Protein AF-0000000078282923 (afdb_homodimer)

Organism: NCBI:txid1796616

pLDDT: mean 88.54, std 12.8, range [37.06, 98.31]

Secondary structure (DSSP, 8-state):
---HHHHHHHHHHHHHHHHHHHHHHHHHHHHHH---HHHHHHHHHHHHHHHHS-HHHHHHHHHHHHSTTSHHHHHHHHHH----TTSHHHHHHHHHHHHHHHHHHHHHHHHHTS-HHHHHHHHHTT--HHHHIIIIIHHHHHHHHHHHHHHHHHHHHT--HHHHHHT---TTTT--HHHHHHHHHHTT-HHHHHHHHHHHHHHHHHHHHHHHHHHHHHHHHHHHTT--/---HHHHHHHHHHHHHHHHHHHHHHHHHHHHHH---HHHHHHHHHHHHHHHHS-HHHHHHHHHHHHSTTSHHHHHHHHHH----TTSHHHHHHHHHHHHHHHHHHHHHHHHHTS-HHHHHHHHHTT--HHHHIIIIIHHHHHHHHHHHHHHHHHHHHT--HHHHHHT---TTTT--HHHHHHHHHHTT-HHHHHHHHHHHHHHHHHHHHHHHHHHHHHHHHHHHTT--

Solvent-accessible surface area (backbone atoms only — not comparable to full-atom values): 21758 Å² total; per-residue (Å²): 132,82,61,48,21,54,54,46,30,52,53,34,28,54,53,23,39,56,50,26,48,52,53,13,41,51,50,18,52,53,47,71,67,51,82,55,61,67,61,38,50,51,51,49,50,61,56,38,40,51,70,57,40,26,41,41,53,51,10,44,52,49,30,56,42,28,19,67,89,19,74,56,11,32,49,36,32,71,75,67,67,41,64,39,46,59,22,51,63,21,40,28,51,33,22,29,56,56,15,25,30,45,19,20,52,30,24,31,52,22,51,69,65,46,60,61,66,61,55,50,50,39,47,74,72,65,49,49,72,69,50,42,40,65,69,47,43,42,64,71,15,38,44,38,33,44,52,10,42,42,53,19,32,36,43,25,52,27,47,41,43,19,24,48,56,23,9,30,75,38,84,81,58,34,22,25,43,41,47,46,28,52,51,23,49,74,70,64,37,53,68,62,21,50,52,46,46,52,48,50,51,50,53,49,49,51,51,44,50,52,46,44,56,67,27,50,61,48,44,57,52,57,60,54,58,70,77,103,133,81,62,48,20,56,55,46,30,51,54,34,27,55,53,23,39,57,50,25,47,53,54,15,43,51,51,18,54,53,48,70,67,52,83,54,64,67,60,38,51,52,50,50,50,62,56,38,39,50,70,56,41,26,40,40,54,52,10,45,51,48,29,56,42,29,20,68,90,19,76,56,11,32,49,35,33,72,75,68,66,40,64,41,46,58,20,52,63,21,39,27,50,34,21,29,55,57,17,25,29,45,18,20,52,29,24,31,53,24,52,68,64,46,59,61,65,60,54,52,51,41,47,72,72,66,50,49,72,70,50,40,40,65,69,46,43,44,64,70,14,37,46,36,35,45,51,10,42,42,52,18,32,37,42,26,52,28,46,40,42,20,24,48,57,22,9,31,75,37,84,82,58,33,22,25,43,41,49,46,29,49,51,24,50,75,69,65,36,52,68,60,20,50,52,46,45,51,48,51,50,49,52,50,50,51,51,44,50,52,48,45,56,67,28,49,63,48,43,58,51,57,59,55,58,70,76,104

Structure (mmCIF, N/CA/C/O backbone):
data_AF-0000000078282923-model_v1
#
loop_
_entity.id
_entity.type
_entity.pdbx_description
1 polymer 'Molybdenum transport system permease'
#
loop_
_atom_site.group_PDB
_atom_site.id
_atom_site.type_symbol
_atom_site.label_atom_id
_atom_site.label_alt_id
_atom_site.label_comp_id
_atom_site.label_asym_id
_atom_site.label_entity_id
_atom_site.label_seq_id
_atom_site.pdbx_PDB_ins_code
_atom_site.Cartn_x
_atom_site.Cartn_y
_atom_site.Cartn_z
_atom_site.occupancy
_atom_site.B_iso_or_equiv
_atom_site.auth_seq_id
_atom_site.auth_comp_id
_atom_site.auth_asym_id
_atom_site.auth_atom_id
_atom_site.pdbx_PDB_model_num
ATOM 1 N N . MET A 1 1 ? 14.648 -26.984 4.672 1 85.88 1 MET A N 1
ATOM 2 C CA . MET A 1 1 ? 14.125 -25.719 4.168 1 85.88 1 MET A CA 1
ATOM 3 C C . MET A 1 1 ? 15.117 -25.062 3.223 1 85.88 1 MET A C 1
ATOM 5 O O . MET A 1 1 ? 16.328 -25.125 3.447 1 85.88 1 MET A O 1
ATOM 9 N N . ASP A 1 2 ? 14.703 -24.703 2.143 1 92.94 2 ASP A N 1
ATOM 10 C CA . ASP A 1 2 ? 15.5 -23.984 1.159 1 92.94 2 ASP A CA 1
ATOM 11 C C . ASP A 1 2 ? 15.812 -22.562 1.634 1 92.94 2 ASP A C 1
ATOM 13 O O . ASP A 1 2 ? 14.898 -21.797 1.932 1 92.94 2 ASP A O 1
ATOM 17 N N . TYR A 1 3 ? 17.047 -22.203 1.746 1 95.38 3 TYR A N 1
ATOM 18 C CA . TYR A 1 3 ? 17.453 -20.906 2.287 1 95.38 3 TYR A CA 1
ATOM 19 C C . TYR A 1 3 ? 17.578 -19.875 1.178 1 95.38 3 TYR A C 1
ATOM 21 O O . TYR A 1 3 ? 17.766 -18.672 1.449 1 95.38 3 TYR A O 1
ATOM 29 N N . SER A 1 4 ? 17.484 -20.234 -0.031 1 96.81 4 SER A N 1
ATOM 30 C CA . SER A 1 4 ? 17.672 -19.344 -1.168 1 96.81 4 SER A CA 1
ATOM 31 C C . SER A 1 4 ? 16.688 -18.172 -1.116 1 96.81 4 SER A C 1
ATOM 33 O O . SER A 1 4 ? 17.047 -17.031 -1.42 1 96.81 4 SER A O 1
ATOM 35 N N . PRO A 1 5 ? 15.414 -18.391 -0.704 1 97.06 5 PRO A N 1
ATOM 36 C CA . PRO A 1 5 ? 14.469 -17.266 -0.646 1 97.06 5 PRO A CA 1
ATOM 37 C C . PRO A 1 5 ? 14.922 -16.172 0.315 1 97.06 5 PRO A C 1
ATOM 39 O O . PRO A 1 5 ? 14.641 -14.984 0.083 1 97.06 5 PRO A O 1
ATOM 42 N N . ILE A 1 6 ? 15.586 -16.594 1.353 1 95.31 6 ILE A N 1
ATOM 43 C CA . ILE A 1 6 ? 16.078 -15.625 2.324 1 95.31 6 ILE A CA 1
ATOM 44 C C . ILE A 1 6 ? 17.109 -14.711 1.667 1 95.31 6 ILE A C 1
ATOM 46 O O . ILE A 1 6 ? 17 -13.484 1.729 1 95.31 6 ILE A O 1
ATOM 50 N N . TRP A 1 7 ? 18 -15.32 1.012 1 95.94 7 TRP A N 1
ATOM 51 C CA . TRP A 1 7 ? 19.078 -14.578 0.358 1 95.94 7 TRP A CA 1
ATOM 52 C C . TRP A 1 7 ? 18.531 -13.695 -0.757 1 95.94 7 TRP A C 1
ATOM 54 O O . TRP A 1 7 ? 18.922 -12.531 -0.887 1 95.94 7 TRP A O 1
ATOM 64 N N . ILE A 1 8 ? 17.656 -14.203 -1.531 1 97 8 ILE A N 1
ATOM 65 C CA . ILE A 1 8 ? 17.062 -13.469 -2.643 1 97 8 ILE A CA 1
ATOM 66 C C . ILE A 1 8 ? 16.281 -12.266 -2.107 1 97 8 ILE A C 1
ATOM 68 O O . ILE A 1 8 ? 16.391 -11.164 -2.646 1 97 8 ILE A O 1
ATOM 72 N N . SER A 1 9 ? 15.539 -12.43 -1.054 1 96.12 9 SER A N 1
ATOM 73 C CA . SER A 1 9 ? 14.758 -11.344 -0.47 1 96.12 9 SER A CA 1
ATOM 74 C C . SER A 1 9 ? 15.664 -10.266 0.116 1 96.12 9 SER A C 1
ATOM 76 O O . SER A 1 9 ? 15.438 -9.07 -0.088 1 96.12 9 SER A O 1
ATOM 78 N N . VAL A 1 10 ? 16.703 -10.672 0.824 1 92.94 10 VAL A N 1
ATOM 79 C CA . VAL A 1 10 ? 17.578 -9.719 1.487 1 92.94 10 VAL A CA 1
ATOM 80 C C . VAL A 1 10 ? 18.344 -8.906 0.442 1 92.94 10 VAL A C 1
ATOM 82 O O . VAL A 1 10 ? 18.422 -7.68 0.537 1 92.94 10 VAL A O 1
ATOM 85 N N . LYS A 1 11 ? 18.875 -9.531 -0.534 1 95.94 11 LYS A N 1
ATOM 86 C CA . LYS A 1 11 ? 19.609 -8.805 -1.557 1 95.94 11 LYS A CA 1
ATOM 87 C C . LYS A 1 11 ? 18.688 -7.91 -2.379 1 95.94 11 LYS A C 1
ATOM 89 O O . LYS A 1 11 ? 19.062 -6.805 -2.766 1 95.94 11 LYS A O 1
ATOM 94 N N . THR A 1 12 ? 17.531 -8.43 -2.699 1 96.81 12 THR A N 1
ATOM 95 C CA . THR A 1 12 ? 16.562 -7.629 -3.426 1 96.81 12 THR A CA 1
ATOM 96 C C . THR A 1 12 ? 16.172 -6.383 -2.631 1 96.81 12 THR A C 1
ATOM 98 O O . THR A 1 12 ? 16.188 -5.273 -3.164 1 96.81 12 THR A O 1
ATOM 101 N N . ALA A 1 13 ? 15.836 -6.609 -1.392 1 93.94 13 ALA A N 1
ATOM 102 C CA . ALA A 1 13 ? 15.43 -5.496 -0.541 1 93.94 13 ALA A CA 1
ATOM 103 C C . ALA A 1 13 ? 16.562 -4.484 -0.389 1 93.94 13 ALA A C 1
ATOM 105 O O . ALA A 1 13 ? 16.328 -3.273 -0.403 1 93.94 13 ALA A O 1
ATOM 106 N N . ALA A 1 14 ? 17.797 -4.949 -0.235 1 93.06 14 ALA A N 1
ATOM 107 C CA . ALA A 1 14 ? 18.969 -4.086 -0.064 1 93.06 14 ALA A CA 1
ATOM 108 C C . ALA A 1 14 ? 19.188 -3.215 -1.296 1 93.06 14 ALA A C 1
ATOM 110 O O . ALA A 1 14 ? 19.359 -2 -1.181 1 93.06 14 ALA A O 1
ATOM 111 N N . LEU A 1 15 ? 19.156 -3.811 -2.426 1 97.5 15 LEU A N 1
ATOM 112 C CA . LEU A 1 15 ? 19.359 -3.035 -3.645 1 97.5 15 LEU A CA 1
ATOM 113 C C . LEU A 1 15 ? 18.172 -2.107 -3.898 1 97.5 15 LEU A C 1
ATOM 115 O O . LEU A 1 15 ? 18.359 -0.968 -4.332 1 97.5 15 LEU A O 1
ATOM 119 N N . THR A 1 16 ? 16.984 -2.604 -3.676 1 97.5 16 THR A N 1
ATOM 120 C CA . THR A 1 16 ? 15.773 -1.823 -3.881 1 97.5 16 THR A CA 1
ATOM 121 C C . THR A 1 16 ? 15.805 -0.545 -3.049 1 97.5 16 THR A C 1
ATOM 123 O O . THR A 1 16 ? 15.531 0.542 -3.561 1 97.5 16 THR A O 1
ATOM 126 N N . ILE A 1 17 ? 16.156 -0.691 -1.793 1 94.75 17 ILE A N 1
ATOM 127 C CA . ILE A 1 17 ? 16.094 0.474 -0.917 1 94.75 17 ILE A CA 1
ATOM 128 C C . ILE A 1 17 ? 17.141 1.501 -1.348 1 94.75 17 ILE A C 1
ATOM 130 O O . ILE A 1 17 ? 16.906 2.709 -1.253 1 94.75 17 ILE A O 1
ATOM 134 N N . VAL A 1 18 ? 18.312 1.113 -1.794 1 96.94 18 VAL A N 1
ATOM 135 C CA . VAL A 1 18 ? 19.328 2.029 -2.297 1 96.94 18 VAL A CA 1
ATOM 136 C C . VAL A 1 18 ? 18.781 2.797 -3.5 1 96.94 18 VAL A C 1
ATOM 138 O O . VAL A 1 18 ? 18.875 4.027 -3.553 1 96.94 18 VAL A O 1
ATOM 141 N N . ILE A 1 19 ? 18.188 2.123 -4.398 1 98.31 19 ILE A N 1
ATOM 142 C CA . ILE A 1 19 ? 17.656 2.734 -5.617 1 98.31 19 ILE A CA 1
ATOM 143 C C . ILE A 1 19 ? 16.5 3.67 -5.266 1 98.31 19 ILE A C 1
ATOM 145 O O . ILE A 1 19 ? 16.484 4.836 -5.668 1 98.31 19 ILE A O 1
ATOM 149 N N . VAL A 1 20 ? 15.555 3.176 -4.473 1 98 20 VAL A N 1
ATOM 150 C CA . VAL A 1 20 ? 14.328 3.908 -4.16 1 98 20 VAL A CA 1
ATOM 151 C C . VAL A 1 20 ? 14.664 5.137 -3.316 1 98 20 VAL A C 1
ATOM 153 O O . VAL A 1 20 ? 14.039 6.188 -3.461 1 98 20 VAL A O 1
ATOM 156 N N . PHE A 1 21 ? 15.648 4.988 -2.443 1 96.62 21 PHE A N 1
ATOM 157 C CA . PHE A 1 21 ? 16.047 6.121 -1.614 1 96.62 21 PHE A CA 1
ATOM 158 C C . PHE A 1 21 ? 16.516 7.285 -2.477 1 96.62 21 PHE A C 1
ATOM 160 O O . PHE A 1 21 ? 16.031 8.406 -2.338 1 96.62 21 PHE A O 1
ATOM 167 N N . PHE A 1 22 ? 17.344 7.035 -3.389 1 97.44 22 PHE A N 1
ATOM 168 C CA . PHE A 1 22 ? 17.953 8.102 -4.18 1 97.44 22 PHE A CA 1
ATOM 169 C C . PHE A 1 22 ? 16.984 8.609 -5.234 1 97.44 22 PHE A C 1
ATOM 171 O O . PHE A 1 22 ? 16.812 9.82 -5.406 1 97.44 22 PHE A O 1
ATOM 178 N N . ILE A 1 23 ? 16.281 7.727 -5.93 1 98.06 23 ILE A N 1
ATOM 179 C CA . ILE A 1 23 ? 15.383 8.18 -6.98 1 98.06 23 ILE A CA 1
ATOM 180 C C . ILE A 1 23 ? 14.164 8.852 -6.355 1 98.06 23 ILE A C 1
ATOM 182 O O . ILE A 1 23 ? 13.625 9.82 -6.91 1 98.06 23 ILE A O 1
ATOM 186 N N . GLY A 1 24 ? 13.695 8.281 -5.223 1 97.88 24 GLY A N 1
ATOM 187 C CA . GLY A 1 24 ? 12.586 8.914 -4.52 1 97.88 24 GLY A CA 1
ATOM 188 C C . GLY A 1 24 ? 12.922 10.297 -4.004 1 97.88 24 GLY A C 1
ATOM 189 O O . GLY A 1 24 ? 12.125 11.227 -4.137 1 97.88 24 GLY A O 1
ATOM 190 N N . LEU A 1 25 ? 14.086 10.406 -3.412 1 97.25 25 LEU A N 1
ATOM 191 C CA . LEU A 1 25 ? 14.539 11.695 -2.914 1 97.25 25 LEU A CA 1
ATOM 192 C C . LEU A 1 25 ? 14.727 12.688 -4.059 1 97.25 25 LEU A C 1
ATOM 194 O O . LEU A 1 25 ? 14.328 13.852 -3.951 1 97.25 25 LEU A O 1
ATOM 198 N N . ALA A 1 26 ? 15.336 12.258 -5.129 1 97.56 26 ALA A N 1
ATOM 199 C CA . ALA A 1 26 ? 15.547 13.117 -6.289 1 97.56 26 ALA A CA 1
ATOM 200 C C . ALA A 1 26 ? 14.219 13.602 -6.863 1 97.56 26 ALA A C 1
ATOM 202 O O . ALA A 1 26 ? 14.078 14.781 -7.191 1 97.56 26 ALA A O 1
ATOM 203 N N . ALA A 1 27 ? 13.297 12.719 -6.992 1 98.12 27 ALA A N 1
ATOM 204 C CA . ALA A 1 27 ? 11.977 13.078 -7.504 1 98.12 27 ALA A CA 1
ATOM 205 C C . ALA A 1 27 ? 11.281 14.07 -6.574 1 98.12 27 ALA A C 1
ATOM 207 O O . ALA A 1 27 ? 10.664 15.031 -7.031 1 98.12 27 ALA A O 1
ATOM 208 N N . ALA A 1 28 ? 11.375 13.773 -5.305 1 97.31 28 ALA A N 1
ATOM 209 C CA . ALA A 1 28 ? 10.766 14.664 -4.316 1 97.31 28 ALA A CA 1
ATOM 210 C C . ALA A 1 28 ? 11.359 16.062 -4.41 1 97.31 28 ALA A C 1
ATOM 212 O O . ALA A 1 28 ? 10.625 17.062 -4.387 1 97.31 28 ALA A O 1
ATOM 213 N N . LYS A 1 29 ? 12.688 16.141 -4.453 1 96.31 29 LYS A N 1
ATOM 214 C CA . LYS A 1 29 ? 13.367 17.422 -4.582 1 96.31 29 LYS A CA 1
ATOM 215 C C . LYS A 1 29 ? 12.93 18.156 -5.844 1 96.31 29 LYS A C 1
ATOM 217 O O . LYS A 1 29 ? 12.664 19.359 -5.809 1 96.31 29 LYS A O 1
ATOM 222 N N . LEU A 1 30 ? 12.852 17.438 -6.941 1 96.06 30 LEU A N 1
ATOM 223 C CA . LEU A 1 30 ? 12.461 18.016 -8.227 1 96.06 30 LEU A CA 1
ATOM 224 C C . LEU A 1 30 ? 11.062 18.609 -8.148 1 96.06 30 LEU A C 1
ATOM 226 O O . LEU A 1 30 ? 10.852 19.766 -8.508 1 96.06 30 LEU A O 1
ATOM 230 N N . VAL A 1 31 ? 10.164 17.906 -7.652 1 95.62 31 VAL A N 1
ATOM 231 C CA . VAL A 1 31 ? 8.766 18.344 -7.633 1 95.62 31 VAL A CA 1
ATOM 232 C C . VAL A 1 31 ? 8.586 19.453 -6.613 1 95.62 31 VAL A C 1
ATOM 234 O O . VAL A 1 31 ? 7.848 20.406 -6.855 1 95.62 31 VAL A O 1
ATOM 237 N N . ALA A 1 32 ? 9.234 19.312 -5.449 1 91.25 32 ALA A N 1
ATOM 238 C CA . ALA A 1 32 ? 9.148 20.344 -4.418 1 91.25 32 ALA A CA 1
ATOM 239 C C . ALA A 1 32 ? 9.656 21.688 -4.945 1 91.25 32 ALA A C 1
ATOM 241 O O . ALA A 1 32 ? 9.195 22.75 -4.512 1 91.25 32 ALA A O 1
ATOM 242 N N . GLY A 1 33 ? 10.547 21.688 -5.855 1 89.88 33 GLY A N 1
ATOM 243 C CA . GLY A 1 33 ? 11.18 22.891 -6.352 1 89.88 33 GLY A CA 1
ATOM 244 C C . GLY A 1 33 ? 10.469 23.484 -7.555 1 89.88 33 GLY A C 1
ATOM 245 O O . GLY A 1 33 ? 10.789 24.594 -7.992 1 89.88 33 GLY A O 1
ATOM 246 N N . LEU A 1 34 ? 9.5 22.797 -8.039 1 92.62 34 LEU A N 1
ATOM 247 C CA . LEU A 1 34 ? 8.797 23.281 -9.219 1 92.62 34 LEU A CA 1
ATOM 248 C C . LEU A 1 34 ? 7.891 24.469 -8.859 1 92.62 34 LEU A C 1
ATOM 250 O O . LEU A 1 34 ? 7.262 24.469 -7.797 1 92.62 34 LEU A O 1
ATOM 254 N N . LYS A 1 35 ? 7.77 25.422 -9.695 1 90.88 35 LYS A N 1
ATOM 255 C CA . LYS A 1 35 ? 6.922 26.594 -9.5 1 90.88 35 LYS A CA 1
ATOM 256 C C . LYS A 1 35 ? 5.531 26.359 -10.078 1 90.88 35 LYS A C 1
ATOM 258 O O . LYS A 1 35 ? 4.535 26.812 -9.508 1 90.88 35 LYS A O 1
ATOM 263 N N . ASN A 1 36 ? 5.484 25.625 -11.133 1 94.38 36 ASN A N 1
ATOM 264 C CA . ASN A 1 36 ? 4.219 25.359 -11.812 1 94.38 36 ASN A CA 1
ATOM 265 C C . ASN A 1 36 ? 3.369 24.344 -11.047 1 94.38 36 ASN A C 1
ATOM 267 O O . ASN A 1 36 ? 3.703 23.172 -10.992 1 94.38 36 ASN A O 1
ATOM 271 N N . GLU A 1 37 ? 2.266 24.719 -10.602 1 91.25 37 GLU A N 1
ATOM 272 C CA . GLU A 1 37 ? 1.407 23.906 -9.75 1 91.25 37 GLU A CA 1
ATOM 273 C C . GLU A 1 37 ? 0.766 22.766 -10.555 1 91.25 37 GLU A C 1
ATOM 275 O O . GLU A 1 37 ? 0.576 21.672 -10.039 1 91.25 37 GLU A O 1
ATOM 280 N N . LYS A 1 38 ? 0.432 23.062 -11.719 1 92.19 38 LYS A N 1
ATOM 281 C CA . LYS A 1 38 ? -0.169 22.031 -12.562 1 92.19 38 LYS A CA 1
ATOM 282 C C . LYS A 1 38 ? 0.809 20.875 -12.812 1 92.19 38 LYS A C 1
ATOM 284 O O . LYS A 1 38 ? 0.435 19.703 -12.734 1 92.19 38 LYS A O 1
ATOM 289 N N . LEU A 1 39 ? 2.006 21.234 -13.094 1 94.12 39 LEU A N 1
ATOM 290 C CA . LEU A 1 39 ? 3.029 20.219 -13.328 1 94.12 39 LEU A CA 1
ATOM 291 C C . LEU A 1 39 ? 3.311 19.438 -12.055 1 94.12 39 LEU A C 1
ATOM 293 O O . LEU A 1 39 ? 3.533 18.219 -12.109 1 94.12 39 LEU A O 1
ATOM 297 N N . LYS A 1 40 ? 3.244 20.094 -10.93 1 93.31 40 LYS A N 1
ATOM 298 C CA . LYS A 1 40 ? 3.414 19.406 -9.641 1 93.31 40 LYS A CA 1
ATOM 299 C C . LYS A 1 40 ? 2.342 18.344 -9.438 1 93.31 40 LYS A C 1
ATOM 301 O O . LYS A 1 40 ? 2.65 17.219 -9.055 1 93.31 40 LYS A O 1
ATOM 306 N N . MET A 1 41 ? 1.208 18.75 -9.82 1 89.19 41 MET A N 1
ATOM 307 C CA . MET A 1 41 ? 0.075 17.859 -9.625 1 89.19 41 MET A CA 1
ATOM 308 C C . MET A 1 41 ? 0.182 16.641 -10.539 1 89.19 41 MET A C 1
ATOM 310 O O . MET A 1 41 ? -0.084 15.516 -10.109 1 89.19 41 MET A O 1
ATOM 314 N N . VAL A 1 42 ? 0.574 16.875 -11.695 1 91.62 42 VAL A N 1
ATOM 315 C CA . VAL A 1 42 ? 0.689 15.797 -12.68 1 91.62 42 VAL A CA 1
ATOM 316 C C . VAL A 1 42 ? 1.799 14.836 -12.258 1 91.62 42 VAL A C 1
ATOM 318 O O . VAL A 1 42 ? 1.596 13.617 -12.234 1 91.62 42 VAL A O 1
ATOM 321 N N . LEU A 1 43 ? 2.914 15.367 -11.867 1 94.44 43 LEU A N 1
ATOM 322 C CA . LEU A 1 43 ? 4.035 14.516 -11.469 1 94.44 43 LEU A CA 1
ATOM 323 C C . LEU A 1 43 ? 3.725 13.773 -10.18 1 94.44 43 LEU A C 1
ATOM 325 O O . LEU A 1 43 ? 4.074 12.602 -10.031 1 94.44 43 LEU A O 1
ATOM 329 N N . ASP A 1 44 ? 3.033 14.414 -9.289 1 91.06 44 ASP A N 1
ATOM 330 C CA . ASP A 1 44 ? 2.594 13.75 -8.07 1 91.06 44 ASP A CA 1
ATOM 331 C C . ASP A 1 44 ? 1.696 12.555 -8.383 1 91.06 44 ASP A C 1
ATOM 333 O O . ASP A 1 44 ? 1.851 11.484 -7.797 1 91.06 44 ASP A O 1
ATOM 337 N N . GLY A 1 45 ? 0.802 12.797 -9.281 1 87.31 45 GLY A N 1
ATOM 338 C CA . GLY A 1 45 ? -0.08 11.719 -9.703 1 87.31 45 GLY A CA 1
ATOM 339 C C . GLY A 1 45 ? 0.663 10.539 -10.305 1 87.31 45 GLY A C 1
ATOM 340 O O . GLY A 1 45 ? 0.403 9.391 -9.945 1 87.31 45 GLY A O 1
ATOM 341 N N . ILE A 1 46 ? 1.613 10.82 -11.102 1 91.94 46 ILE A N 1
ATOM 342 C CA . ILE A 1 46 ? 2.375 9.781 -11.797 1 91.94 46 ILE A CA 1
ATOM 343 C C . ILE A 1 46 ? 3.236 9.016 -10.789 1 91.94 46 ILE A C 1
ATOM 345 O O . ILE A 1 46 ? 3.246 7.785 -10.789 1 91.94 46 ILE A O 1
ATOM 349 N N . PHE A 1 47 ? 3.896 9.742 -9.898 1 94.31 47 PHE A N 1
ATOM 350 C CA . PHE A 1 47 ? 4.836 9.141 -8.969 1 94.31 47 PHE A CA 1
ATOM 351 C C . PHE A 1 47 ? 4.098 8.375 -7.875 1 94.31 47 PHE A C 1
ATOM 353 O O . PHE A 1 47 ? 4.66 7.469 -7.254 1 94.31 47 PHE A O 1
ATOM 360 N N . THR A 1 48 ? 2.809 8.648 -7.711 1 89.19 48 THR A N 1
ATOM 361 C CA . THR A 1 48 ? 2.045 7.984 -6.664 1 89.19 48 THR A CA 1
ATOM 362 C C . THR A 1 48 ? 1.142 6.906 -7.254 1 89.19 48 THR A C 1
ATOM 364 O O . THR A 1 48 ? 0.504 6.148 -6.52 1 89.19 48 THR A O 1
ATOM 367 N N . LEU A 1 49 ? 1.092 6.734 -8.484 1 86.75 49 LEU A N 1
ATOM 368 C CA . LEU A 1 49 ? 0.202 5.836 -9.211 1 86.75 49 LEU A CA 1
ATOM 369 C C . LEU A 1 49 ? 0.37 4.398 -8.727 1 86.75 49 LEU A C 1
ATOM 371 O O . LEU A 1 49 ? -0.616 3.686 -8.523 1 86.75 49 LEU A O 1
ATOM 375 N N . PRO A 1 50 ? 1.596 3.906 -8.5 1 88.25 50 PRO A N 1
ATOM 376 C CA . PRO A 1 50 ? 1.773 2.512 -8.086 1 88.25 50 PRO A CA 1
ATOM 377 C C . PRO A 1 50 ? 1.108 2.199 -6.75 1 88.25 50 PRO A C 1
ATOM 379 O O . PRO A 1 50 ? 0.812 1.037 -6.461 1 88.25 50 PRO A O 1
ATOM 382 N N . LEU A 1 51 ? 0.859 3.229 -5.941 1 83 51 LEU A N 1
ATOM 383 C CA . LEU A 1 51 ? 0.212 3.016 -4.652 1 83 51 LEU A CA 1
ATOM 384 C C . LEU A 1 51 ? -1.258 2.654 -4.832 1 83 51 LEU A C 1
ATOM 386 O O . LEU A 1 51 ? -1.853 2.002 -3.971 1 83 51 LEU A O 1
ATOM 390 N N . VAL A 1 52 ? -1.823 3.104 -5.926 1 79.38 52 VAL A N 1
ATOM 391 C CA . VAL A 1 52 ? -3.256 2.947 -6.148 1 79.38 52 VAL A CA 1
ATOM 392 C C . VAL A 1 52 ? -3.512 1.742 -7.051 1 79.38 52 VAL A C 1
ATOM 394 O O . VAL A 1 52 ? -4.602 1.164 -7.035 1 79.38 52 VAL A O 1
ATOM 397 N N . LEU A 1 53 ? -2.506 1.391 -7.785 1 85.81 53 LEU A N 1
ATOM 398 C CA . LEU A 1 53 ? -2.645 0.255 -8.688 1 85.81 53 LEU A CA 1
ATOM 399 C C . LEU A 1 53 ? -2.52 -1.062 -7.934 1 85.81 53 LEU A C 1
ATOM 401 O O . LEU A 1 53 ? -1.634 -1.218 -7.09 1 85.81 53 LEU A O 1
ATOM 405 N N . PRO A 1 54 ? -3.43 -1.959 -8.242 1 88.88 54 PRO A N 1
ATOM 406 C CA . PRO A 1 54 ? -3.164 -3.305 -7.73 1 88.88 54 PRO A CA 1
ATOM 407 C C . PRO A 1 54 ? -1.779 -3.82 -8.109 1 88.88 54 PRO A C 1
ATOM 409 O O . PRO A 1 54 ? -1.33 -3.613 -9.242 1 88.88 54 PRO A O 1
ATOM 412 N N . PRO A 1 55 ? -1.152 -4.402 -7.172 1 91.81 55 PRO A N 1
ATOM 413 C CA . PRO A 1 55 ? 0.199 -4.887 -7.461 1 91.81 55 PRO A CA 1
ATOM 414 C C . PRO A 1 55 ? 0.244 -5.816 -8.672 1 91.81 55 PRO A C 1
ATOM 416 O O . PRO A 1 55 ? 1.206 -5.785 -9.445 1 91.81 55 PRO A O 1
ATOM 419 N N . THR A 1 56 ? -0.774 -6.598 -8.836 1 92.38 56 THR A N 1
ATOM 420 C CA . THR A 1 56 ? -0.823 -7.512 -9.969 1 92.38 56 THR A CA 1
ATOM 421 C C . THR A 1 56 ? -0.915 -6.746 -11.281 1 92.38 56 THR A C 1
ATOM 423 O O . THR A 1 56 ? -0.331 -7.152 -12.289 1 92.38 56 THR A O 1
ATOM 426 N N . VAL A 1 57 ? -1.633 -5.672 -11.258 1 92.19 57 VAL A N 1
ATOM 427 C CA . VAL A 1 57 ? -1.756 -4.836 -12.445 1 92.19 57 VAL A CA 1
ATOM 428 C C . VAL A 1 57 ? -0.422 -4.152 -12.734 1 92.19 57 VAL A C 1
ATOM 430 O O . VAL A 1 57 ? 0.031 -4.125 -13.883 1 92.19 57 VAL A O 1
ATOM 433 N N . ALA A 1 58 ? 0.186 -3.631 -11.719 1 93.62 58 ALA A N 1
ATOM 434 C CA . ALA A 1 58 ? 1.514 -3.045 -11.883 1 93.62 58 ALA A CA 1
ATOM 435 C C . ALA A 1 58 ? 2.502 -4.07 -12.43 1 93.62 58 ALA A C 1
ATOM 437 O O . ALA A 1 58 ? 3.266 -3.775 -13.352 1 93.62 58 ALA A O 1
ATOM 438 N N . GLY A 1 59 ? 2.457 -5.223 -11.883 1 94.88 59 GLY A N 1
ATOM 439 C CA . GLY A 1 59 ? 3.314 -6.297 -12.352 1 94.88 59 GLY A CA 1
ATOM 440 C C . GLY A 1 59 ? 3.051 -6.68 -13.797 1 94.88 59 GLY A C 1
ATOM 441 O O . GLY A 1 59 ? 3.984 -6.961 -14.555 1 94.88 59 GLY A O 1
ATOM 442 N N . PHE A 1 60 ? 1.812 -6.688 -14.141 1 93.81 60 PHE A N 1
ATOM 443 C CA . PHE A 1 60 ? 1.438 -7 -15.516 1 93.81 60 PHE A CA 1
ATOM 444 C C . PHE A 1 60 ? 2.02 -5.977 -16.484 1 93.81 60 PHE A C 1
ATOM 446 O O . PHE A 1 60 ? 2.553 -6.336 -17.531 1 93.81 60 PHE A O 1
ATOM 453 N N . PHE A 1 61 ? 1.904 -4.762 -16.141 1 92.5 61 PHE A N 1
ATOM 454 C CA . PHE A 1 61 ? 2.447 -3.717 -17 1 92.5 61 PHE A CA 1
ATOM 455 C C . PHE A 1 61 ? 3.965 -3.824 -17.094 1 92.5 61 PHE A C 1
ATOM 457 O O . PHE A 1 61 ? 4.547 -3.609 -18.156 1 92.5 61 PHE A O 1
ATOM 464 N N . LEU A 1 62 ? 4.602 -4.086 -16.031 1 93 62 LEU A N 1
ATOM 465 C CA . LEU A 1 62 ? 6.047 -4.285 -16.062 1 93 62 LEU A CA 1
ATOM 466 C C . LEU A 1 62 ? 6.414 -5.457 -16.969 1 93 62 LEU A C 1
ATOM 468 O O . LEU A 1 62 ? 7.375 -5.379 -17.734 1 93 62 LEU A O 1
ATOM 472 N N . LEU A 1 63 ? 5.613 -6.523 -16.797 1 91.44 63 LEU A N 1
ATOM 473 C CA . LEU A 1 63 ? 5.828 -7.684 -17.656 1 91.44 63 LEU A CA 1
ATOM 474 C C . LEU A 1 63 ? 5.617 -7.324 -19.125 1 91.44 63 LEU A C 1
ATOM 476 O O . LEU A 1 63 ? 6.371 -7.766 -20 1 91.44 63 LEU A O 1
ATOM 480 N N . TYR A 1 64 ? 4.637 -6.562 -19.344 1 87.38 64 TYR A N 1
ATOM 481 C CA . TYR A 1 64 ? 4.324 -6.125 -20.688 1 87.38 64 TYR A CA 1
ATOM 482 C C . TYR A 1 64 ? 5.449 -5.27 -21.266 1 87.38 64 TYR A C 1
ATOM 484 O O . TYR A 1 64 ? 5.801 -5.395 -22.438 1 87.38 64 TYR A O 1
ATOM 492 N N . LEU A 1 65 ? 6.051 -4.434 -20.469 1 88.25 65 LEU A N 1
ATOM 493 C CA . LEU A 1 65 ? 7.086 -3.51 -20.922 1 88.25 65 LEU A CA 1
ATOM 494 C C . LEU A 1 65 ? 8.438 -4.211 -21 1 88.25 65 LEU A C 1
ATOM 496 O O . LEU A 1 65 ? 9.227 -3.938 -21.906 1 88.25 65 LEU A O 1
ATOM 500 N N . PHE A 1 66 ? 8.672 -5.113 -20.125 1 88.44 66 PHE A N 1
ATOM 501 C CA . PHE A 1 66 ? 10.016 -5.656 -20 1 88.44 66 PHE A CA 1
ATOM 502 C C . PHE A 1 66 ? 10.047 -7.129 -20.375 1 88.44 66 PHE A C 1
ATOM 504 O O . PHE A 1 66 ? 11.078 -7.793 -20.234 1 88.44 66 PHE A O 1
ATOM 511 N N . GLY A 1 67 ? 8.953 -7.582 -20.859 1 81.69 67 GLY A N 1
ATOM 512 C CA . GLY A 1 67 ? 8.922 -8.953 -21.359 1 81.69 67 GLY A CA 1
ATOM 513 C C . GLY A 1 67 ? 9.859 -9.18 -22.531 1 81.69 67 GLY A C 1
ATOM 514 O O . GLY A 1 67 ? 10.273 -8.227 -23.203 1 81.69 67 GLY 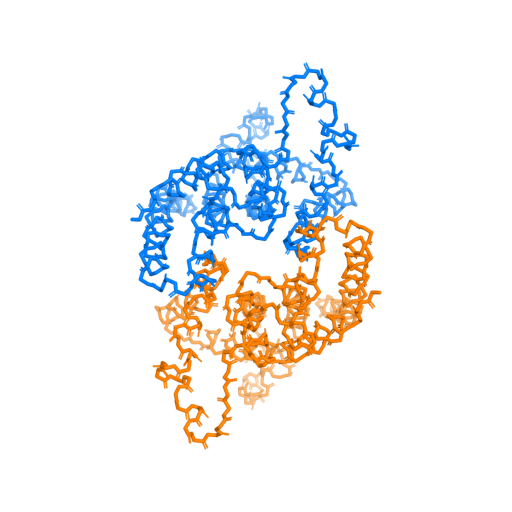A O 1
ATOM 515 N N . ILE A 1 68 ? 10.148 -10.391 -22.812 1 72.25 68 ILE A N 1
ATOM 516 C CA . ILE A 1 68 ? 11.172 -10.766 -23.781 1 72.25 68 ILE A CA 1
ATOM 517 C C . ILE A 1 68 ? 10.781 -10.258 -25.156 1 72.25 68 ILE A C 1
ATOM 519 O O . ILE A 1 68 ? 11.633 -9.789 -25.922 1 72.25 68 ILE A O 1
ATOM 523 N N . ARG A 1 69 ? 9.578 -10.289 -25.406 1 71.31 69 ARG A N 1
ATOM 524 C CA . ARG A 1 69 ? 9.172 -9.93 -26.766 1 71.31 69 ARG A CA 1
ATOM 525 C C . ARG A 1 69 ? 8.617 -8.508 -26.812 1 71.31 69 ARG A C 1
ATOM 527 O O . ARG A 1 69 ? 8.016 -8.102 -27.812 1 71.31 69 ARG A O 1
ATOM 534 N N . ARG A 1 70 ? 8.867 -7.82 -25.797 1 74.56 70 ARG A N 1
ATOM 535 C CA . ARG A 1 70 ? 8.312 -6.477 -25.703 1 74.56 70 ARG A CA 1
ATOM 536 C C . ARG A 1 70 ? 9.406 -5.422 -25.875 1 74.56 70 ARG A C 1
ATOM 538 O O . ARG A 1 70 ? 10.594 -5.734 -25.797 1 74.56 70 ARG A O 1
ATOM 545 N N . PRO A 1 71 ? 9.023 -4.184 -26.141 1 74.44 71 PRO A N 1
ATOM 546 C CA . PRO A 1 71 ? 9.961 -3.164 -26.609 1 74.44 71 PRO A CA 1
ATOM 547 C C . PRO A 1 71 ? 11.164 -3.002 -25.688 1 74.44 71 PRO A C 1
ATOM 549 O O . PRO A 1 71 ? 12.312 -3.066 -26.141 1 74.44 71 PRO A O 1
ATOM 552 N N . ILE A 1 72 ? 11.008 -2.896 -24.453 1 77.56 72 ILE A N 1
ATOM 553 C CA . ILE A 1 72 ? 12.133 -2.629 -23.562 1 77.56 72 ILE A CA 1
ATOM 554 C C . ILE A 1 72 ? 12.883 -3.928 -23.281 1 77.56 72 ILE A C 1
ATOM 556 O O . ILE A 1 72 ? 14.117 -3.957 -23.297 1 77.56 72 ILE A O 1
ATOM 560 N N . GLY A 1 73 ? 12.117 -4.977 -23.094 1 77.69 73 GLY A N 1
ATOM 561 C CA . GLY A 1 73 ? 12.742 -6.266 -22.859 1 77.69 73 GLY A CA 1
ATOM 562 C C . GLY A 1 73 ? 13.562 -6.762 -24.031 1 77.69 73 GLY A C 1
ATOM 563 O O . GLY A 1 73 ? 14.68 -7.258 -23.844 1 77.69 73 GLY A O 1
ATOM 564 N N . ALA A 1 74 ? 13.039 -6.562 -25.188 1 76.69 74 ALA A N 1
ATOM 565 C CA . ALA A 1 74 ? 13.734 -6.984 -26.406 1 76.69 74 ALA A CA 1
ATOM 566 C C . ALA A 1 74 ? 15.031 -6.203 -26.594 1 76.69 74 ALA A C 1
ATOM 568 O O . ALA A 1 74 ? 16.031 -6.762 -27.031 1 76.69 74 ALA A O 1
ATOM 569 N N . PHE A 1 75 ? 14.945 -4.945 -26.234 1 78.31 75 PHE A N 1
ATOM 570 C CA . PHE A 1 75 ? 16.125 -4.102 -26.344 1 78.31 75 PHE A CA 1
ATOM 571 C C . PHE A 1 75 ? 17.25 -4.633 -25.453 1 78.31 75 PHE A C 1
ATOM 573 O O . PHE A 1 75 ? 18.391 -4.742 -25.891 1 78.31 75 PHE A O 1
ATOM 580 N N . PHE A 1 76 ? 16.906 -5.035 -24.281 1 78.19 76 PHE A N 1
ATOM 581 C CA . PHE A 1 76 ? 17.906 -5.496 -23.328 1 78.19 76 PHE A CA 1
ATOM 582 C C . PHE A 1 76 ? 18.422 -6.875 -23.734 1 78.19 76 PHE A C 1
ATOM 584 O O . PHE A 1 76 ? 19.609 -7.176 -23.531 1 78.19 76 PHE A O 1
ATOM 591 N N . VAL A 1 77 ? 17.609 -7.66 -24.266 1 76.19 77 VAL A N 1
ATOM 592 C CA . VAL A 1 77 ? 18.031 -8.977 -24.719 1 76.19 77 VAL A CA 1
ATOM 593 C C . VAL A 1 77 ? 18.953 -8.836 -25.938 1 76.19 77 VAL A C 1
ATOM 595 O O . VAL A 1 77 ? 20 -9.469 -26 1 76.19 77 VAL A O 1
ATOM 598 N N . GLU A 1 78 ? 18.578 -7.988 -26.766 1 78.12 78 GLU A N 1
ATOM 599 C CA . GLU A 1 78 ? 19.297 -7.832 -28.016 1 78.12 78 GLU A CA 1
ATOM 600 C C . GLU A 1 78 ? 20.641 -7.164 -27.812 1 78.12 78 GLU A C 1
ATOM 602 O O . GLU A 1 78 ? 21.656 -7.605 -28.359 1 78.12 78 GLU A O 1
ATOM 607 N N . TYR A 1 79 ? 20.672 -6.203 -26.984 1 80.75 79 TYR A N 1
ATOM 608 C CA . TYR A 1 79 ? 21.875 -5.395 -26.922 1 80.75 79 TYR A CA 1
ATOM 609 C C . TYR A 1 79 ? 22.75 -5.816 -25.75 1 80.75 79 TYR A C 1
ATOM 611 O O . TYR A 1 79 ? 23.984 -5.656 -25.781 1 80.75 79 TYR A O 1
ATOM 619 N N . PHE A 1 80 ? 22.125 -6.473 -24.781 1 81.19 80 PHE A N 1
ATOM 620 C CA . PHE A 1 80 ? 22.922 -6.793 -23.594 1 81.19 80 PHE A CA 1
ATOM 621 C C . PHE A 1 80 ? 22.844 -8.281 -23.281 1 81.19 80 PHE A C 1
ATOM 623 O O . PHE A 1 80 ? 23.578 -8.781 -22.422 1 81.19 80 PHE A O 1
ATOM 630 N N . GLY A 1 81 ? 21.875 -9.023 -23.906 1 76 81 GLY A N 1
ATOM 631 C CA . GLY A 1 81 ? 21.703 -10.445 -23.672 1 76 81 GLY A CA 1
ATOM 632 C C . GLY A 1 81 ? 21.078 -10.75 -22.312 1 76 81 GLY A C 1
ATOM 633 O O . GLY A 1 81 ? 21.297 -11.82 -21.75 1 76 81 GLY A O 1
ATOM 634 N N . VAL A 1 82 ? 20.453 -9.688 -21.875 1 78.5 82 VAL A N 1
ATOM 635 C CA . VAL A 1 82 ? 19.922 -9.852 -20.531 1 78.5 82 VAL A CA 1
ATOM 636 C C . VAL A 1 82 ? 18.391 -9.898 -20.594 1 78.5 82 VAL A C 1
ATOM 638 O O . VAL A 1 82 ? 17.766 -9.031 -21.203 1 78.5 82 VAL A O 1
ATOM 641 N N . LYS A 1 83 ? 17.859 -11.023 -20.094 1 83.56 83 LYS A N 1
ATOM 642 C CA . LYS A 1 83 ? 16.422 -11.133 -19.938 1 83.56 83 LYS A CA 1
ATOM 643 C C . LYS A 1 83 ? 15.969 -10.547 -18.594 1 83.56 83 LYS A C 1
ATOM 645 O O . LYS A 1 83 ? 16.359 -11.031 -17.531 1 83.56 83 LYS A O 1
ATOM 650 N N . ILE A 1 84 ? 15.195 -9.602 -18.625 1 86.5 84 ILE A N 1
ATOM 651 C CA . ILE A 1 84 ? 14.781 -8.93 -17.406 1 86.5 84 ILE A CA 1
ATOM 652 C C . ILE A 1 84 ? 13.648 -9.711 -16.75 1 86.5 84 ILE A C 1
ATOM 654 O O . ILE A 1 84 ? 13.734 -10.078 -15.57 1 86.5 84 ILE A O 1
ATOM 658 N N . ALA A 1 85 ? 12.672 -10.039 -17.562 1 88.19 85 ALA A N 1
ATOM 659 C CA . ALA A 1 85 ? 11.57 -10.82 -17.016 1 88.19 85 ALA A CA 1
ATOM 660 C C . ALA A 1 85 ? 12.047 -12.195 -16.562 1 88.19 85 ALA A C 1
ATOM 662 O O . ALA A 1 85 ? 12.898 -12.812 -17.203 1 88.19 85 ALA A O 1
ATOM 663 N N . PHE A 1 86 ? 11.586 -12.562 -15.367 1 90.69 86 PHE A N 1
ATOM 664 C CA . PHE A 1 86 ? 11.859 -13.875 -14.789 1 90.69 86 PHE A CA 1
ATOM 665 C C . PHE A 1 86 ? 13.32 -13.977 -14.352 1 90.69 86 PHE A C 1
ATOM 667 O O . PHE A 1 86 ? 13.914 -15.055 -14.422 1 90.69 86 PHE A O 1
ATOM 674 N N . SER A 1 87 ? 13.867 -12.859 -14.102 1 94.12 87 SER A N 1
ATOM 675 C CA . SER A 1 87 ? 15.219 -12.773 -13.547 1 94.12 87 SER A CA 1
ATOM 676 C C . SER A 1 87 ? 15.211 -12.062 -12.195 1 94.12 87 SER A C 1
ATOM 678 O O . SER A 1 87 ? 14.195 -11.5 -11.789 1 94.12 87 SER A O 1
ATOM 680 N N . TRP A 1 88 ? 16.312 -12.172 -11.539 1 96 88 TRP A N 1
ATOM 681 C CA . TRP A 1 88 ? 16.438 -11.484 -10.258 1 96 88 TRP A CA 1
ATOM 682 C C . TRP A 1 88 ? 16.25 -9.984 -10.422 1 96 88 TRP A C 1
ATOM 684 O O . TRP A 1 88 ? 15.672 -9.32 -9.555 1 96 88 TRP A O 1
ATOM 694 N N . GLY A 1 89 ? 16.719 -9.422 -11.5 1 95.88 89 GLY A N 1
ATOM 695 C CA . GLY A 1 89 ? 16.531 -8.008 -11.773 1 95.88 89 GLY A CA 1
ATOM 696 C C . GLY A 1 89 ? 15.062 -7.605 -11.797 1 95.88 89 GLY A C 1
ATOM 697 O O . GLY A 1 89 ? 14.719 -6.488 -11.406 1 95.88 89 GLY A O 1
ATOM 698 N N . ALA A 1 90 ? 14.227 -8.531 -12.203 1 96.12 90 ALA A N 1
ATOM 699 C CA . ALA A 1 90 ? 12.789 -8.25 -12.242 1 96.12 90 ALA A CA 1
ATOM 700 C C . ALA A 1 90 ? 12.211 -8.148 -10.836 1 96.12 90 ALA A C 1
ATOM 702 O O . ALA A 1 90 ? 11.266 -7.395 -10.602 1 96.12 90 ALA A O 1
ATOM 703 N N . THR A 1 91 ? 12.781 -8.969 -9.914 1 97.38 91 THR A N 1
ATOM 704 C CA . THR A 1 91 ? 12.352 -8.852 -8.523 1 97.38 91 THR A CA 1
ATOM 705 C C . THR A 1 91 ? 12.672 -7.465 -7.973 1 97.38 91 THR A C 1
ATOM 707 O O . THR A 1 91 ? 11.836 -6.855 -7.301 1 97.38 91 THR A O 1
ATOM 710 N N . VAL A 1 92 ? 13.836 -6.961 -8.32 1 97.94 92 VAL A N 1
ATOM 711 C CA . VAL A 1 92 ? 14.266 -5.641 -7.875 1 97.94 92 VAL A CA 1
ATOM 712 C C . VAL A 1 92 ? 13.383 -4.57 -8.508 1 97.94 92 VAL A C 1
ATOM 714 O O . VAL A 1 92 ? 12.906 -3.664 -7.82 1 97.94 92 VAL A O 1
ATOM 717 N N . LEU A 1 93 ? 13.148 -4.719 -9.766 1 97.06 93 LEU A N 1
ATOM 718 C CA . LEU A 1 93 ? 12.336 -3.752 -10.5 1 97.06 93 LEU A CA 1
ATOM 719 C C . LEU A 1 93 ? 10.938 -3.662 -9.906 1 97.06 93 LEU A C 1
ATOM 721 O O . LEU A 1 93 ? 10.406 -2.564 -9.711 1 97.06 93 LEU A O 1
ATOM 725 N N . ALA A 1 94 ? 10.32 -4.805 -9.672 1 97.44 94 ALA A N 1
ATOM 726 C CA . ALA A 1 94 ? 8.984 -4.84 -9.078 1 97.44 94 ALA A CA 1
ATOM 727 C C . ALA A 1 94 ? 8.977 -4.148 -7.715 1 97.44 94 ALA A C 1
ATOM 729 O O . ALA A 1 94 ? 8.117 -3.305 -7.449 1 97.44 94 ALA A O 1
ATOM 730 N N . ALA A 1 95 ? 9.93 -4.469 -6.91 1 97.62 95 ALA A N 1
ATOM 731 C CA . ALA A 1 95 ? 10.016 -3.896 -5.566 1 97.62 95 ALA A CA 1
ATOM 732 C C . ALA A 1 95 ? 10.258 -2.391 -5.629 1 97.62 95 ALA A C 1
ATOM 734 O O . ALA A 1 95 ? 9.695 -1.637 -4.828 1 97.62 95 ALA A O 1
ATOM 735 N N . VAL A 1 96 ? 11.062 -1.936 -6.547 1 98 96 VAL A N 1
ATOM 736 C CA . VAL A 1 96 ? 11.367 -0.517 -6.703 1 98 96 VAL A CA 1
ATOM 737 C C . VAL A 1 96 ? 10.102 0.244 -7.078 1 98 96 VAL A C 1
ATOM 739 O O . VAL A 1 96 ? 9.766 1.252 -6.453 1 98 96 VAL A O 1
ATOM 742 N N . VAL A 1 97 ? 9.406 -0.257 -8.008 1 97 97 VAL A N 1
ATOM 743 C CA . VAL A 1 97 ? 8.227 0.43 -8.523 1 97 97 VAL A CA 1
ATOM 744 C C . VAL A 1 97 ? 7.156 0.501 -7.445 1 97 97 VAL A C 1
ATOM 746 O O . VAL A 1 97 ? 6.52 1.542 -7.258 1 97 97 VAL A O 1
ATOM 749 N N . ILE A 1 98 ? 7.023 -0.533 -6.684 1 95.31 98 ILE A N 1
ATOM 750 C CA . ILE A 1 98 ? 5.934 -0.642 -5.719 1 95.31 98 ILE A CA 1
ATOM 751 C C . ILE A 1 98 ? 6.277 0.155 -4.461 1 95.31 98 ILE A C 1
ATOM 753 O O . ILE A 1 98 ? 5.398 0.74 -3.828 1 95.31 98 ILE A O 1
ATOM 757 N N . SER A 1 99 ? 7.527 0.275 -4.109 1 96.38 99 SER A N 1
ATOM 758 C CA . SER A 1 99 ? 7.91 0.931 -2.861 1 96.38 99 SER A CA 1
ATOM 759 C C . SER A 1 99 ? 8.273 2.395 -3.096 1 96.38 99 SER A C 1
ATOM 761 O O . SER A 1 99 ? 8.328 3.184 -2.15 1 96.38 99 SER A O 1
ATOM 763 N N . PHE A 1 100 ? 8.445 2.838 -4.301 1 97.69 100 PHE A N 1
ATOM 764 C CA . PHE A 1 100 ? 8.891 4.168 -4.691 1 97.69 100 PHE A CA 1
ATOM 765 C C . PHE A 1 100 ? 7.957 5.238 -4.145 1 97.69 100 PHE A C 1
ATOM 767 O O . PHE A 1 100 ? 8.414 6.238 -3.58 1 97.69 100 PHE A O 1
ATOM 774 N N . PRO A 1 101 ? 6.664 5.062 -4.285 1 95.06 101 PRO A N 1
ATOM 775 C CA . PRO A 1 101 ? 5.754 6.129 -3.859 1 95.06 101 PRO A CA 1
ATOM 776 C C . PRO A 1 101 ? 5.883 6.449 -2.371 1 95.06 101 PRO A C 1
ATOM 778 O O . PRO A 1 101 ? 5.695 7.602 -1.967 1 95.06 101 PRO A O 1
ATOM 781 N N . LEU A 1 102 ? 6.195 5.438 -1.598 1 92.25 102 LEU A N 1
ATOM 782 C CA . LEU A 1 102 ? 6.309 5.66 -0.16 1 92.25 102 LEU A CA 1
ATOM 783 C C . LEU A 1 102 ? 7.508 6.539 0.163 1 92.25 102 LEU A C 1
ATOM 785 O O . LEU A 1 102 ? 7.41 7.457 0.983 1 92.25 102 LEU A O 1
ATOM 789 N N . MET A 1 103 ? 8.578 6.305 -0.463 1 95.56 103 MET A N 1
ATOM 790 C CA . MET A 1 103 ? 9.766 7.141 -0.303 1 95.56 103 MET A CA 1
ATOM 791 C C . MET A 1 103 ? 9.523 8.547 -0.837 1 95.56 103 MET A C 1
ATOM 793 O O . MET A 1 103 ? 9.836 9.531 -0.169 1 95.56 103 MET A O 1
ATOM 797 N N . TYR A 1 104 ? 8.914 8.641 -1.976 1 96.88 104 TYR A N 1
ATOM 798 C CA . TYR A 1 104 ? 8.641 9.906 -2.643 1 96.88 104 TYR A CA 1
ATOM 799 C C . TYR A 1 104 ? 7.73 10.789 -1.795 1 96.88 104 TYR A C 1
ATOM 801 O O . TYR A 1 104 ? 8.062 11.938 -1.507 1 96.88 104 TYR A O 1
ATOM 809 N N . ARG A 1 105 ? 6.652 10.172 -1.416 1 92.38 105 ARG A N 1
ATOM 810 C CA . ARG A 1 105 ? 5.66 10.953 -0.684 1 92.38 105 ARG A CA 1
ATOM 811 C C . ARG A 1 105 ? 6.215 11.43 0.653 1 92.38 105 ARG A C 1
ATOM 813 O O . ARG A 1 105 ? 5.98 12.57 1.057 1 92.38 105 ARG A O 1
ATOM 820 N N . SER A 1 106 ? 6.879 10.57 1.31 1 91.19 106 SER A N 1
ATOM 821 C CA . SER A 1 106 ? 7.449 10.93 2.604 1 91.19 106 SER A CA 1
ATOM 822 C C . SER A 1 106 ? 8.523 12 2.453 1 91.19 106 SER A C 1
ATOM 824 O O . SER A 1 106 ? 8.531 12.992 3.186 1 91.19 106 SER A O 1
ATOM 826 N N . ALA A 1 107 ? 9.359 11.867 1.512 1 95.88 107 ALA A N 1
ATOM 827 C CA . ALA A 1 107 ? 10.414 12.844 1.259 1 95.88 107 ALA A CA 1
ATOM 828 C C . ALA A 1 107 ? 9.836 14.188 0.826 1 95.88 107 ALA A C 1
ATOM 830 O O . ALA A 1 107 ? 10.258 15.234 1.309 1 95.88 107 ALA A O 1
ATOM 831 N N . ARG A 1 108 ? 8.93 14.078 -0.058 1 95.12 108 ARG A N 1
ATOM 832 C CA . ARG A 1 108 ? 8.273 15.297 -0.541 1 95.12 108 ARG A CA 1
ATOM 833 C C . ARG A 1 108 ? 7.609 16.047 0.604 1 95.12 108 ARG A C 1
ATOM 835 O O . ARG A 1 108 ? 7.773 17.266 0.727 1 95.12 108 ARG A O 1
ATOM 842 N N . GLY A 1 109 ? 6.887 15.352 1.406 1 90.88 109 GLY A N 1
ATOM 843 C CA . GLY A 1 109 ? 6.258 15.969 2.562 1 90.88 109 GLY A CA 1
ATOM 844 C C . GLY A 1 109 ? 7.254 16.578 3.531 1 90.88 109 GLY A C 1
ATOM 845 O O . GLY A 1 109 ? 7.043 17.688 4.039 1 90.88 109 GLY A O 1
ATOM 846 N N . ALA A 1 110 ? 8.289 15.906 3.785 1 91.69 110 ALA A N 1
ATOM 847 C CA . ALA A 1 110 ? 9.32 16.375 4.703 1 91.69 110 ALA A CA 1
ATOM 848 C C . ALA A 1 110 ? 10.008 17.625 4.156 1 91.69 110 ALA A C 1
ATOM 850 O O . ALA A 1 110 ? 10.258 18.578 4.898 1 91.69 110 ALA A O 1
ATOM 851 N N . LEU A 1 111 ? 10.289 17.672 2.932 1 95.25 111 LEU A N 1
ATOM 852 C CA . LEU A 1 111 ? 10.953 18.812 2.309 1 95.25 111 LEU A CA 1
ATOM 853 C C . LEU A 1 111 ? 10.055 20.047 2.312 1 95.25 111 LEU A C 1
ATOM 855 O O . LEU A 1 111 ? 10.523 21.156 2.518 1 95.25 111 LEU A O 1
ATOM 859 N N . GLU A 1 112 ? 8.805 19.766 2.104 1 92.06 112 GLU A N 1
ATOM 860 C CA . GLU A 1 112 ? 7.844 20.875 2.051 1 92.06 112 GLU A CA 1
ATOM 861 C C . GLU A 1 112 ? 7.637 21.484 3.432 1 92.06 112 GLU A C 1
ATOM 863 O O . GLU A 1 112 ? 7.188 22.625 3.543 1 92.06 112 GLU A O 1
ATOM 868 N N . GLN A 1 113 ? 7.969 20.766 4.41 1 89.5 113 GLN A N 1
ATOM 869 C CA . GLN A 1 113 ? 7.762 21.234 5.773 1 89.5 113 GLN A CA 1
ATOM 870 C C . GLN A 1 113 ? 8.945 22.078 6.25 1 89.5 113 GLN A C 1
ATOM 872 O O . GLN A 1 113 ? 8.883 22.719 7.301 1 89.5 113 GLN A O 1
ATOM 877 N N . VAL A 1 114 ? 9.977 22.094 5.504 1 93 114 VAL A N 1
ATOM 878 C CA . VAL A 1 114 ? 11.148 22.875 5.883 1 93 114 VAL A CA 1
ATOM 879 C C . VAL A 1 114 ? 10.805 24.359 5.867 1 93 114 VAL A C 1
ATOM 881 O O . VAL A 1 114 ? 10.172 24.844 4.93 1 93 114 VAL A O 1
ATOM 884 N N . ASP A 1 115 ? 11.203 25.062 6.871 1 93.56 115 ASP A N 1
ATOM 885 C CA . ASP A 1 115 ? 10.93 26.5 7.02 1 93.56 115 ASP A CA 1
ATOM 886 C C . ASP A 1 115 ? 11.508 27.281 5.848 1 93.56 115 ASP A C 1
ATOM 888 O O . ASP A 1 115 ? 12.727 27.328 5.656 1 93.56 115 ASP A O 1
ATOM 892 N N . GLU A 1 116 ? 10.641 27.906 5.227 1 92.94 116 GLU A N 1
ATOM 893 C CA . GLU A 1 116 ? 11.055 28.672 4.055 1 92.94 116 GLU A CA 1
ATOM 894 C C . GLU A 1 116 ? 12.023 29.797 4.434 1 92.94 116 GLU A C 1
ATOM 896 O O . GLU A 1 116 ? 12.867 30.188 3.631 1 92.94 116 GLU A O 1
ATOM 901 N N . ASN A 1 117 ? 11.883 30.266 5.613 1 94.75 117 ASN A N 1
ATOM 902 C CA . ASN A 1 117 ? 12.758 31.344 6.066 1 94.75 117 ASN A CA 1
ATOM 903 C C . ASN A 1 117 ? 14.219 30.891 6.117 1 94.75 117 ASN A C 1
ATOM 905 O O . ASN A 1 117 ? 15.125 31.688 5.875 1 94.75 117 ASN A O 1
ATOM 909 N N . LEU A 1 118 ? 14.414 29.641 6.449 1 94.62 118 LEU A N 1
ATOM 910 C CA . LEU A 1 118 ? 15.758 29.078 6.457 1 94.62 118 LEU A CA 1
ATOM 911 C C . LEU A 1 118 ? 16.344 29.031 5.047 1 94.62 118 LEU A C 1
ATOM 913 O O . LEU A 1 118 ? 17.531 29.297 4.848 1 94.62 118 LEU A O 1
ATOM 917 N N . ILE A 1 119 ? 15.492 28.75 4.145 1 94.19 119 ILE A N 1
ATOM 918 C CA . ILE A 1 119 ? 15.898 28.656 2.746 1 94.19 119 ILE A CA 1
ATOM 919 C C . ILE A 1 119 ? 16.234 30.047 2.217 1 94.19 119 ILE A C 1
ATOM 921 O O . ILE A 1 119 ? 17.281 30.25 1.596 1 94.19 119 ILE A O 1
ATOM 925 N N . PHE A 1 120 ? 15.438 31 2.555 1 94.62 120 PHE A N 1
ATOM 926 C CA . PHE A 1 120 ? 15.656 32.375 2.125 1 94.62 120 PHE A CA 1
ATOM 927 C C . PHE A 1 120 ? 16.922 32.938 2.752 1 94.62 120 PHE A C 1
ATOM 929 O O . PHE A 1 120 ? 17.703 33.625 2.08 1 94.62 120 PHE A O 1
ATOM 936 N N . ALA A 1 121 ? 17.062 32.688 4.039 1 96.38 121 ALA A N 1
ATOM 937 C CA . ALA A 1 121 ? 18.266 33.125 4.734 1 96.38 121 ALA A CA 1
ATOM 938 C C . ALA A 1 121 ? 19.531 32.562 4.086 1 96.38 121 ALA A C 1
ATOM 940 O O . ALA A 1 121 ? 20.5 33.312 3.887 1 96.38 121 ALA A O 1
ATOM 941 N N . ALA A 1 122 ? 19.484 31.359 3.744 1 96.12 122 ALA A N 1
ATOM 942 C CA . ALA A 1 122 ? 20.625 30.719 3.102 1 96.12 122 ALA A CA 1
ATOM 943 C C . ALA A 1 122 ? 20.906 31.344 1.739 1 96.12 122 ALA A C 1
ATOM 945 O O . ALA A 1 122 ? 22.062 31.547 1.368 1 96.12 122 ALA A O 1
ATOM 946 N N . ARG A 1 123 ? 19.875 31.609 1.044 1 94.75 123 ARG A N 1
ATOM 947 C CA . ARG A 1 123 ? 20.016 32.281 -0.249 1 94.75 123 ARG A CA 1
ATOM 948 C C . ARG A 1 123 ? 20.656 33.656 -0.09 1 94.75 123 ARG A C 1
ATOM 950 O O . ARG A 1 123 ? 21.5 34.062 -0.891 1 94.75 123 ARG A O 1
ATOM 957 N N . THR A 1 124 ? 20.172 34.344 0.962 1 96.5 124 THR A N 1
ATOM 958 C CA . THR A 1 124 ? 20.703 35.688 1.245 1 96.5 124 THR A CA 1
ATOM 959 C C . THR A 1 124 ? 22.188 35.594 1.593 1 96.5 124 THR A C 1
ATOM 961 O O . THR A 1 124 ? 22.953 36.5 1.281 1 96.5 124 THR A O 1
ATOM 964 N N . LEU A 1 125 ? 22.656 34.531 2.193 1 96.44 125 LEU A N 1
ATOM 965 C CA . LEU A 1 125 ? 24.047 34.312 2.582 1 96.44 125 LEU A CA 1
ATOM 966 C C . LEU A 1 125 ? 24.891 33.875 1.388 1 96.44 125 LEU A C 1
ATOM 968 O O . LEU A 1 125 ? 26.094 33.719 1.506 1 96.44 125 LEU A O 1
ATOM 972 N N . GLY A 1 126 ? 24.312 33.656 0.217 1 95.81 126 GLY A N 1
ATOM 973 C CA . GLY A 1 126 ? 25.031 33.375 -1.013 1 95.81 126 GLY A CA 1
ATOM 974 C C . GLY A 1 126 ? 25.188 31.891 -1.28 1 95.81 126 GLY A C 1
ATOM 975 O O . GLY A 1 126 ? 25.969 31.484 -2.133 1 95.81 126 GLY A O 1
ATOM 976 N N . PHE A 1 127 ? 24.422 31.094 -0.592 1 96.25 127 PHE A N 1
ATOM 977 C CA . PHE A 1 127 ? 24.5 29.656 -0.829 1 96.25 127 PHE A CA 1
ATOM 978 C C . PHE A 1 127 ? 23.906 29.297 -2.186 1 96.25 127 PHE A C 1
ATOM 980 O O . PHE A 1 127 ? 22.891 29.859 -2.594 1 96.25 127 PHE A O 1
ATOM 987 N N . SER A 1 128 ? 24.547 28.312 -2.857 1 96.5 128 SER A N 1
ATOM 988 C CA . SER A 1 128 ? 23.969 27.75 -4.07 1 96.5 128 SER A CA 1
ATOM 989 C C . SER A 1 128 ? 22.781 26.859 -3.744 1 96.5 128 SER A C 1
ATOM 991 O O . SER A 1 128 ? 22.625 26.406 -2.607 1 96.5 128 SER A O 1
ATOM 993 N N . GLU A 1 129 ? 21.922 26.594 -4.711 1 94.38 129 GLU A N 1
ATOM 994 C CA . GLU A 1 129 ? 20.766 25.75 -4.492 1 94.38 129 GLU A CA 1
ATOM 995 C C . GLU A 1 129 ? 21.172 24.344 -4.07 1 94.38 129 GLU A C 1
ATOM 997 O O . GLU A 1 129 ? 20.484 23.688 -3.285 1 94.38 129 GLU A O 1
ATOM 1002 N N . TRP A 1 130 ? 22.219 23.891 -4.625 1 94.94 130 TRP A N 1
ATOM 1003 C CA . TRP A 1 130 ? 22.75 22.578 -4.262 1 94.94 130 TRP A CA 1
ATOM 1004 C C . TRP A 1 130 ? 23.203 22.562 -2.805 1 94.94 130 TRP A C 1
ATOM 1006 O O . TRP A 1 130 ? 22.922 21.594 -2.078 1 94.94 130 TRP A O 1
ATOM 1016 N N . ARG A 1 131 ? 23.828 23.578 -2.402 1 95.5 131 ARG A N 1
ATOM 1017 C CA . ARG A 1 131 ? 24.281 23.703 -1.021 1 95.5 131 ARG A CA 1
ATOM 1018 C C . ARG A 1 131 ? 23.109 23.859 -0.07 1 95.5 131 ARG A C 1
ATOM 1020 O O . ARG A 1 131 ? 23.109 23.312 1.037 1 95.5 131 ARG A O 1
ATOM 1027 N N . ILE A 1 132 ? 22.156 24.625 -0.479 1 96.19 132 ILE A N 1
ATOM 1028 C CA . ILE A 1 132 ? 20.953 24.812 0.323 1 96.19 132 ILE A CA 1
ATOM 1029 C C . ILE A 1 132 ? 20.266 23.469 0.542 1 96.19 132 ILE A C 1
ATOM 1031 O O . ILE A 1 132 ? 19.859 23.156 1.658 1 96.19 132 ILE A O 1
ATOM 1035 N N . PHE A 1 133 ? 20.203 22.656 -0.46 1 96.12 133 PHE A N 1
ATOM 1036 C CA . PHE A 1 133 ? 19.547 21.359 -0.344 1 96.12 133 PHE A CA 1
ATOM 1037 C C . PHE A 1 133 ? 20.281 20.469 0.646 1 96.12 133 PHE A C 1
ATOM 1039 O O . PHE A 1 133 ? 19.672 19.922 1.569 1 96.12 133 PHE A O 1
ATOM 1046 N N . TRP A 1 134 ? 21.562 20.391 0.56 1 95.5 134 TRP A N 1
ATOM 1047 C CA . TRP A 1 134 ? 22.312 19.391 1.314 1 95.5 134 TRP A CA 1
ATOM 1048 C C . TRP A 1 134 ? 22.594 19.875 2.732 1 95.5 134 TRP A C 1
ATOM 1050 O O . TRP A 1 134 ? 22.672 19.078 3.664 1 95.5 134 TRP A O 1
ATOM 1060 N N . LYS A 1 135 ? 22.641 21.203 2.914 1 95.75 135 LYS A N 1
ATOM 1061 C CA . LYS A 1 135 ? 23.062 21.719 4.215 1 95.75 135 LYS A CA 1
ATOM 1062 C C . LYS A 1 135 ? 21.859 22.219 5.02 1 95.75 135 LYS A C 1
ATOM 1064 O O . LYS A 1 135 ? 21.922 22.297 6.25 1 95.75 135 LYS A O 1
ATOM 1069 N N . VAL A 1 136 ? 20.797 22.516 4.348 1 95.5 136 VAL A N 1
ATOM 1070 C CA . VAL A 1 136 ? 19.672 23.109 5.055 1 95.5 136 VAL A CA 1
ATOM 1071 C C . VAL A 1 136 ? 18.453 22.188 4.934 1 95.5 136 VAL A C 1
ATOM 1073 O O . VAL A 1 136 ? 18 21.625 5.926 1 95.5 136 VAL A O 1
ATOM 1076 N N . MET A 1 137 ? 18.031 21.875 3.754 1 96.19 137 MET A N 1
ATOM 1077 C CA . MET A 1 137 ? 16.766 21.172 3.525 1 96.19 137 MET A CA 1
ATOM 1078 C C . MET A 1 137 ? 16.875 19.703 3.941 1 96.19 137 MET A C 1
ATOM 1080 O O . MET A 1 137 ? 16.031 19.203 4.68 1 96.19 137 MET A O 1
ATOM 1084 N N . PHE A 1 138 ? 17.938 19.062 3.477 1 95.88 138 PHE A N 1
ATOM 1085 C CA . PHE A 1 138 ? 18.078 17.625 3.699 1 95.88 138 PHE A CA 1
ATOM 1086 C C . PHE A 1 138 ? 18.203 17.328 5.188 1 95.88 138 PHE A C 1
ATOM 1088 O O . PHE A 1 138 ? 17.453 16.5 5.723 1 95.88 138 PHE A O 1
ATOM 1095 N N . PRO A 1 139 ? 19.078 18.047 5.879 1 94.56 139 PRO A N 1
ATOM 1096 C CA . PRO A 1 139 ? 19.188 17.781 7.316 1 94.56 139 PRO A CA 1
ATOM 1097 C C . PRO A 1 139 ? 17.891 18.078 8.07 1 94.56 139 PRO A C 1
ATOM 1099 O O . PRO A 1 139 ? 17.531 17.344 8.984 1 94.56 139 PRO A O 1
ATOM 1102 N N . ALA A 1 140 ? 17.234 19.141 7.68 1 93.31 140 ALA A N 1
ATOM 1103 C CA . ALA A 1 140 ? 15.984 19.516 8.344 1 93.31 140 ALA A CA 1
ATOM 1104 C C . ALA A 1 140 ? 14.883 18.5 8.055 1 93.31 140 ALA A C 1
ATOM 1106 O O . ALA A 1 140 ? 14.008 18.266 8.891 1 93.31 140 ALA A O 1
ATOM 1107 N N . ALA A 1 141 ? 14.938 17.812 6.965 1 94.94 141 ALA A N 1
ATOM 1108 C CA . ALA A 1 141 ? 13.891 16.891 6.527 1 94.94 141 ALA A CA 1
ATOM 1109 C C . ALA A 1 141 ? 14.281 15.445 6.805 1 94.94 141 ALA A C 1
ATOM 1111 O O . ALA A 1 141 ? 13.516 14.523 6.504 1 94.94 141 ALA A O 1
ATOM 1112 N N . LEU A 1 142 ? 15.391 15.219 7.359 1 93 142 LEU A N 1
ATOM 1113 C CA . LEU A 1 142 ? 15.992 13.898 7.477 1 93 142 LEU A CA 1
ATOM 1114 C C . LEU A 1 142 ? 15.062 12.945 8.227 1 93 142 LEU A C 1
ATOM 1116 O O . LEU A 1 142 ? 14.891 11.797 7.816 1 93 142 LEU A O 1
ATOM 1120 N N . PRO A 1 143 ? 14.391 13.422 9.266 1 87.81 143 PRO A N 1
ATOM 1121 C CA . PRO A 1 143 ? 13.5 12.484 9.961 1 87.81 143 PRO A CA 1
ATOM 1122 C C . PRO A 1 143 ? 12.383 11.969 9.062 1 87.81 143 PRO A C 1
ATOM 1124 O O . PRO A 1 143 ? 12.086 10.766 9.062 1 87.81 143 PRO A O 1
ATOM 1127 N N . GLY A 1 144 ? 11.805 12.867 8.328 1 89.5 144 GLY A N 1
ATOM 1128 C CA . GLY A 1 144 ? 10.766 12.453 7.395 1 89.5 144 GLY A CA 1
ATOM 1129 C C . GLY A 1 144 ? 11.289 11.594 6.258 1 89.5 144 GLY A C 1
ATOM 1130 O O . GLY A 1 144 ? 10.648 10.617 5.867 1 89.5 144 GLY A O 1
ATOM 1131 N N . ILE A 1 145 ? 12.453 11.938 5.773 1 93.94 145 ILE A N 1
ATOM 1132 C CA . ILE A 1 145 ? 13.086 11.188 4.691 1 93.94 145 ILE A CA 1
ATOM 1133 C C . ILE A 1 145 ? 13.43 9.781 5.176 1 93.94 145 ILE A C 1
ATOM 1135 O O . ILE A 1 145 ? 13.156 8.797 4.488 1 93.94 145 ILE A O 1
ATOM 1139 N N . ALA A 1 146 ? 13.969 9.727 6.332 1 90.44 146 ALA A N 1
ATOM 1140 C CA . ALA A 1 146 ? 14.328 8.43 6.914 1 90.44 146 ALA A CA 1
ATOM 1141 C C . ALA A 1 146 ? 13.086 7.574 7.145 1 90.44 146 ALA A C 1
ATOM 1143 O O . ALA A 1 146 ? 13.109 6.363 6.91 1 90.44 146 ALA A O 1
ATOM 1144 N N . GLY A 1 147 ? 12.031 8.203 7.648 1 87.88 147 GLY A N 1
ATOM 1145 C CA . GLY A 1 147 ? 10.781 7.484 7.809 1 87.88 147 GLY A CA 1
ATOM 1146 C C . GLY A 1 147 ? 10.273 6.883 6.512 1 87.88 147 GLY A C 1
ATOM 1147 O O . GLY A 1 147 ? 9.82 5.734 6.484 1 87.88 147 GLY A O 1
ATOM 1148 N N . GLY A 1 148 ? 10.383 7.645 5.477 1 90 148 GLY A N 1
ATOM 1149 C CA . GLY A 1 148 ? 10.016 7.148 4.16 1 90 148 GLY A CA 1
ATOM 1150 C C . GLY A 1 148 ? 10.859 5.98 3.701 1 90 148 GLY A C 1
ATOM 1151 O O . GLY A 1 148 ? 10.352 5.027 3.107 1 90 148 GLY A O 1
ATOM 1152 N N . GLY A 1 149 ? 12.109 6.102 3.994 1 91.56 149 GLY A N 1
ATOM 1153 C CA . GLY A 1 149 ? 13.016 5.012 3.658 1 91.56 149 GLY A CA 1
ATOM 1154 C C . GLY A 1 149 ? 12.672 3.715 4.367 1 91.56 149 GLY A C 1
ATOM 1155 O O . GLY A 1 149 ? 12.68 2.645 3.752 1 91.56 149 GLY A O 1
ATOM 1156 N N . ILE A 1 150 ? 12.352 3.809 5.598 1 88.12 150 ILE A N 1
ATOM 1157 C CA . ILE A 1 150 ? 12.008 2.637 6.398 1 88.12 150 ILE A CA 1
ATOM 1158 C C . ILE A 1 150 ? 10.734 1.996 5.848 1 88.12 150 ILE A C 1
ATOM 1160 O O . ILE A 1 150 ? 10.672 0.779 5.664 1 88.12 150 ILE A O 1
ATOM 1164 N N . LEU A 1 151 ? 9.781 2.801 5.59 1 84.94 151 LEU A N 1
ATOM 1165 C CA . LEU A 1 151 ? 8.516 2.299 5.066 1 84.94 151 LEU A CA 1
ATOM 1166 C C . LEU A 1 151 ? 8.711 1.663 3.693 1 84.94 151 LEU A C 1
ATOM 1168 O O . LEU A 1 151 ? 8.125 0.621 3.398 1 84.94 151 LEU A O 1
ATOM 1172 N N . ALA A 1 152 ? 9.531 2.312 2.893 1 92.31 152 ALA A N 1
ATOM 1173 C CA . ALA A 1 152 ? 9.797 1.8 1.552 1 92.31 152 ALA A CA 1
ATOM 1174 C C . ALA A 1 152 ? 10.523 0.457 1.611 1 92.31 152 ALA A C 1
ATOM 1176 O O . ALA A 1 152 ? 10.242 -0.442 0.815 1 92.31 152 ALA A O 1
ATOM 1177 N N . PHE A 1 153 ? 11.438 0.354 2.488 1 91.25 153 PHE A N 1
ATOM 1178 C CA . PHE A 1 153 ? 12.156 -0.907 2.652 1 91.25 153 PHE A CA 1
ATOM 1179 C C . PHE A 1 153 ? 11.195 -2.025 3.043 1 91.25 153 PHE A C 1
ATOM 1181 O O . PHE A 1 153 ? 11.227 -3.109 2.459 1 91.25 153 PHE A O 1
ATOM 1188 N N . ALA A 1 154 ? 10.398 -1.747 4.074 1 87.81 154 ALA A N 1
ATOM 1189 C CA . ALA A 1 154 ? 9.43 -2.742 4.535 1 87.81 154 ALA A CA 1
ATOM 1190 C C . ALA A 1 154 ? 8.5 -3.166 3.404 1 87.81 154 ALA A C 1
ATOM 1192 O O . ALA A 1 154 ? 8.211 -4.355 3.24 1 87.81 154 ALA A O 1
ATOM 1193 N N . ARG A 1 155 ? 8.062 -2.225 2.678 1 89 155 ARG A N 1
ATOM 1194 C CA . ARG A 1 155 ? 7.164 -2.504 1.56 1 89 155 ARG A CA 1
ATOM 1195 C C . ARG A 1 155 ? 7.863 -3.334 0.489 1 89 155 ARG A C 1
ATOM 1197 O O . ARG A 1 155 ? 7.262 -4.234 -0.098 1 89 155 ARG A O 1
ATOM 1204 N N . GLY A 1 156 ? 9.094 -3.018 0.212 1 92.81 156 GLY A N 1
ATOM 1205 C CA . GLY A 1 156 ? 9.867 -3.748 -0.779 1 92.81 156 GLY A CA 1
ATOM 1206 C C . GLY A 1 156 ? 10.148 -5.188 -0.38 1 92.81 156 GLY A C 1
ATOM 1207 O O . GLY A 1 156 ? 10.062 -6.094 -1.21 1 92.81 156 GLY A O 1
ATOM 1208 N N . LEU A 1 157 ? 10.43 -5.355 0.828 1 91.88 157 LEU A N 1
ATOM 1209 C CA . LEU A 1 157 ? 10.703 -6.691 1.346 1 91.88 157 LEU A CA 1
ATOM 1210 C C . LEU A 1 157 ? 9.461 -7.574 1.241 1 91.88 157 LEU A C 1
ATOM 1212 O O . LEU A 1 157 ? 9.578 -8.781 1.023 1 91.88 157 LEU A O 1
ATOM 1216 N N . GLY A 1 158 ? 8.359 -6.992 1.386 1 92.38 158 GLY A N 1
ATOM 1217 C CA . GLY A 1 158 ? 7.113 -7.742 1.418 1 92.38 158 GLY A CA 1
ATOM 1218 C C . GLY A 1 158 ? 6.418 -7.801 0.072 1 92.38 158 GLY A C 1
ATOM 1219 O O . GLY A 1 158 ? 5.289 -8.289 -0.029 1 92.38 158 GLY A O 1
ATOM 1220 N N . GLU A 1 159 ? 7.105 -7.277 -0.919 1 93.75 159 GLU A N 1
ATOM 1221 C CA . GLU A 1 159 ? 6.469 -7.262 -2.232 1 93.75 159 GLU A CA 1
ATOM 1222 C C . GLU A 1 159 ? 6.195 -8.68 -2.732 1 93.75 159 GLU A C 1
ATOM 1224 O O . GLU A 1 159 ? 7.031 -9.57 -2.574 1 93.75 159 GLU A O 1
ATOM 1229 N N . PHE A 1 160 ? 4.973 -8.914 -3.295 1 94.88 160 PHE A N 1
ATOM 1230 C CA . PHE A 1 160 ? 4.535 -10.258 -3.674 1 94.88 160 PHE A CA 1
ATOM 1231 C C . PHE A 1 160 ? 3.885 -10.242 -5.055 1 94.88 160 PHE A C 1
ATOM 1233 O O . PHE A 1 160 ? 4.391 -10.867 -5.988 1 94.88 160 PHE A O 1
ATOM 1240 N N . GLY A 1 161 ? 2.898 -9.445 -5.188 1 93.69 161 GLY A N 1
ATOM 1241 C CA . GLY A 1 161 ? 2.061 -9.516 -6.371 1 93.69 161 GLY A CA 1
ATOM 1242 C C . GLY A 1 161 ? 2.793 -9.133 -7.645 1 93.69 161 GLY A C 1
ATOM 1243 O O . GLY A 1 161 ? 2.764 -9.867 -8.633 1 93.69 161 GLY A O 1
ATOM 1244 N N . ALA A 1 162 ? 3.416 -7.977 -7.613 1 96.06 162 ALA A N 1
ATOM 1245 C CA . ALA A 1 162 ? 4.148 -7.535 -8.797 1 96.06 162 ALA A CA 1
ATOM 1246 C C . ALA A 1 162 ? 5.316 -8.469 -9.102 1 96.06 162 ALA A C 1
ATOM 1248 O O . ALA A 1 162 ? 5.578 -8.789 -10.266 1 96.06 162 ALA A O 1
ATOM 1249 N N . THR A 1 163 ? 5.965 -8.914 -8.086 1 96.25 163 THR A N 1
ATOM 1250 C CA . THR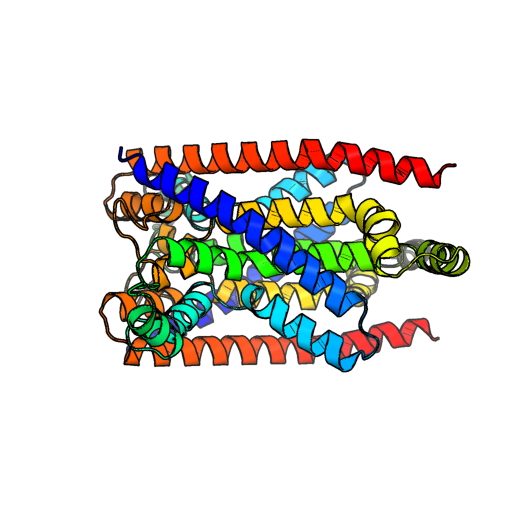 A 1 163 ? 7.094 -9.828 -8.234 1 96.25 163 THR A CA 1
ATOM 1251 C C . THR A 1 163 ? 6.648 -11.141 -8.852 1 96.25 163 THR A C 1
ATOM 1253 O O . THR A 1 163 ? 7.277 -11.633 -9.797 1 96.25 163 THR A O 1
ATOM 1256 N N . ALA A 1 164 ? 5.578 -11.68 -8.344 1 94.62 164 ALA A N 1
ATOM 1257 C CA . ALA A 1 164 ? 5.062 -12.938 -8.875 1 94.62 164 ALA A CA 1
ATOM 1258 C C . ALA A 1 164 ? 4.773 -12.828 -10.367 1 94.62 164 ALA A C 1
ATOM 1260 O O . ALA A 1 164 ? 4.941 -13.797 -11.109 1 94.62 164 ALA A O 1
ATOM 1261 N N . MET A 1 165 ? 4.391 -11.672 -10.781 1 93 165 MET A N 1
ATOM 1262 C CA . MET A 1 165 ? 3.984 -11.461 -12.164 1 93 165 MET A CA 1
ATOM 1263 C C . MET A 1 165 ? 5.203 -11.352 -13.078 1 93 165 MET A C 1
ATOM 1265 O O . MET A 1 165 ? 5.293 -12.062 -14.086 1 93 165 MET A O 1
ATOM 1269 N N . ILE A 1 166 ? 6.141 -10.57 -12.711 1 93.5 166 ILE A N 1
ATOM 1270 C CA . ILE A 1 166 ? 7.195 -10.25 -13.672 1 93.5 166 ILE A CA 1
ATOM 1271 C C . ILE A 1 166 ? 8.406 -11.148 -13.422 1 93.5 166 ILE A C 1
ATOM 1273 O O . ILE A 1 166 ? 9.133 -11.492 -14.359 1 93.5 166 ILE A O 1
ATOM 1277 N N . ALA A 1 167 ? 8.719 -11.484 -12.203 1 94.69 167 ALA A N 1
ATOM 1278 C CA . ALA A 1 167 ? 9.898 -12.289 -11.883 1 94.69 167 ALA A CA 1
ATOM 1279 C C . ALA A 1 167 ? 9.539 -13.773 -11.781 1 94.69 167 ALA A C 1
ATOM 1281 O O . ALA A 1 167 ? 10.414 -14.633 -11.914 1 94.69 167 ALA A O 1
ATOM 1282 N N . GLY A 1 168 ? 8.297 -14.023 -11.516 1 92.62 168 GLY A N 1
ATOM 1283 C CA . GLY A 1 168 ? 7.879 -15.398 -11.312 1 92.62 168 GLY A CA 1
ATOM 1284 C C . GLY A 1 168 ? 8.289 -15.961 -9.961 1 92.62 168 GLY A C 1
ATOM 1285 O O . GLY A 1 168 ? 8.672 -15.203 -9.062 1 92.62 168 GLY A O 1
ATOM 1286 N N . ASN A 1 169 ? 8.07 -17.188 -9.781 1 93.88 169 ASN A N 1
ATOM 1287 C CA . ASN A 1 169 ? 8.328 -17.922 -8.547 1 93.88 169 ASN A CA 1
ATOM 1288 C C . ASN A 1 169 ? 9.305 -19.078 -8.781 1 93.88 169 ASN A C 1
ATOM 1290 O O . ASN A 1 169 ? 8.992 -20.234 -8.484 1 93.88 169 ASN A O 1
ATOM 1294 N N . ILE A 1 170 ? 10.484 -18.703 -9.234 1 94.5 170 ILE A N 1
ATOM 1295 C CA . ILE A 1 170 ? 11.461 -19.719 -9.641 1 94.5 170 ILE A CA 1
ATOM 1296 C C . ILE A 1 170 ? 12.406 -20.016 -8.477 1 94.5 170 ILE A C 1
ATOM 1298 O O . ILE A 1 170 ? 13.125 -19.125 -8.008 1 94.5 170 ILE A O 1
ATOM 1302 N N . ALA A 1 171 ? 12.453 -21.25 -8.133 1 94.94 171 ALA A N 1
ATOM 1303 C CA . ALA A 1 171 ? 13.297 -21.688 -7.02 1 94.94 171 ALA A CA 1
ATOM 1304 C C . ALA A 1 171 ? 14.766 -21.375 -7.293 1 94.94 171 ALA A C 1
ATOM 1306 O O . ALA A 1 171 ? 15.273 -21.641 -8.383 1 94.94 171 ALA A O 1
ATOM 1307 N N . GLY A 1 172 ? 15.359 -20.703 -6.285 1 95.44 172 GLY A N 1
ATOM 1308 C CA . GLY A 1 172 ? 16.797 -20.438 -6.379 1 95.44 172 GLY A CA 1
ATOM 1309 C C . GLY A 1 172 ? 17.125 -19.219 -7.211 1 95.44 172 GLY A C 1
ATOM 1310 O O . GLY A 1 172 ? 18.281 -18.812 -7.293 1 95.44 172 GLY A O 1
ATOM 1311 N N . LYS A 1 173 ? 16.094 -18.625 -7.789 1 95.56 173 LYS A N 1
ATOM 1312 C CA . LYS A 1 173 ? 16.391 -17.531 -8.711 1 95.56 173 LYS A CA 1
ATOM 1313 C C . LYS A 1 173 ? 15.539 -16.312 -8.391 1 95.56 173 LYS A C 1
ATOM 1315 O O . LYS A 1 173 ? 16.078 -15.227 -8.148 1 95.56 173 LYS A O 1
ATOM 1320 N N . THR A 1 174 ? 14.234 -16.469 -8.375 1 96.81 174 THR A N 1
ATOM 1321 C CA . THR A 1 174 ? 13.375 -15.305 -8.203 1 96.81 174 THR A CA 1
ATOM 1322 C C . THR A 1 174 ? 12.406 -15.508 -7.043 1 96.81 174 THR A C 1
ATOM 1324 O O . THR A 1 174 ? 11.641 -14.602 -6.703 1 96.81 174 THR A O 1
ATOM 1327 N N . ARG A 1 175 ? 12.445 -16.656 -6.422 1 97.75 175 ARG A N 1
ATOM 1328 C CA . ARG A 1 175 ? 11.539 -16.938 -5.316 1 97.75 175 ARG A CA 1
ATOM 1329 C C . ARG A 1 175 ? 11.953 -16.203 -4.055 1 97.75 175 ARG A C 1
ATOM 1331 O O . ARG A 1 175 ? 12.836 -16.656 -3.318 1 97.75 175 ARG A O 1
ATOM 1338 N N . THR A 1 176 ? 11.242 -15.133 -3.795 1 97.12 176 THR A N 1
ATOM 1339 C CA . THR A 1 176 ? 11.469 -14.359 -2.582 1 97.12 176 THR A CA 1
ATOM 1340 C C . THR A 1 176 ? 10.766 -15 -1.39 1 97.12 176 THR A C 1
ATOM 1342 O O . THR A 1 176 ? 10.039 -15.984 -1.547 1 97.12 176 THR A O 1
ATOM 1345 N N . LEU A 1 177 ? 11.008 -14.469 -0.238 1 96.31 177 LEU A N 1
ATOM 1346 C CA . LEU A 1 177 ? 10.438 -15.023 0.984 1 96.31 177 LEU A CA 1
ATOM 1347 C C . LEU A 1 177 ? 8.914 -15.023 0.924 1 96.31 177 LEU A C 1
ATOM 1349 O O . LEU A 1 177 ? 8.273 -16.031 1.21 1 96.31 177 LEU A O 1
ATOM 1353 N N . PRO A 1 178 ? 8.266 -13.906 0.519 1 96.12 178 PRO A N 1
ATOM 1354 C CA . PRO A 1 178 ? 6.809 -13.93 0.41 1 96.12 178 PRO A CA 1
ATOM 1355 C C . PRO A 1 178 ? 6.309 -15.008 -0.553 1 96.12 178 PRO A C 1
ATOM 1357 O O . PRO A 1 178 ? 5.328 -15.695 -0.26 1 96.12 178 PRO A O 1
ATOM 1360 N N . LEU A 1 179 ? 7.016 -15.195 -1.649 1 96.06 179 LEU A N 1
ATOM 1361 C CA . LEU A 1 179 ? 6.637 -16.219 -2.615 1 96.06 179 LEU A CA 1
ATOM 1362 C C . LEU A 1 179 ? 6.855 -17.625 -2.041 1 96.06 179 LEU A C 1
ATOM 1364 O O . LEU A 1 179 ? 6.09 -18.547 -2.328 1 96.06 179 LEU A O 1
ATOM 1368 N N . ALA A 1 180 ? 7.914 -17.766 -1.291 1 96.94 180 ALA A N 1
ATOM 1369 C CA . ALA A 1 180 ? 8.195 -19.047 -0.656 1 96.94 180 ALA A CA 1
ATOM 1370 C C . ALA A 1 180 ? 7.102 -19.422 0.345 1 96.94 180 ALA A C 1
ATOM 1372 O O . ALA A 1 180 ? 6.691 -20.578 0.431 1 96.94 180 ALA A O 1
ATOM 1373 N N . VAL A 1 181 ? 6.672 -18.453 1.126 1 95.69 181 VAL A N 1
ATOM 1374 C CA . VAL A 1 181 ? 5.574 -18.688 2.057 1 95.69 181 VAL A CA 1
ATOM 1375 C C . VAL A 1 181 ? 4.34 -19.156 1.293 1 95.69 181 VAL A C 1
ATOM 1377 O O . VAL A 1 181 ? 3.717 -20.156 1.666 1 95.69 181 VAL A O 1
ATOM 1380 N N . TYR A 1 182 ? 4.047 -18.469 0.258 1 93.81 182 TYR A N 1
ATOM 1381 C CA . TYR A 1 182 ? 2.887 -18.812 -0.557 1 93.81 182 TYR A CA 1
ATOM 1382 C C . TYR A 1 182 ? 3.016 -20.234 -1.108 1 93.81 182 TYR A C 1
ATOM 1384 O O . TYR A 1 182 ? 2.064 -21.016 -1.05 1 93.81 182 TYR A O 1
ATOM 1392 N N . SER A 1 183 ? 4.172 -20.516 -1.649 1 94.12 183 SER A N 1
ATOM 1393 C CA . SER A 1 183 ? 4.406 -21.828 -2.232 1 94.12 183 SER A CA 1
ATOM 1394 C C . SER A 1 183 ? 4.285 -22.938 -1.183 1 94.12 183 SER A C 1
ATOM 1396 O O . SER A 1 183 ? 3.744 -24 -1.458 1 94.12 183 SER A O 1
ATOM 1398 N N . ALA A 1 184 ? 4.793 -22.703 -0.034 1 95.06 184 ALA A N 1
ATOM 1399 C CA . ALA A 1 184 ? 4.723 -23.688 1.044 1 95.06 184 ALA A CA 1
ATOM 1400 C C . ALA A 1 184 ? 3.277 -23.922 1.47 1 95.06 184 ALA A C 1
ATOM 1402 O O . ALA A 1 184 ? 2.867 -25.078 1.665 1 95.06 184 ALA A O 1
ATOM 1403 N N . VAL A 1 185 ? 2.498 -22.875 1.603 1 9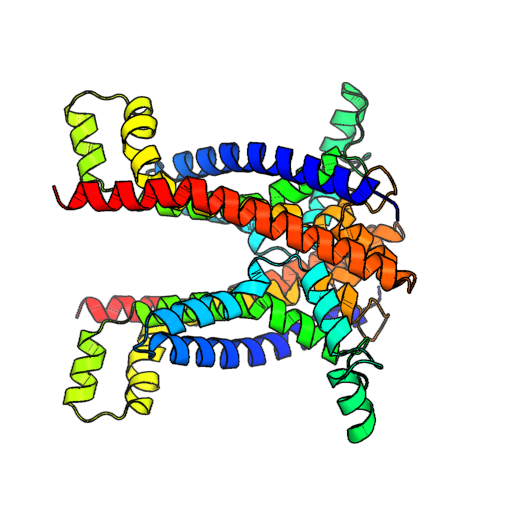1.06 185 VAL A N 1
ATOM 1404 C CA . VAL A 1 185 ? 1.094 -23 1.98 1 91.06 185 VAL A CA 1
ATOM 1405 C C . VAL A 1 185 ? 0.328 -23.75 0.894 1 91.06 185 VAL A C 1
ATOM 1407 O O . VAL A 1 185 ? -0.47 -24.641 1.192 1 91.06 185 VAL A O 1
ATOM 1410 N N . ALA A 1 186 ? 0.592 -23.406 -0.35 1 88.19 186 ALA A N 1
ATOM 1411 C CA . ALA A 1 186 ? -0.072 -24.047 -1.48 1 88.19 186 ALA A CA 1
ATOM 1412 C C . ALA A 1 186 ? 0.245 -25.547 -1.523 1 88.19 186 ALA A C 1
ATOM 1414 O O . ALA A 1 186 ? -0.591 -26.344 -1.939 1 88.19 186 ALA A O 1
ATOM 1415 N N . ALA A 1 187 ? 1.401 -25.922 -1.049 1 92 187 ALA A N 1
ATOM 1416 C CA . ALA A 1 187 ? 1.843 -27.312 -1.036 1 92 187 ALA A CA 1
ATOM 1417 C C . ALA A 1 187 ? 1.374 -28.016 0.229 1 92 187 ALA A C 1
ATOM 1419 O O . ALA A 1 187 ? 1.645 -29.203 0.417 1 92 187 ALA A O 1
ATOM 1420 N N . GLY A 1 188 ? 0.794 -27.25 1.148 1 89.12 188 GLY A N 1
ATOM 1421 C CA . GLY A 1 188 ? 0.321 -27.828 2.396 1 89.12 188 GLY A CA 1
ATOM 1422 C C . GLY A 1 188 ? 1.419 -28 3.428 1 89.12 188 GLY A C 1
ATOM 1423 O O . GLY A 1 188 ? 1.226 -28.672 4.441 1 89.12 188 GLY A O 1
ATOM 1424 N N . ASP A 1 189 ? 2.572 -27.516 3.125 1 94.19 189 ASP A N 1
ATOM 1425 C CA . ASP A 1 189 ? 3.703 -27.594 4.043 1 94.19 189 ASP A CA 1
ATOM 1426 C C . ASP A 1 189 ? 3.697 -26.406 5.02 1 94.19 189 ASP A C 1
ATOM 1428 O O . ASP A 1 189 ? 4.52 -25.5 4.91 1 94.19 189 ASP A O 1
ATOM 1432 N N . MET A 1 190 ? 2.924 -26.5 6.039 1 90.12 190 MET A N 1
ATOM 1433 C CA . MET A 1 190 ? 2.697 -25.391 6.969 1 90.12 190 MET A CA 1
ATOM 1434 C C . MET A 1 190 ? 3.922 -25.156 7.848 1 90.12 190 MET A C 1
ATOM 1436 O O . MET A 1 190 ? 4.199 -24.031 8.25 1 90.12 190 MET A O 1
ATOM 1440 N N . ASP A 1 191 ? 4.605 -26.172 8.109 1 94.19 191 ASP A N 1
ATOM 1441 C CA . ASP A 1 191 ? 5.805 -26.031 8.93 1 94.19 191 ASP A CA 1
ATOM 1442 C C . ASP A 1 191 ? 6.828 -25.125 8.258 1 94.19 191 ASP A C 1
ATOM 1444 O O . ASP A 1 191 ? 7.348 -24.203 8.883 1 94.19 191 ASP A O 1
ATOM 1448 N N . THR A 1 192 ? 7.062 -25.438 7.012 1 96.12 192 THR A N 1
ATOM 1449 C CA . THR A 1 192 ? 7.996 -24.609 6.254 1 96.12 192 THR A CA 1
ATOM 1450 C C . THR A 1 192 ? 7.465 -23.188 6.121 1 96.12 192 THR A C 1
ATOM 1452 O O . THR A 1 192 ? 8.227 -22.219 6.215 1 96.12 192 THR A O 1
ATOM 1455 N N . ALA A 1 193 ? 6.184 -23.031 5.898 1 95.25 193 ALA A N 1
ATOM 1456 C CA . ALA A 1 193 ? 5.562 -21.703 5.793 1 95.25 193 ALA A CA 1
ATOM 1457 C C . ALA A 1 193 ? 5.777 -20.891 7.066 1 95.25 193 ALA A C 1
ATOM 1459 O O . ALA A 1 193 ? 6.148 -19.719 7.008 1 95.25 193 ALA A O 1
ATOM 1460 N N . TYR A 1 194 ? 5.641 -21.547 8.203 1 94.44 194 TYR A N 1
ATOM 1461 C CA . TYR A 1 194 ? 5.832 -20.891 9.492 1 94.44 194 TYR A CA 1
ATOM 1462 C C . TYR A 1 194 ? 7.262 -20.391 9.648 1 94.44 194 TYR A C 1
ATOM 1464 O O . TYR A 1 194 ? 7.488 -19.281 10.141 1 94.44 194 TYR A O 1
ATOM 1472 N N . LYS A 1 195 ? 8.125 -21.188 9.266 1 96.38 195 LYS A N 1
ATOM 1473 C CA . LYS A 1 195 ? 9.531 -20.828 9.391 1 96.38 195 LYS A CA 1
ATOM 1474 C C . LYS A 1 195 ? 9.859 -19.594 8.539 1 96.38 195 LYS A C 1
ATOM 1476 O O . LYS A 1 195 ? 10.5 -18.656 9.008 1 96.38 195 LYS A O 1
ATOM 1481 N N . TYR A 1 196 ? 9.414 -19.625 7.273 1 96.38 196 TYR A N 1
ATOM 1482 C CA . TYR A 1 196 ? 9.648 -18.484 6.395 1 96.38 196 TYR A CA 1
ATOM 1483 C C . TYR A 1 196 ? 9 -17.219 6.953 1 96.38 196 TYR A C 1
ATOM 1485 O O . TYR A 1 196 ? 9.594 -16.141 6.895 1 96.38 196 TYR A O 1
ATOM 1493 N N . VAL A 1 197 ? 7.824 -17.328 7.508 1 95.12 197 VAL A N 1
ATOM 1494 C CA . VAL A 1 197 ? 7.098 -16.188 8.055 1 95.12 197 VAL A CA 1
ATOM 1495 C C . VAL A 1 197 ? 7.859 -15.609 9.25 1 95.12 197 VAL A C 1
ATOM 1497 O O . VAL A 1 197 ? 8.008 -14.391 9.375 1 95.12 197 VAL A O 1
ATOM 1500 N N . MET A 1 198 ? 8.352 -16.469 10.062 1 94.81 198 MET A N 1
ATOM 1501 C CA . MET A 1 198 ? 9.117 -16.016 11.219 1 94.81 198 MET A CA 1
ATOM 1502 C C . MET A 1 198 ? 10.375 -15.273 10.781 1 94.81 198 MET A C 1
ATOM 1504 O O . MET A 1 198 ? 10.734 -14.25 11.375 1 94.81 198 MET A O 1
ATOM 1508 N N . ILE A 1 199 ? 10.938 -15.75 9.758 1 94.88 199 ILE A N 1
ATOM 1509 C CA . ILE A 1 199 ? 12.156 -15.117 9.258 1 94.88 199 ILE A CA 1
ATOM 1510 C C . ILE A 1 199 ? 11.828 -13.75 8.672 1 94.88 199 ILE A C 1
ATOM 1512 O O . ILE A 1 199 ? 12.523 -12.766 8.945 1 94.88 199 ILE A O 1
ATOM 1516 N N . ILE A 1 200 ? 10.781 -13.703 7.883 1 91.88 200 ILE A N 1
ATOM 1517 C CA . ILE A 1 200 ? 10.367 -12.43 7.297 1 91.88 200 ILE A CA 1
ATOM 1518 C C . ILE A 1 200 ? 10.078 -11.422 8.406 1 91.88 200 ILE A C 1
ATOM 1520 O O . ILE A 1 200 ? 10.484 -10.266 8.328 1 91.88 200 ILE A O 1
ATOM 1524 N N . LEU A 1 201 ? 9.383 -11.844 9.406 1 90.62 201 LEU A N 1
ATOM 1525 C CA . LEU A 1 201 ? 9.039 -10.969 10.516 1 90.62 201 LEU A CA 1
ATOM 1526 C C . LEU A 1 201 ? 10.289 -10.492 11.25 1 90.62 201 LEU A C 1
ATOM 1528 O O . LEU A 1 201 ? 10.398 -9.312 11.594 1 90.62 201 LEU A O 1
ATOM 1532 N N . LEU A 1 202 ? 11.164 -11.375 11.445 1 90.75 202 LEU A N 1
ATOM 1533 C CA . LEU A 1 202 ? 12.406 -11.039 12.133 1 90.75 202 LEU A CA 1
ATOM 1534 C C . LEU A 1 202 ? 13.227 -10.039 11.32 1 90.75 202 LEU A C 1
ATOM 1536 O O . LEU A 1 202 ? 13.711 -9.047 11.859 1 90.75 202 LEU A O 1
ATOM 1540 N N . VAL A 1 203 ? 13.344 -10.289 10.039 1 86.19 203 VAL A N 1
ATOM 1541 C CA . VAL A 1 203 ? 14.109 -9.406 9.164 1 86.19 203 VAL A CA 1
ATOM 1542 C C . VAL A 1 203 ? 13.43 -8.039 9.078 1 86.19 203 VAL A C 1
ATOM 1544 O O . VAL A 1 203 ? 14.094 -7.004 9.172 1 86.19 203 VAL A O 1
ATOM 1547 N N . SER A 1 204 ? 12.109 -8.094 8.891 1 81.69 204 SER A N 1
ATOM 1548 C CA . SER A 1 204 ? 11.352 -6.844 8.82 1 81.69 204 SER A CA 1
ATOM 1549 C C . SER A 1 204 ? 11.508 -6.039 10.109 1 81.69 204 SER A C 1
ATOM 1551 O O . SER A 1 204 ? 11.742 -4.828 10.07 1 81.69 204 SER A O 1
ATOM 1553 N N . PHE A 1 205 ? 11.422 -6.652 11.211 1 82.06 205 PHE A N 1
ATOM 1554 C CA . PHE A 1 205 ? 11.539 -6 12.508 1 82.06 205 PHE A CA 1
ATOM 1555 C C . PHE A 1 205 ? 12.945 -5.445 12.703 1 82.06 205 PHE A C 1
ATOM 1557 O O . PHE A 1 205 ? 13.117 -4.301 13.133 1 82.06 205 PHE A O 1
ATOM 1564 N N . LEU A 1 206 ? 13.914 -6.191 12.461 1 82 206 LEU A N 1
ATOM 1565 C CA . LEU A 1 206 ? 15.305 -5.793 12.656 1 82 206 LEU A CA 1
ATOM 1566 C C . LEU A 1 206 ? 15.656 -4.59 11.789 1 82 206 LEU A C 1
ATOM 1568 O O . LEU A 1 206 ? 16.25 -3.627 12.273 1 82 206 LEU A O 1
ATOM 1572 N N . VAL A 1 207 ? 15.227 -4.617 10.594 1 74.38 207 VAL A N 1
ATOM 1573 C CA . VAL A 1 207 ? 15.594 -3.551 9.672 1 74.38 207 VAL A CA 1
ATOM 1574 C C . VAL A 1 207 ? 14.836 -2.271 10.031 1 74.38 207 VAL A C 1
ATOM 1576 O O . VAL A 1 207 ? 15.414 -1.18 10.008 1 74.38 207 VAL A O 1
ATOM 1579 N N . VAL A 1 208 ? 13.594 -2.479 10.445 1 72.62 208 VAL A N 1
ATOM 1580 C CA . VAL A 1 208 ? 12.789 -1.322 10.82 1 72.62 208 VAL A CA 1
ATOM 1581 C C . VAL A 1 208 ? 13.352 -0.688 12.086 1 72.62 208 VAL A C 1
ATOM 1583 O O . VAL A 1 208 ? 13.484 0.536 12.172 1 72.62 208 VAL A O 1
ATOM 1586 N N . VAL A 1 209 ? 13.742 -1.441 13.023 1 76.81 209 VAL A N 1
ATOM 1587 C CA . VAL A 1 209 ? 14.289 -0.95 14.289 1 76.81 209 VAL A CA 1
ATOM 1588 C C . VAL A 1 209 ? 15.641 -0.279 14.039 1 76.81 209 VAL A C 1
ATOM 1590 O O . VAL A 1 209 ? 15.914 0.792 14.586 1 76.81 209 VAL A O 1
ATOM 1593 N N . LEU A 1 210 ? 16.406 -0.863 13.234 1 73.81 210 LEU A N 1
ATOM 1594 C CA . LEU A 1 210 ? 17.734 -0.312 12.922 1 73.81 210 LEU A CA 1
ATOM 1595 C C . LEU A 1 210 ? 17.594 1.025 12.203 1 73.81 210 LEU A C 1
ATOM 1597 O O . LEU A 1 210 ? 18.312 1.98 12.523 1 73.81 210 LEU A O 1
ATOM 1601 N N . MET A 1 211 ? 16.703 0.994 11.32 1 69.31 211 MET A N 1
ATOM 1602 C CA . MET A 1 211 ? 16.484 2.229 10.562 1 69.31 211 MET A CA 1
ATOM 1603 C C . MET A 1 211 ? 15.93 3.324 11.469 1 69.31 211 MET A C 1
ATOM 1605 O O . MET A 1 211 ? 16.328 4.488 11.352 1 69.31 211 MET A O 1
ATOM 1609 N N . ASP A 1 212 ? 15.031 2.896 12.344 1 66.31 212 ASP A N 1
ATOM 1610 C CA . ASP A 1 212 ? 14.453 3.855 13.281 1 66.31 212 ASP A CA 1
ATOM 1611 C C . ASP A 1 212 ? 15.508 4.383 14.25 1 66.31 212 ASP A C 1
ATOM 1613 O O . ASP A 1 212 ? 15.5 5.566 14.602 1 66.31 212 ASP A O 1
ATOM 1617 N N . TYR A 1 213 ? 16.312 3.578 14.734 1 68.06 213 TYR A N 1
ATOM 1618 C CA . TYR A 1 213 ? 17.375 3.943 15.664 1 68.06 213 TYR A CA 1
ATOM 1619 C C . TYR A 1 213 ? 18.312 4.973 15.039 1 68.06 213 TYR A C 1
ATOM 1621 O O . TYR A 1 213 ? 18.688 5.953 15.688 1 68.06 213 TYR A O 1
ATOM 1629 N N . PHE A 1 214 ? 18.562 4.809 13.867 1 63.16 214 PHE A N 1
ATOM 1630 C CA . PHE A 1 214 ? 19.516 5.695 13.219 1 63.16 214 PHE A CA 1
ATOM 1631 C C . PHE A 1 214 ? 18.859 7.004 12.812 1 63.16 214 PHE A C 1
ATOM 1633 O O . PHE A 1 214 ? 19.516 8.031 12.688 1 63.16 214 PHE A O 1
ATOM 1640 N N . THR A 1 215 ? 17.5 6.938 12.711 1 61.41 215 THR A N 1
ATOM 1641 C CA . THR A 1 215 ? 16.797 8.148 12.312 1 61.41 215 THR A CA 1
ATOM 1642 C C . THR A 1 215 ? 16.328 8.93 13.531 1 61.41 215 THR A C 1
ATOM 1644 O O . THR A 1 215 ? 16.203 10.156 13.477 1 61.41 215 THR A O 1
ATOM 1647 N N . ALA A 1 216 ? 15.789 8.289 14.617 1 56.09 216 ALA A N 1
ATOM 1648 C CA . ALA A 1 216 ? 15.367 8.938 15.859 1 56.09 216 ALA A CA 1
ATOM 1649 C C . ALA A 1 216 ? 16.469 9.844 16.406 1 56.09 216 ALA A C 1
ATOM 1651 O O . ALA A 1 216 ? 16.188 10.914 16.953 1 56.09 216 ALA A O 1
ATOM 1652 N N . LYS A 1 217 ? 17.594 9.391 16.359 1 52.41 217 LYS A N 1
ATOM 1653 C CA . LYS A 1 217 ? 18.672 10.234 16.859 1 52.41 217 LYS A CA 1
ATOM 1654 C C . LYS A 1 217 ? 18.703 11.578 16.141 1 52.41 217 LYS A C 1
ATOM 1656 O O . LYS A 1 217 ? 18.984 12.609 16.75 1 52.41 217 LYS A O 1
ATOM 1661 N N . GLU A 1 218 ? 18.25 11.555 14.984 1 50.09 218 GLU A N 1
ATOM 1662 C CA . GLU A 1 218 ? 18.266 12.805 14.227 1 50.09 218 GLU A CA 1
ATOM 1663 C C . GLU A 1 218 ? 17.031 13.641 14.5 1 50.09 218 GLU A C 1
ATOM 1665 O O . GLU A 1 218 ? 17.062 14.875 14.422 1 50.09 218 GLU A O 1
ATOM 1670 N N . ARG A 1 219 ? 15.867 12.992 14.859 1 51.62 219 ARG A N 1
ATOM 1671 C CA . ARG A 1 219 ? 14.641 13.695 15.219 1 51.62 219 ARG A CA 1
ATOM 1672 C C . ARG A 1 219 ? 14.844 14.539 16.484 1 51.62 219 ARG A C 1
ATOM 1674 O O . ARG A 1 219 ? 14.297 15.641 16.594 1 51.62 219 ARG A O 1
ATOM 1681 N N . THR A 1 220 ? 15.469 13.984 17.438 1 44.41 220 THR A N 1
ATOM 1682 C CA . THR A 1 220 ? 15.75 14.734 18.656 1 44.41 220 THR A CA 1
ATOM 1683 C C . THR A 1 220 ? 16.656 15.922 18.359 1 44.41 220 THR A C 1
ATOM 1685 O O . THR A 1 220 ? 16.516 16.984 18.969 1 44.41 220 THR A O 1
ATOM 1688 N N . TYR A 1 221 ? 17.453 15.656 17.469 1 42.31 221 TYR A N 1
ATOM 1689 C CA . TYR A 1 221 ? 18.359 16.766 17.219 1 42.31 221 TYR A CA 1
ATOM 1690 C C . TYR A 1 221 ? 17.656 17.906 16.484 1 42.31 221 TYR A C 1
ATOM 1692 O O . TYR A 1 221 ? 18.016 19.078 16.656 1 42.31 221 TYR A O 1
ATOM 1700 N N . GLY A 1 222 ? 16.672 17.5 15.625 1 44.03 222 GLY A N 1
ATOM 1701 C CA . GLY A 1 222 ? 16 18.609 14.961 1 44.03 222 GLY A CA 1
ATOM 1702 C C . GLY A 1 222 ? 15.094 19.391 15.875 1 44.03 222 GLY A C 1
ATOM 1703 O O . GLY A 1 222 ? 14.789 20.562 15.609 1 44.03 222 GLY A O 1
ATOM 1704 N N . LYS A 1 223 ? 14.375 18.891 16.828 1 44.62 223 LYS A N 1
ATOM 1705 C CA . LYS A 1 223 ? 13.609 19.625 17.828 1 44.62 223 LYS A CA 1
ATOM 1706 C C . LYS A 1 223 ? 14.523 20.5 18.688 1 44.62 223 LYS A C 1
ATOM 1708 O O . LYS A 1 223 ? 14.102 21.547 19.188 1 44.62 223 LYS A O 1
ATOM 1713 N N . ARG A 1 224 ? 15.656 20.109 18.969 1 41.69 224 ARG A N 1
ATOM 1714 C CA . ARG A 1 224 ? 16.5 20.922 19.828 1 41.69 224 ARG A CA 1
ATOM 1715 C C . ARG A 1 224 ? 16.938 22.203 19.125 1 41.69 224 ARG A C 1
ATOM 1717 O O . ARG A 1 224 ? 17.203 23.219 19.766 1 41.69 224 ARG A O 1
ATOM 1724 N N . GLY A 1 225 ? 16.984 22.125 17.844 1 41.31 225 GLY A N 1
ATOM 1725 C CA . GLY A 1 225 ? 17.422 23.391 17.266 1 41.31 225 GLY A CA 1
ATOM 1726 C C . GLY A 1 225 ? 16.328 24.453 17.297 1 41.31 225 GLY A C 1
ATOM 1727 O O . GLY A 1 225 ? 16.578 25.609 16.922 1 41.31 225 GLY A O 1
ATOM 1728 N N . LYS A 1 226 ? 15.062 24.203 17.359 1 44.66 226 LYS A N 1
ATOM 1729 C CA . LYS A 1 226 ? 14.062 25.25 17.484 1 44.66 226 LYS A CA 1
ATOM 1730 C C . LYS A 1 226 ? 14.07 25.859 18.875 1 44.66 226 LYS A C 1
ATOM 1732 O O . LYS A 1 226 ? 13.461 26.906 19.109 1 44.66 226 LYS A O 1
ATOM 1737 N N . LYS A 1 227 ? 14.445 25.312 19.938 1 41.44 227 LYS A N 1
ATOM 1738 C CA . LYS A 1 227 ? 14.422 26.016 21.219 1 41.44 227 LYS A CA 1
ATOM 1739 C C . LYS A 1 227 ? 15.617 26.953 21.344 1 41.44 227 LYS A C 1
ATOM 1741 O O . LYS A 1 227 ? 15.727 27.688 22.328 1 41.44 227 LYS A O 1
ATOM 1746 N N . ALA A 1 228 ? 16.578 26.922 20.453 1 37.31 228 ALA A N 1
ATOM 1747 C CA . ALA A 1 228 ? 17.562 27.984 20.672 1 37.31 228 ALA A CA 1
ATOM 1748 C C . ALA A 1 228 ? 17.25 29.219 19.828 1 37.31 228 ALA A C 1
ATOM 1750 O O . ALA A 1 228 ? 16.766 29.094 18.703 1 37.31 228 ALA A O 1
ATOM 1751 N N . MET B 1 1 ? -14.031 -15.82 -21.766 1 85.75 1 MET B N 1
ATOM 1752 C CA . MET B 1 1 ? -13.508 -15.289 -20.516 1 85.75 1 MET B CA 1
ATOM 1753 C C . MET B 1 1 ? -14.5 -15.5 -19.375 1 85.75 1 MET B C 1
ATOM 1755 O O . MET B 1 1 ? -15.711 -15.391 -19.578 1 85.75 1 MET B O 1
ATOM 1759 N N . ASP B 1 2 ? -14.086 -16.016 -18.375 1 92.94 2 ASP B N 1
ATOM 1760 C CA . ASP B 1 2 ? -14.883 -16.219 -17.172 1 92.94 2 ASP B CA 1
ATOM 1761 C C . ASP B 1 2 ? -15.18 -14.883 -16.484 1 92.94 2 ASP B C 1
ATOM 1763 O O . ASP B 1 2 ? -14.266 -14.141 -16.141 1 92.94 2 ASP B O 1
ATOM 1767 N N . TYR B 1 3 ? -16.422 -14.547 -16.312 1 95.31 3 TYR B N 1
ATOM 1768 C CA . TYR B 1 3 ? -16.812 -13.258 -15.766 1 95.31 3 TYR B CA 1
ATOM 1769 C C . TYR B 1 3 ? -16.953 -13.328 -14.25 1 95.31 3 TYR B C 1
ATOM 1771 O O . TYR B 1 3 ? -17.125 -12.305 -13.586 1 95.31 3 TYR B O 1
ATOM 1779 N N . SER B 1 4 ? -16.859 -14.445 -13.664 1 96.81 4 SER B N 1
ATOM 1780 C CA . SER B 1 4 ? -17.047 -14.633 -12.227 1 96.81 4 SER B CA 1
ATOM 1781 C C . SER B 1 4 ? -16.047 -13.789 -11.43 1 96.81 4 SER B C 1
ATOM 1783 O O . SER B 1 4 ? -16.406 -13.211 -10.398 1 96.81 4 SER B O 1
ATOM 1785 N N . PRO B 1 5 ? -14.789 -13.633 -11.867 1 97.06 5 PRO B N 1
ATOM 1786 C CA . PRO B 1 5 ? -13.852 -12.812 -11.102 1 97.06 5 PRO B CA 1
ATOM 1787 C C . PRO B 1 5 ? -14.297 -11.359 -10.984 1 97.06 5 PRO B C 1
ATOM 1789 O O . PRO B 1 5 ? -14.016 -10.703 -9.977 1 97.06 5 PRO B O 1
ATOM 1792 N N . ILE B 1 6 ? -14.961 -10.914 -12 1 95.31 6 ILE B N 1
ATOM 1793 C CA . ILE B 1 6 ? -15.453 -9.539 -11.984 1 95.31 6 ILE B CA 1
ATOM 1794 C C . ILE B 1 6 ? -16.484 -9.375 -10.875 1 95.31 6 ILE B C 1
ATOM 1796 O O . ILE B 1 6 ? -16.375 -8.477 -10.031 1 95.31 6 ILE B O 1
ATOM 1800 N N . TRP B 1 7 ? -17.391 -10.266 -10.844 1 95.94 7 TRP B N 1
ATOM 1801 C CA . TRP B 1 7 ? -18.453 -10.219 -9.852 1 95.94 7 TRP B CA 1
ATOM 1802 C C . TRP B 1 7 ? -17.906 -10.406 -8.445 1 95.94 7 TRP B C 1
ATOM 1804 O O . TRP B 1 7 ? -18.297 -9.688 -7.516 1 95.94 7 TRP B O 1
ATOM 1814 N N . ILE B 1 8 ? -17.031 -11.32 -8.281 1 97 8 ILE B N 1
ATOM 1815 C CA . ILE B 1 8 ? -16.438 -11.609 -6.98 1 97 8 ILE B CA 1
ATOM 1816 C C . ILE B 1 8 ? -15.656 -10.391 -6.492 1 97 8 ILE B C 1
ATOM 1818 O O . ILE B 1 8 ? -15.758 -10.016 -5.32 1 97 8 ILE B O 1
ATOM 1822 N N . SER B 1 9 ? -14.906 -9.742 -7.344 1 96.19 9 SER B N 1
ATOM 1823 C CA . SER B 1 9 ? -14.125 -8.562 -6.969 1 96.19 9 SER B CA 1
ATOM 1824 C C . SER B 1 9 ? -15.031 -7.395 -6.602 1 96.19 9 SER B C 1
ATOM 1826 O O . SER B 1 9 ? -14.797 -6.711 -5.602 1 96.19 9 SER B O 1
ATOM 1828 N N . VAL B 1 10 ? -16.062 -7.172 -7.387 1 92.94 10 VAL B N 1
ATOM 1829 C CA . VAL B 1 10 ? -16.953 -6.031 -7.168 1 92.94 10 VAL B CA 1
ATOM 1830 C C . VAL B 1 10 ? -17.703 -6.215 -5.855 1 92.94 10 VAL B C 1
ATOM 1832 O O . VAL B 1 10 ? -17.781 -5.293 -5.039 1 92.94 10 VAL B O 1
ATOM 1835 N N . LYS B 1 11 ? -18.234 -7.352 -5.621 1 95.88 11 LYS B N 1
ATOM 1836 C CA . LYS B 1 11 ? -18.969 -7.578 -4.387 1 95.88 11 LYS B CA 1
ATOM 1837 C C . LYS B 1 11 ? -18.047 -7.547 -3.174 1 95.88 11 LYS B C 1
ATOM 1839 O O . LYS B 1 11 ? -18.422 -7.051 -2.111 1 95.88 11 LYS B O 1
ATOM 1844 N N . THR B 1 12 ? -16.906 -8.133 -3.328 1 96.81 12 THR B N 1
ATOM 1845 C CA . THR B 1 12 ? -15.922 -8.102 -2.25 1 96.81 12 THR B CA 1
ATOM 1846 C C . THR B 1 12 ? -15.539 -6.66 -1.91 1 96.81 12 THR B C 1
ATOM 1848 O O . THR B 1 12 ? -15.555 -6.27 -0.742 1 96.81 12 THR B O 1
ATOM 1851 N N . ALA B 1 13 ? -15.195 -5.934 -2.934 1 93.94 13 ALA B N 1
ATOM 1852 C CA . ALA B 1 13 ? -14.789 -4.547 -2.725 1 93.94 13 ALA B CA 1
ATOM 1853 C C . ALA B 1 13 ? -15.922 -3.73 -2.105 1 93.94 13 ALA B C 1
ATOM 1855 O O . ALA B 1 13 ? -15.688 -2.896 -1.229 1 93.94 13 ALA B O 1
ATOM 1856 N N . ALA B 1 14 ? -17.141 -3.947 -2.545 1 93 14 ALA B N 1
ATOM 1857 C CA . ALA B 1 14 ? -18.312 -3.219 -2.047 1 93 14 ALA B CA 1
ATOM 1858 C C . ALA B 1 14 ? -18.531 -3.494 -0.562 1 93 14 ALA B C 1
ATOM 1860 O O . ALA B 1 14 ? -18.703 -2.564 0.229 1 93 14 ALA B O 1
ATOM 1861 N N . LEU B 1 15 ? -18.516 -4.715 -0.2 1 97.5 15 LEU B N 1
ATOM 1862 C CA . LEU B 1 15 ? -18.703 -5.047 1.206 1 97.5 15 LEU B CA 1
ATOM 1863 C C . LEU B 1 15 ? -17.516 -4.586 2.047 1 97.5 15 LEU B C 1
ATOM 1865 O O . LEU B 1 15 ? -17.703 -4.094 3.164 1 97.5 15 LEU B O 1
ATOM 1869 N N . THR B 1 16 ? -16.344 -4.773 1.533 1 97.5 16 THR B N 1
ATOM 1870 C CA . THR B 1 16 ? -15.117 -4.379 2.234 1 97.5 16 THR B CA 1
ATOM 1871 C C . THR B 1 16 ? -15.148 -2.891 2.572 1 97.5 16 THR B C 1
ATOM 1873 O O . THR B 1 16 ? -14.875 -2.502 3.707 1 97.5 16 THR B O 1
ATOM 1876 N N . ILE B 1 17 ? -15.5 -2.1 1.596 1 94.69 17 ILE B N 1
ATOM 1877 C CA . ILE B 1 17 ? -15.438 -0.659 1.822 1 94.69 17 ILE B CA 1
ATOM 1878 C C . ILE B 1 17 ? -16.469 -0.25 2.859 1 94.69 17 ILE B C 1
ATOM 1880 O O . ILE B 1 17 ? -16.234 0.659 3.66 1 94.69 17 ILE B O 1
ATOM 1884 N N . VAL B 1 18 ? -17.656 -0.84 2.887 1 96.94 18 VAL B N 1
ATOM 1885 C CA . VAL B 1 18 ? -18.672 -0.559 3.895 1 96.94 18 VAL B CA 1
ATOM 1886 C C . VAL B 1 18 ? -18.125 -0.89 5.285 1 96.94 18 VAL B C 1
ATOM 1888 O O . VAL B 1 18 ? -18.203 -0.07 6.199 1 96.94 18 VAL B O 1
ATOM 1891 N N . ILE B 1 19 ? -17.516 -2.004 5.434 1 98.25 19 ILE B N 1
ATOM 1892 C CA . ILE B 1 19 ? -17 -2.451 6.719 1 98.25 19 ILE B CA 1
ATOM 1893 C C . ILE B 1 19 ? -15.836 -1.553 7.145 1 98.25 19 ILE B C 1
ATOM 1895 O O . ILE B 1 19 ? -15.828 -1.032 8.258 1 98.25 19 ILE B O 1
ATOM 1899 N N . VAL B 1 20 ? -14.898 -1.328 6.23 1 98 20 VAL B N 1
ATOM 1900 C CA . VAL B 1 20 ? -13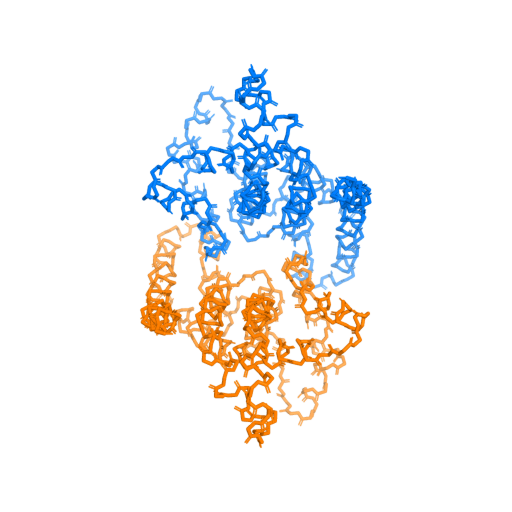.672 -0.594 6.535 1 98 20 VAL B CA 1
ATOM 1901 C C . VAL B 1 20 ? -14.008 0.866 6.828 1 98 20 VAL B C 1
ATOM 1903 O O . VAL B 1 20 ? -13.367 1.493 7.684 1 98 20 VAL B O 1
ATOM 1906 N N . PHE B 1 21 ? -14.984 1.388 6.117 1 96.56 21 PHE B N 1
ATOM 1907 C CA . PHE B 1 21 ? -15.375 2.773 6.352 1 96.56 21 PHE B CA 1
ATOM 1908 C C . PHE B 1 21 ? -15.852 2.967 7.789 1 96.56 21 PHE B C 1
ATOM 1910 O O . PHE B 1 21 ? -15.352 3.846 8.5 1 96.56 21 PHE B O 1
ATOM 1917 N N . PHE B 1 22 ? -16.688 2.146 8.242 1 97.38 22 PHE B N 1
ATOM 1918 C CA . PHE B 1 22 ? -17.281 2.32 9.562 1 97.38 22 PHE B CA 1
ATOM 1919 C C . PHE B 1 22 ? -16.312 1.918 10.664 1 97.38 22 PHE B C 1
ATOM 1921 O O . PHE B 1 22 ? -16.156 2.639 11.648 1 97.38 22 PHE B O 1
ATOM 1928 N N . ILE B 1 23 ? -15.625 0.803 10.508 1 98.06 23 ILE B N 1
ATOM 1929 C CA . ILE B 1 23 ? -14.719 0.364 11.57 1 98.06 23 ILE B CA 1
ATOM 1930 C C . ILE B 1 23 ? -13.5 1.279 11.617 1 98.06 23 ILE B C 1
ATOM 1932 O O . ILE B 1 23 ? -12.961 1.554 12.688 1 98.06 23 ILE B O 1
ATOM 1936 N N . GLY B 1 24 ? -13.031 1.688 10.406 1 97.88 24 GLY B N 1
ATOM 1937 C CA . GLY B 1 24 ? -11.93 2.631 10.367 1 97.88 24 GLY B CA 1
ATOM 1938 C C . GLY B 1 24 ? -12.258 3.965 11.008 1 97.88 24 GLY B C 1
ATOM 1939 O O . GLY B 1 24 ? -11.453 4.512 11.766 1 97.88 24 GLY B O 1
ATOM 1940 N N . LEU B 1 25 ? -13.422 4.465 10.672 1 97.19 25 LEU B N 1
ATOM 1941 C CA . LEU B 1 25 ? -13.875 5.723 11.258 1 97.19 25 LEU B CA 1
ATOM 1942 C C . LEU B 1 25 ? -14.055 5.586 12.766 1 97.19 25 LEU B C 1
ATOM 1944 O O . LEU B 1 25 ? -13.656 6.473 13.523 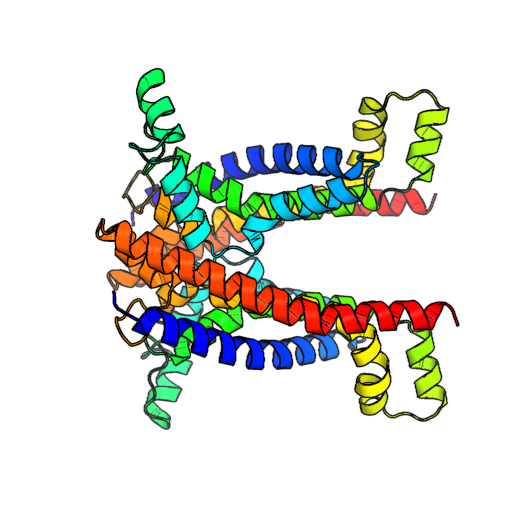1 97.19 25 LEU B O 1
ATOM 1948 N N . ALA B 1 26 ? -14.664 4.523 13.203 1 97.56 26 ALA B N 1
ATOM 1949 C CA . ALA B 1 26 ? -14.875 4.281 14.625 1 97.56 26 ALA B CA 1
ATOM 1950 C C . ALA B 1 26 ? -13.547 4.207 15.375 1 97.56 26 ALA B C 1
ATOM 1952 O O . ALA B 1 26 ? -13.398 4.793 16.453 1 97.56 26 ALA B O 1
ATOM 1953 N N . ALA B 1 27 ? -12.625 3.5 14.836 1 98.06 27 ALA B N 1
ATOM 1954 C CA . ALA B 1 27 ? -11.305 3.383 15.453 1 98.06 27 ALA B CA 1
ATOM 1955 C C . ALA B 1 27 ? -10.602 4.738 15.508 1 98.06 27 ALA B C 1
ATOM 1957 O O . ALA B 1 27 ? -9.984 5.082 16.516 1 98.06 27 ALA B O 1
ATOM 1958 N N . ALA B 1 28 ? -10.703 5.445 14.406 1 97.31 28 ALA B N 1
ATOM 1959 C CA . ALA B 1 28 ? -10.094 6.773 14.359 1 97.31 28 ALA B CA 1
ATOM 1960 C C . ALA B 1 28 ? -10.68 7.684 15.43 1 97.31 28 ALA B C 1
ATOM 1962 O O . ALA B 1 28 ? -9.945 8.391 16.125 1 97.31 28 ALA B O 1
ATOM 1963 N N . LYS B 1 29 ? -12.008 7.707 15.516 1 96.25 29 LYS B N 1
ATOM 1964 C CA . LYS B 1 29 ? -12.688 8.508 16.531 1 96.25 29 LYS B CA 1
ATOM 1965 C C . LYS B 1 29 ? -12.25 8.109 17.938 1 96.25 29 LYS B C 1
ATOM 1967 O O . LYS B 1 29 ? -11.977 8.977 18.781 1 96.25 29 LYS B O 1
ATOM 1972 N N . LEU B 1 30 ? -12.164 6.816 18.188 1 96.06 30 LEU B N 1
ATOM 1973 C CA . LEU B 1 30 ? -11.773 6.297 19.484 1 96.06 30 LEU B CA 1
ATOM 1974 C C . LEU B 1 30 ? -10.375 6.766 19.859 1 96.06 30 LEU B C 1
ATOM 1976 O O . LEU B 1 30 ? -10.164 7.309 20.953 1 96.06 30 LEU B O 1
ATOM 1980 N N . VAL B 1 31 ? -9.477 6.625 19.016 1 95.62 31 VAL B N 1
ATOM 1981 C CA . VAL B 1 31 ? -8.078 6.934 19.312 1 95.62 31 VAL B CA 1
ATOM 1982 C C . VAL B 1 31 ? -7.891 8.445 19.406 1 95.62 31 VAL B C 1
ATOM 1984 O O . VAL B 1 31 ? -7.152 8.93 20.266 1 95.62 31 VAL B O 1
ATOM 1987 N N . ALA B 1 32 ? -8.539 9.188 18.484 1 91.25 32 ALA B N 1
ATOM 1988 C CA . ALA B 1 32 ? -8.453 10.641 18.516 1 91.25 32 ALA B CA 1
ATOM 1989 C C . ALA B 1 32 ? -8.961 11.195 19.844 1 91.25 32 AL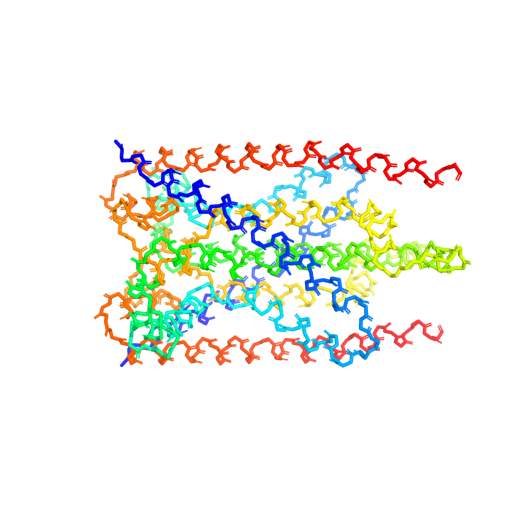A B C 1
ATOM 1991 O O . ALA B 1 32 ? -8.5 12.242 20.297 1 91.25 32 ALA B O 1
ATOM 1992 N N . GLY B 1 33 ? -9.859 10.547 20.469 1 89.88 33 GLY B N 1
ATOM 1993 C CA . GLY B 1 33 ? -10.484 11.031 21.688 1 89.88 33 GLY B CA 1
ATOM 1994 C C . GLY B 1 33 ? -9.781 10.578 22.953 1 89.88 33 GLY B C 1
ATOM 1995 O O . GLY B 1 33 ? -10.109 11.031 24.047 1 89.88 33 GLY B O 1
ATOM 1996 N N . LEU B 1 34 ? -8.812 9.75 22.797 1 92.5 34 LEU B N 1
ATOM 1997 C CA . LEU B 1 34 ? -8.109 9.242 23.969 1 92.5 34 LEU B CA 1
ATOM 1998 C C . LEU B 1 34 ? -7.207 10.312 24.562 1 92.5 34 LEU B C 1
ATOM 2000 O O . LEU B 1 34 ? -6.574 11.078 23.828 1 92.5 34 LEU B O 1
ATOM 2004 N N . LYS B 1 35 ? -7.078 10.367 25.828 1 90.75 35 LYS B N 1
ATOM 2005 C CA . LYS B 1 35 ? -6.234 11.328 26.531 1 90.75 35 LYS B CA 1
ATOM 2006 C C . LYS B 1 35 ? -4.84 10.758 26.781 1 90.75 35 LYS B C 1
ATOM 2008 O O . LYS B 1 35 ? -3.844 11.477 26.719 1 90.75 35 LYS B O 1
ATOM 2013 N N . ASN B 1 36 ? -4.793 9.477 26.984 1 94.25 36 ASN B N 1
ATOM 2014 C CA . ASN B 1 36 ? -3.527 8.812 27.266 1 94.25 36 ASN B CA 1
ATOM 2015 C C . ASN B 1 36 ? -2.678 8.656 26.016 1 94.25 36 ASN B C 1
ATOM 2017 O O . ASN B 1 36 ? -3.01 7.871 25.125 1 94.25 36 ASN B O 1
ATOM 2021 N N . GLU B 1 37 ? -1.58 9.25 25.969 1 91.12 37 GLU B N 1
ATOM 2022 C CA . GLU B 1 37 ? -0.722 9.281 24.797 1 91.12 37 GLU B CA 1
ATOM 2023 C C . GLU B 1 37 ? -0.081 7.922 24.531 1 91.12 37 GLU B C 1
ATOM 2025 O O . GLU B 1 37 ? 0.111 7.527 23.391 1 91.12 37 GLU B O 1
ATOM 2030 N N . LYS B 1 38 ? 0.248 7.289 25.562 1 92.12 38 LYS B N 1
ATOM 2031 C CA . LYS B 1 38 ? 0.848 5.969 25.406 1 92.12 38 LYS B CA 1
ATOM 2032 C C . LYS B 1 38 ? -0.13 4.992 24.75 1 92.12 38 LYS B C 1
ATOM 2034 O O . LYS B 1 38 ? 0.244 4.234 23.859 1 92.12 38 LYS B O 1
ATOM 2039 N N . LEU B 1 39 ? -1.327 5.039 25.203 1 93.94 39 LEU B N 1
ATOM 2040 C CA . LEU B 1 39 ? -2.352 4.168 24.641 1 93.94 39 LEU B CA 1
ATOM 2041 C C . LEU B 1 39 ? -2.635 4.527 23.188 1 93.94 39 LEU B C 1
ATOM 2043 O O . LEU B 1 39 ? -2.857 3.645 22.359 1 93.94 39 LEU B O 1
ATOM 2047 N N . LYS B 1 40 ? -2.57 5.785 22.875 1 93.19 40 LYS B N 1
ATOM 2048 C CA . LYS B 1 40 ? -2.74 6.238 21.5 1 93.19 40 LYS B CA 1
ATOM 2049 C C . LYS B 1 40 ? -1.672 5.637 20.578 1 93.19 40 LYS B C 1
ATOM 2051 O O . LYS B 1 40 ? -1.982 5.133 19.5 1 93.19 40 LYS B O 1
ATOM 2056 N N . MET B 1 41 ? -0.531 5.652 21.141 1 89.12 41 MET B N 1
ATOM 2057 C CA . MET B 1 41 ? 0.6 5.168 20.359 1 89.12 41 MET B CA 1
ATOM 2058 C C . MET B 1 41 ? 0.491 3.666 20.125 1 89.12 41 MET B C 1
ATOM 2060 O O . MET B 1 41 ? 0.754 3.188 19.016 1 89.12 41 MET B O 1
ATOM 2064 N N . VAL B 1 42 ? 0.094 2.994 21.109 1 91.62 42 VAL B N 1
ATOM 2065 C CA . VAL B 1 42 ? -0.022 1.543 21.016 1 91.62 42 VAL B CA 1
ATOM 2066 C C . VAL B 1 42 ? -1.133 1.175 20.031 1 91.62 42 VAL B C 1
ATOM 2068 O O . VAL B 1 42 ? -0.932 0.346 19.141 1 91.62 42 VAL B O 1
ATOM 2071 N N . LEU B 1 43 ? -2.246 1.829 20.141 1 94.38 43 LEU B N 1
ATOM 2072 C CA . LEU B 1 43 ? -3.367 1.522 19.266 1 94.38 43 LEU B CA 1
ATOM 2073 C C . LEU B 1 43 ? -3.061 1.936 17.828 1 94.38 43 LEU B C 1
ATOM 2075 O O . LEU B 1 43 ? -3.412 1.226 16.875 1 94.38 43 LEU B O 1
ATOM 2079 N N . ASP B 1 44 ? -2.369 3.014 17.656 1 90.94 44 ASP B N 1
ATOM 2080 C CA . ASP B 1 44 ? -1.933 3.432 16.328 1 90.94 44 ASP B CA 1
ATOM 2081 C C . ASP B 1 44 ? -1.037 2.373 15.695 1 90.94 44 ASP B C 1
ATOM 2083 O O . ASP B 1 44 ? -1.193 2.053 14.516 1 90.94 44 ASP B O 1
ATOM 2087 N N . GLY B 1 45 ? -0.138 1.889 16.484 1 87.25 45 GLY B N 1
ATOM 2088 C CA . GLY B 1 45 ? 0.741 0.834 16.016 1 87.25 45 GLY B CA 1
ATOM 2089 C C . GLY B 1 45 ? -0.004 -0.415 15.586 1 87.25 45 GLY B C 1
ATOM 2090 O O . GLY B 1 45 ? 0.249 -0.957 14.508 1 87.25 45 GLY B O 1
ATOM 2091 N N . ILE B 1 46 ? -0.958 -0.784 16.344 1 91.94 46 ILE B N 1
ATOM 2092 C CA . ILE B 1 46 ? -1.724 -1.998 16.078 1 91.94 46 ILE B CA 1
ATOM 2093 C C . ILE B 1 46 ? -2.584 -1.809 14.828 1 91.94 46 ILE B C 1
ATOM 2095 O O . ILE B 1 46 ? -2.598 -2.664 13.945 1 91.94 46 ILE B O 1
ATOM 2099 N N . PHE B 1 47 ? -3.238 -0.67 14.734 1 94.31 47 PHE B N 1
ATOM 2100 C CA . PHE B 1 47 ? -4.176 -0.42 13.648 1 94.31 47 PHE B CA 1
ATOM 2101 C C . PHE B 1 47 ? -3.438 -0.173 12.344 1 94.31 47 PHE B C 1
ATOM 2103 O O . PHE B 1 47 ? -4 -0.358 11.258 1 94.31 47 PHE B O 1
ATOM 2110 N N . THR B 1 48 ? -2.145 0.138 12.43 1 89.25 48 THR B N 1
ATOM 2111 C CA . THR B 1 48 ? -1.378 0.425 11.219 1 89.25 48 THR B CA 1
ATOM 2112 C C . THR B 1 48 ? -0.479 -0.754 10.859 1 89.25 48 THR B C 1
ATOM 2114 O O . THR B 1 48 ? 0.159 -0.752 9.805 1 89.25 48 THR B O 1
ATOM 2117 N N . LEU B 1 49 ? -0.435 -1.763 11.586 1 86.88 49 LEU B N 1
ATOM 2118 C CA . LEU B 1 49 ? 0.45 -2.914 11.445 1 86.88 49 LEU B CA 1
ATOM 2119 C C . LEU B 1 49 ? 0.281 -3.568 10.078 1 86.88 49 LEU B C 1
ATOM 2121 O O . LEU B 1 49 ? 1.268 -3.92 9.43 1 86.88 49 LEU B O 1
ATOM 2125 N N . PRO B 1 50 ? -0.945 -3.732 9.562 1 88.38 50 PRO B N 1
ATOM 2126 C CA . PRO B 1 50 ? -1.123 -4.41 8.273 1 88.38 50 PRO B CA 1
ATOM 2127 C C . PRO B 1 50 ? -0.454 -3.664 7.121 1 88.38 50 PRO B C 1
ATOM 2129 O O . PRO B 1 50 ? -0.15 -4.266 6.086 1 88.38 50 PRO B O 1
ATOM 2132 N N . LEU B 1 51 ? -0.21 -2.367 7.297 1 83 51 LEU B N 1
ATOM 2133 C CA . LEU B 1 51 ? 0.438 -1.588 6.246 1 83 51 LEU B CA 1
ATOM 2134 C C . LEU B 1 51 ? 1.91 -1.967 6.121 1 83 51 LEU B C 1
ATOM 2136 O O . LEU B 1 51 ? 2.506 -1.805 5.051 1 83 51 LEU B O 1
ATOM 2140 N N . VAL B 1 52 ? 2.473 -2.436 7.199 1 79.44 52 VAL B N 1
ATOM 2141 C CA . VAL B 1 52 ? 3.906 -2.705 7.25 1 79.44 52 VAL B CA 1
ATOM 2142 C C . VAL B 1 52 ? 4.16 -4.191 7.008 1 79.44 52 VAL B C 1
ATOM 2144 O O . VAL B 1 52 ? 5.254 -4.578 6.582 1 79.44 52 VAL B O 1
ATOM 2147 N N . LEU B 1 53 ? 3.156 -4.969 7.258 1 85.94 53 LEU B N 1
ATOM 2148 C CA . LEU B 1 53 ? 3.295 -6.41 7.07 1 85.94 53 LEU B CA 1
ATOM 2149 C C . LEU B 1 53 ? 3.17 -6.781 5.598 1 85.94 53 LEU B C 1
ATOM 2151 O O . LEU B 1 53 ? 2.287 -6.277 4.898 1 85.94 53 LEU B O 1
ATOM 2155 N N . PRO B 1 54 ? 4.082 -7.625 5.168 1 88.88 54 PRO B N 1
ATOM 2156 C CA . PRO B 1 54 ? 3.816 -8.188 3.844 1 88.88 54 PRO B CA 1
ATOM 2157 C C . PRO B 1 54 ? 2.43 -8.82 3.738 1 88.88 54 PRO B C 1
ATOM 2159 O O . PRO B 1 54 ? 1.978 -9.484 4.676 1 88.88 54 PRO B O 1
ATOM 2162 N N . PRO B 1 55 ? 1.8 -8.562 2.668 1 91.69 55 PRO B N 1
ATOM 2163 C CA . PRO B 1 55 ? 0.448 -9.109 2.52 1 91.69 55 PRO B CA 1
ATOM 2164 C C . PRO B 1 55 ? 0.4 -10.625 2.691 1 91.69 55 PRO B C 1
ATOM 2166 O O . PRO B 1 55 ? -0.563 -11.156 3.248 1 91.69 55 PRO B O 1
ATOM 2169 N N . THR B 1 56 ? 1.419 -11.273 2.238 1 92.31 56 THR B N 1
ATOM 2170 C CA . THR B 1 56 ? 1.463 -12.727 2.365 1 92.31 56 THR B CA 1
ATOM 2171 C C . THR B 1 56 ? 1.554 -13.141 3.832 1 92.31 56 THR B C 1
ATOM 2173 O O . THR B 1 56 ? 0.965 -14.141 4.238 1 92.31 56 THR B O 1
ATOM 2176 N N . VAL B 1 57 ? 2.273 -12.375 4.59 1 92.25 57 VAL B N 1
ATOM 2177 C CA . VAL B 1 57 ? 2.396 -12.648 6.016 1 92.25 57 VAL B CA 1
ATOM 2178 C C . VAL B 1 57 ? 1.064 -12.383 6.711 1 92.25 57 VAL B C 1
ATOM 2180 O O . VAL B 1 57 ? 0.611 -13.188 7.527 1 92.25 57 VAL B O 1
ATOM 2183 N N . ALA B 1 58 ? 0.455 -11.289 6.387 1 93.62 58 ALA B N 1
ATOM 2184 C CA . ALA B 1 58 ? -0.871 -11 6.926 1 93.62 58 ALA B CA 1
ATOM 2185 C C . ALA B 1 58 ? -1.861 -12.102 6.566 1 93.62 58 ALA B C 1
ATOM 2187 O O . ALA B 1 58 ? -2.627 -12.562 7.422 1 93.62 58 ALA B O 1
ATOM 2188 N N . GLY B 1 59 ? -1.818 -12.508 5.359 1 94.88 59 GLY B N 1
ATOM 2189 C CA . GLY B 1 59 ? -2.68 -13.594 4.918 1 94.88 59 GLY B CA 1
ATOM 2190 C C . GLY B 1 59 ? -2.418 -14.898 5.645 1 94.88 59 GLY B C 1
ATOM 2191 O O . GLY B 1 59 ? -3.354 -15.633 5.969 1 94.88 59 GLY B O 1
ATOM 2192 N N . PHE B 1 60 ? -1.173 -15.156 5.871 1 93.81 60 PHE B N 1
ATOM 2193 C CA . PHE B 1 60 ? -0.801 -16.359 6.602 1 93.81 60 PHE B CA 1
ATOM 2194 C C . PHE B 1 60 ? -1.383 -16.344 8.016 1 93.81 60 PHE B C 1
ATOM 2196 O O . PHE B 1 60 ? -1.921 -17.344 8.484 1 93.81 60 PHE B O 1
ATOM 2203 N N . PHE B 1 61 ? -1.265 -15.25 8.656 1 92.5 61 PHE B N 1
ATOM 2204 C CA . PHE B 1 61 ? -1.808 -15.141 10 1 92.5 61 PHE B CA 1
ATOM 2205 C C . PHE B 1 61 ? -3.324 -15.273 9.992 1 92.5 61 PHE B C 1
ATOM 2207 O O . PHE B 1 61 ? -3.906 -15.891 10.883 1 92.5 61 PHE B O 1
ATOM 2214 N N . LEU B 1 62 ? -3.965 -14.688 9.062 1 93 62 LEU B N 1
ATOM 2215 C CA . LEU B 1 62 ? -5.41 -14.844 8.938 1 93 62 LEU B CA 1
ATOM 2216 C C . LEU B 1 62 ? -5.777 -16.312 8.727 1 93 62 LEU B C 1
ATOM 2218 O O . LEU B 1 62 ? -6.742 -16.812 9.32 1 93 62 LEU B O 1
ATOM 2222 N N . LEU B 1 63 ? -4.984 -16.938 7.844 1 91.44 63 LEU B N 1
ATOM 2223 C CA . LEU B 1 63 ? -5.203 -18.359 7.609 1 91.44 63 LEU B CA 1
ATOM 2224 C C . LEU B 1 63 ? -4.992 -19.156 8.891 1 91.44 63 LEU B C 1
ATOM 2226 O O . LEU B 1 63 ? -5.75 -20.094 9.18 1 91.44 63 LEU B O 1
ATOM 2230 N N . TYR B 1 64 ? -4 -18.781 9.578 1 87.31 64 TYR B N 1
ATOM 2231 C CA . TYR B 1 64 ? -3.688 -19.453 10.836 1 87.31 64 TYR B CA 1
ATOM 2232 C C . TYR B 1 64 ? -4.812 -19.266 11.844 1 87.31 64 TYR B C 1
ATOM 2234 O O . TYR B 1 64 ? -5.164 -20.203 12.57 1 87.31 64 TYR B O 1
ATOM 2242 N N . LEU B 1 65 ? -5.41 -18.109 11.906 1 88.12 65 LEU B N 1
ATOM 2243 C CA . LEU B 1 65 ? -6.441 -17.781 12.883 1 88.12 65 LEU B CA 1
ATOM 2244 C C . LEU B 1 65 ? -7.797 -18.328 12.438 1 88.12 65 LEU B C 1
ATOM 2246 O O . LEU B 1 65 ? -8.586 -18.781 13.273 1 88.12 65 LEU B O 1
ATOM 2250 N N . PHE B 1 66 ? -8.031 -18.328 11.18 1 88.19 66 PHE B N 1
ATOM 2251 C CA . PHE B 1 66 ? -9.375 -18.609 10.703 1 88.19 66 PHE B CA 1
ATOM 2252 C C . PHE B 1 66 ? -9.414 -19.922 9.914 1 88.19 66 PHE B C 1
ATOM 2254 O O . PHE B 1 66 ? -10.445 -20.266 9.336 1 88.19 66 PHE B O 1
ATOM 2261 N N . GLY B 1 67 ? -8.312 -20.578 9.914 1 80.88 67 GLY B N 1
ATOM 2262 C CA . GLY B 1 67 ? -8.289 -21.891 9.289 1 80.88 67 GLY B CA 1
ATOM 2263 C C . GLY B 1 67 ? -9.219 -22.891 9.953 1 80.88 67 GLY B C 1
ATOM 2264 O O . GLY B 1 67 ? -9.617 -22.703 11.102 1 80.88 67 GLY B O 1
ATOM 2265 N N . ILE B 1 68 ? -9.508 -23.938 9.281 1 72.06 68 ILE B N 1
ATOM 2266 C CA . ILE B 1 68 ? -10.531 -24.875 9.695 1 72.06 68 ILE B CA 1
ATOM 2267 C C . ILE B 1 68 ? -10.141 -25.516 11.023 1 72.06 68 ILE B C 1
ATOM 2269 O O . ILE B 1 68 ? -10.992 -25.719 11.898 1 72.06 68 ILE B O 1
ATOM 2273 N N . ARG B 1 69 ? -8.945 -25.719 11.172 1 71.19 69 ARG B N 1
ATOM 2274 C CA . ARG B 1 69 ? -8.539 -26.438 12.375 1 71.19 69 ARG B CA 1
ATOM 2275 C C . ARG B 1 69 ? -7.984 -25.484 13.422 1 71.19 69 ARG B C 1
ATOM 2277 O O . ARG B 1 69 ? -7.383 -25.906 14.406 1 71.19 69 ARG B O 1
ATOM 2284 N N . ARG B 1 70 ? -8.234 -24.266 13.195 1 73.88 70 ARG B N 1
ATOM 2285 C CA . ARG B 1 70 ? -7.668 -23.266 14.102 1 73.88 70 ARG B CA 1
ATOM 2286 C C . ARG B 1 70 ? -8.75 -22.656 14.977 1 73.88 70 ARG B C 1
ATOM 2288 O O . ARG B 1 70 ? -9.945 -22.812 14.703 1 73.88 70 ARG B O 1
ATOM 2295 N N . PRO B 1 71 ? -8.367 -21.969 16.047 1 73.62 71 PRO B N 1
ATOM 2296 C CA . PRO B 1 71 ? -9.297 -21.594 17.109 1 73.62 71 PRO B CA 1
ATOM 2297 C C . PRO B 1 71 ? -10.508 -20.812 16.578 1 73.62 71 PRO B C 1
ATOM 2299 O O . PRO B 1 71 ? -11.648 -21.188 16.891 1 73.62 71 PRO B O 1
ATOM 2302 N N . ILE B 1 72 ? -10.344 -19.891 15.789 1 76.75 72 ILE B N 1
ATOM 2303 C CA . ILE B 1 72 ? -11.477 -19.062 15.367 1 76.75 72 ILE B CA 1
ATOM 2304 C C . ILE B 1 72 ? -12.234 -19.766 14.234 1 76.75 72 ILE B C 1
ATOM 2306 O O . ILE B 1 72 ? -13.469 -19.797 14.227 1 76.75 72 ILE B O 1
ATOM 2310 N N . GLY B 1 73 ? -11.469 -20.359 13.352 1 77.38 73 GLY B N 1
ATOM 2311 C CA . GLY B 1 73 ? -12.094 -21.094 12.258 1 77.38 73 GLY B CA 1
ATOM 2312 C C . GLY B 1 73 ? -12.922 -22.281 12.734 1 77.38 73 GLY B C 1
ATOM 2313 O O . GLY B 1 73 ? -14.031 -22.5 12.258 1 77.38 73 GLY B O 1
ATOM 2314 N N . ALA B 1 74 ? -12.383 -22.969 13.688 1 75.44 74 ALA B N 1
ATOM 2315 C CA . ALA B 1 74 ? -13.078 -24.125 14.242 1 75.44 74 ALA B CA 1
ATOM 2316 C C . ALA B 1 74 ? -14.367 -23.719 14.93 1 75.44 74 ALA B C 1
ATOM 2318 O O . ALA B 1 74 ? -15.383 -24.422 14.836 1 75.44 74 ALA B O 1
ATOM 2319 N N . PHE B 1 75 ? -14.281 -22.578 15.578 1 77.25 75 PHE B N 1
ATOM 2320 C CA . PHE B 1 75 ? -15.469 -22.062 16.25 1 77.25 75 PHE B CA 1
ATOM 2321 C C . PHE B 1 75 ? -16.578 -21.797 15.258 1 77.25 75 PHE B C 1
ATOM 2323 O O . PHE B 1 75 ? -17.734 -22.188 15.484 1 77.25 75 PHE B O 1
ATOM 2330 N N . PHE B 1 76 ? -16.234 -21.234 14.156 1 77.38 76 PHE B N 1
ATOM 2331 C CA . PHE B 1 76 ? -17.25 -20.891 13.164 1 77.38 76 PHE B CA 1
ATOM 2332 C C . PHE B 1 76 ? -17.766 -22.141 12.461 1 77.38 76 PHE B C 1
ATOM 2334 O O . PHE B 1 76 ? -18.953 -22.219 12.109 1 77.38 76 PHE B O 1
ATOM 2341 N N . VAL B 1 77 ? -16.953 -23.078 12.273 1 75.88 77 VAL B N 1
ATOM 2342 C CA . VAL B 1 77 ? -17.375 -24.328 11.648 1 75.88 77 VAL B CA 1
ATOM 2343 C C . VAL B 1 77 ? -18.281 -25.094 12.602 1 75.88 77 VAL B C 1
ATOM 2345 O O . VAL B 1 77 ? -19.344 -25.578 12.195 1 75.88 77 VAL B O 1
ATOM 2348 N N . GLU B 1 78 ? -17.906 -25.094 13.773 1 77.44 78 GLU B N 1
ATOM 2349 C CA . GLU B 1 78 ? -18.625 -25.875 14.773 1 77.44 78 GLU B CA 1
ATOM 2350 C C . GLU B 1 78 ? -19.969 -25.266 15.102 1 77.44 78 GLU B C 1
ATOM 2352 O O . GLU B 1 78 ? -20.984 -25.969 15.18 1 77.44 78 GLU B O 1
ATOM 2357 N N . TYR B 1 79 ? -20 -23.984 15.211 1 79.94 79 TYR B N 1
ATOM 2358 C CA . TYR B 1 79 ? -21.203 -23.375 15.75 1 79.94 79 TYR B CA 1
ATOM 2359 C C . TYR B 1 79 ? -22.094 -22.828 14.625 1 79.94 79 TYR B C 1
ATOM 2361 O O . TYR B 1 79 ? -23.312 -22.734 14.773 1 79.94 79 TYR B O 1
ATOM 2369 N N . PHE B 1 80 ? -21.453 -22.578 13.469 1 80.12 80 PHE B N 1
ATOM 2370 C CA . PHE B 1 80 ? -22.25 -21.953 12.422 1 80.12 80 PHE B CA 1
ATOM 2371 C C . PHE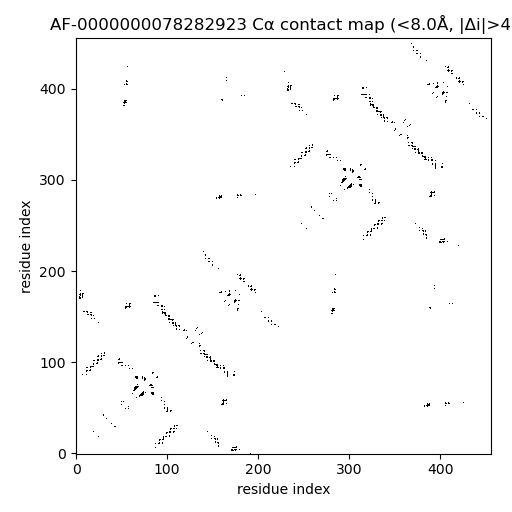 B 1 80 ? -22.172 -22.766 11.133 1 80.12 80 PHE B C 1
ATOM 2373 O O . PHE B 1 80 ? -22.906 -22.5 10.18 1 80.12 80 PHE B O 1
ATOM 2380 N N . GLY B 1 81 ? -21.219 -23.75 11.039 1 75.62 81 GLY B N 1
ATOM 2381 C CA . GLY B 1 81 ? -21.031 -24.578 9.852 1 75.62 81 GLY B CA 1
ATOM 2382 C C . GLY B 1 81 ? -20.406 -23.828 8.695 1 75.62 81 GLY B C 1
ATOM 2383 O O . GLY B 1 81 ? -20.625 -24.172 7.531 1 75.62 81 GLY B O 1
ATOM 2384 N N . VAL B 1 82 ? -19.812 -22.766 9.156 1 77.69 82 VAL B N 1
ATOM 2385 C CA . VAL B 1 82 ? -19.266 -21.922 8.094 1 77.69 82 VAL B CA 1
ATOM 2386 C C . VAL B 1 82 ? -17.75 -22 8.102 1 77.69 82 VAL B C 1
ATOM 2388 O O . VAL B 1 82 ? -17.109 -21.828 9.141 1 77.69 82 VAL B O 1
ATOM 2391 N N . LYS B 1 83 ? -17.219 -22.422 6.941 1 83.19 83 LYS B N 1
ATOM 2392 C CA . LYS B 1 83 ? -15.773 -22.391 6.742 1 83.19 83 LYS B CA 1
ATOM 2393 C C . LYS B 1 83 ? -15.328 -21.016 6.23 1 83.19 83 LYS B C 1
ATOM 2395 O O . LYS B 1 83 ? -15.719 -20.594 5.141 1 83.19 83 LYS B O 1
ATOM 2400 N N . ILE B 1 84 ? -14.555 -20.391 6.934 1 86.31 84 ILE B N 1
ATOM 2401 C CA . ILE B 1 84 ? -14.141 -19.031 6.559 1 86.31 84 ILE B CA 1
ATOM 2402 C C . ILE B 1 84 ? -13.008 -19.109 5.535 1 86.31 84 ILE B C 1
ATOM 2404 O O . ILE B 1 84 ? -13.102 -18.531 4.453 1 86.31 84 ILE B O 1
ATOM 2408 N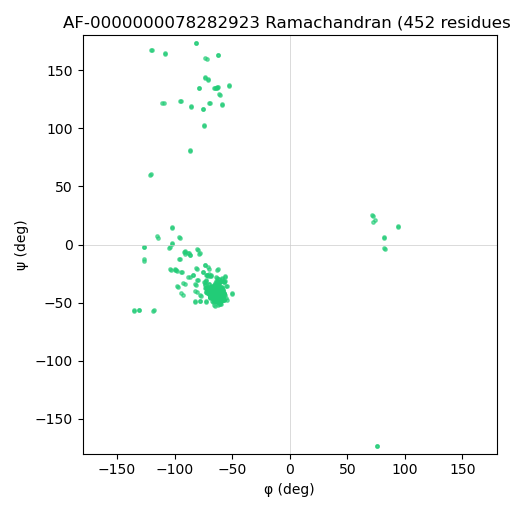 N . ALA B 1 85 ? -12.031 -19.922 5.883 1 88.06 85 ALA B N 1
ATOM 2409 C CA . ALA B 1 85 ? -10.93 -20.078 4.938 1 88.06 85 ALA B CA 1
ATOM 2410 C C . ALA B 1 85 ? -11.414 -20.703 3.631 1 88.06 85 ALA B C 1
ATOM 2412 O O . ALA B 1 85 ? -12.258 -21.594 3.637 1 88.06 85 ALA B O 1
ATOM 2413 N N . PHE B 1 86 ? -10.953 -20.109 2.533 1 90.62 86 PHE B N 1
ATOM 2414 C CA . PHE B 1 86 ? -11.234 -20.609 1.192 1 90.62 86 PHE B CA 1
ATOM 2415 C C . PHE B 1 86 ? -12.688 -20.375 0.814 1 90.62 86 PHE B C 1
ATOM 2417 O O . PHE B 1 86 ? -13.289 -21.172 0.092 1 90.62 86 PHE B O 1
ATOM 2424 N N . SER B 1 87 ? -13.242 -19.391 1.436 1 94.06 87 SER B N 1
ATOM 2425 C CA . SER B 1 87 ? -14.586 -18.938 1.112 1 94.06 87 SER B CA 1
ATOM 2426 C C . SER B 1 87 ? -14.578 -17.469 0.679 1 94.06 87 SER B C 1
ATOM 2428 O O . SER B 1 87 ? -13.562 -16.781 0.805 1 94.06 87 SER B O 1
ATOM 2430 N N . TRP B 1 88 ? -15.68 -17.078 0.146 1 95.94 88 TRP B N 1
ATOM 2431 C CA . TRP B 1 88 ? -15.797 -15.688 -0.259 1 95.94 88 TRP B CA 1
ATOM 2432 C C . TRP B 1 88 ? -15.617 -14.758 0.936 1 95.94 88 TRP B C 1
ATOM 2434 O O . TRP B 1 88 ? -15.031 -13.68 0.805 1 95.94 88 TRP B O 1
ATOM 2444 N N . GLY B 1 89 ? -16.094 -15.148 2.082 1 95.81 89 GLY B N 1
ATOM 2445 C CA . GLY B 1 89 ? -15.891 -14.359 3.287 1 95.81 89 GLY B CA 1
ATOM 2446 C C . GLY B 1 89 ? -14.43 -14.094 3.594 1 95.81 89 GLY B C 1
ATOM 2447 O O . GLY B 1 89 ? -14.078 -13.039 4.125 1 95.81 89 GLY B O 1
ATOM 2448 N N . ALA B 1 90 ? -13.586 -15.031 3.221 1 96.06 90 ALA B N 1
ATOM 2449 C CA . ALA B 1 90 ? -12.156 -14.867 3.445 1 96.06 90 ALA B CA 1
ATOM 2450 C C . ALA B 1 90 ? -11.57 -13.789 2.541 1 96.06 90 ALA B C 1
ATOM 2452 O O . ALA B 1 90 ? -10.625 -13.094 2.922 1 96.06 90 ALA B O 1
ATOM 2453 N N . THR B 1 91 ? -12.141 -13.688 1.313 1 97.31 91 THR B N 1
ATOM 2454 C CA . THR B 1 91 ? -11.711 -12.609 0.425 1 97.31 91 THR B CA 1
ATOM 2455 C C . THR B 1 91 ? -12.031 -11.25 1.036 1 97.31 91 THR B C 1
ATOM 2457 O O . THR B 1 91 ? -11.195 -10.344 1.006 1 97.31 91 THR B O 1
ATOM 2460 N N . VAL B 1 92 ? -13.188 -11.148 1.637 1 97.88 92 VAL B N 1
ATOM 2461 C CA . VAL B 1 92 ? -13.617 -9.906 2.275 1 97.88 92 VAL B CA 1
ATOM 2462 C C . VAL B 1 92 ? -12.734 -9.617 3.486 1 97.88 92 VAL B C 1
ATOM 2464 O O . VAL B 1 92 ? -12.258 -8.492 3.656 1 97.88 92 VAL B O 1
ATOM 2467 N N . LEU B 1 93 ? -12.508 -10.617 4.25 1 97.06 93 LEU B N 1
ATOM 2468 C CA . LEU B 1 93 ? -11.695 -10.469 5.453 1 97.06 93 LEU B CA 1
ATOM 2469 C C . LEU B 1 93 ? -10.289 -9.984 5.109 1 97.06 93 LEU B C 1
ATOM 2471 O O . LEU B 1 93 ? -9.766 -9.078 5.758 1 97.06 93 LEU B O 1
ATOM 2475 N N . ALA B 1 94 ? -9.68 -10.625 4.121 1 97.44 94 ALA B N 1
ATOM 2476 C CA . ALA B 1 94 ? -8.344 -10.219 3.678 1 97.44 94 ALA B CA 1
ATOM 2477 C C . ALA B 1 94 ? -8.336 -8.766 3.227 1 97.44 94 ALA B C 1
ATOM 2479 O O . ALA B 1 94 ? -7.477 -7.984 3.646 1 97.44 94 ALA B O 1
ATOM 2480 N N . ALA B 1 95 ? -9.289 -8.398 2.439 1 97.62 95 ALA B N 1
ATOM 2481 C CA . ALA B 1 95 ? -9.375 -7.039 1.915 1 97.62 95 ALA B CA 1
ATOM 2482 C C . ALA B 1 95 ? -9.609 -6.031 3.037 1 97.62 95 ALA B C 1
ATOM 2484 O O . ALA B 1 95 ? -9.047 -4.934 3.021 1 97.62 95 ALA B O 1
ATOM 2485 N N . VAL B 1 96 ? -10.414 -6.375 4.004 1 98 96 VAL B N 1
ATOM 2486 C CA . VAL B 1 96 ? -10.719 -5.496 5.129 1 98 96 VAL B CA 1
ATOM 2487 C C . VAL B 1 96 ? -9.453 -5.238 5.941 1 98 96 VAL B C 1
ATOM 2489 O O . VAL B 1 96 ? -9.117 -4.09 6.227 1 98 96 VAL B O 1
ATOM 2492 N N . VAL B 1 97 ? -8.766 -6.258 6.234 1 97 97 VAL B N 1
ATOM 2493 C CA . VAL B 1 97 ? -7.59 -6.152 7.09 1 97 97 VAL B CA 1
ATOM 2494 C C . VAL B 1 97 ? -6.516 -5.328 6.387 1 97 97 VAL B C 1
ATOM 2496 O O . VAL B 1 97 ? -5.883 -4.465 7.004 1 97 97 VAL B O 1
ATOM 2499 N N . ILE B 1 98 ? -6.375 -5.508 5.113 1 95.31 98 ILE B N 1
ATOM 2500 C CA . ILE B 1 98 ? -5.285 -4.891 4.363 1 95.31 98 ILE B CA 1
ATOM 2501 C C . ILE B 1 98 ? -5.629 -3.434 4.059 1 95.31 98 ILE B C 1
ATOM 2503 O O . ILE B 1 98 ? -4.742 -2.572 4.043 1 95.31 98 ILE B O 1
ATOM 2507 N N . SER B 1 99 ? -6.875 -3.096 3.895 1 96.38 99 SER B N 1
ATOM 2508 C CA . SER B 1 99 ? -7.258 -1.745 3.496 1 96.38 99 SER B CA 1
ATOM 2509 C C . SER B 1 99 ? -7.613 -0.891 4.707 1 96.38 99 SER B C 1
ATOM 2511 O O . SER B 1 99 ? -7.664 0.337 4.617 1 96.38 99 SER B O 1
ATOM 2513 N N . PHE B 1 100 ? -7.785 -1.449 5.859 1 97.62 100 PHE B N 1
ATOM 2514 C CA . PHE B 1 100 ? -8.234 -0.802 7.086 1 97.62 100 PHE B CA 1
ATOM 2515 C C . PHE B 1 100 ? -7.301 0.338 7.473 1 97.62 100 PHE B C 1
ATOM 2517 O O . PHE B 1 100 ? -7.754 1.438 7.793 1 97.62 100 PHE B O 1
ATOM 2524 N N . PRO B 1 101 ? -6.004 0.105 7.453 1 95.06 101 PRO B N 1
ATOM 2525 C CA . PRO B 1 101 ? -5.094 1.156 7.918 1 95.06 101 PRO B CA 1
ATOM 2526 C C . PRO B 1 101 ? -5.219 2.445 7.109 1 95.06 101 PRO B C 1
ATOM 2528 O O . PRO B 1 101 ? -5.031 3.537 7.648 1 95.06 101 PRO B O 1
ATOM 2531 N N . LEU B 1 102 ? -5.539 2.295 5.852 1 92.25 102 LEU B N 1
ATOM 2532 C CA . LEU B 1 102 ? -5.648 3.479 5.008 1 92.25 102 LEU B CA 1
ATOM 2533 C C . LEU B 1 102 ? -6.844 4.328 5.418 1 92.25 102 LEU B C 1
ATOM 2535 O O . LEU B 1 102 ? -6.742 5.555 5.5 1 92.25 102 LEU B O 1
ATOM 2539 N N . MET B 1 103 ? -7.918 3.719 5.676 1 95.56 103 MET B N 1
ATOM 2540 C CA . MET B 1 103 ? -9.102 4.422 6.164 1 95.56 103 MET B CA 1
ATOM 2541 C C . MET B 1 103 ? -8.852 5.016 7.543 1 95.56 103 MET B C 1
ATOM 2543 O O . MET B 1 103 ? -9.156 6.184 7.785 1 95.56 103 MET B O 1
ATOM 2547 N N . TYR B 1 104 ? -8.25 4.262 8.414 1 96.88 104 TYR B N 1
ATOM 2548 C CA . TYR B 1 104 ? -7.98 4.664 9.789 1 96.88 104 TYR B CA 1
ATOM 2549 C C . TYR B 1 104 ? -7.062 5.883 9.828 1 96.88 104 TYR B C 1
ATOM 2551 O O . TYR B 1 104 ? -7.391 6.891 10.453 1 96.88 104 TYR B O 1
ATOM 2559 N N . ARG B 1 105 ? -5.988 5.73 9.117 1 92.38 105 ARG B N 1
ATOM 2560 C CA . ARG B 1 105 ? -4.992 6.793 9.172 1 92.38 105 ARG B CA 1
ATOM 2561 C C . ARG B 1 105 ? -5.543 8.086 8.578 1 92.38 105 ARG B C 1
ATOM 2563 O O . ARG B 1 105 ? -5.309 9.172 9.117 1 92.38 105 ARG B O 1
ATOM 2570 N N . SER B 1 106 ? -6.199 7.961 7.508 1 91.19 106 SER B N 1
ATOM 2571 C CA . SER B 1 106 ? -6.77 9.141 6.867 1 91.19 106 SER B CA 1
ATOM 2572 C C . SER B 1 106 ? -7.844 9.781 7.738 1 91.19 106 SER B C 1
ATOM 2574 O O . SER B 1 106 ? -7.848 10.992 7.941 1 91.19 106 SER B O 1
ATOM 2576 N N . ALA B 1 107 ? -8.688 9.008 8.297 1 95.88 107 ALA B N 1
ATOM 2577 C CA . ALA B 1 107 ? -9.742 9.508 9.172 1 95.88 107 ALA B CA 1
ATOM 2578 C C . ALA B 1 107 ? -9.164 10.133 10.438 1 95.88 107 ALA B C 1
ATOM 2580 O O . ALA B 1 107 ? -9.578 11.211 10.852 1 95.88 107 ALA B O 1
ATOM 2581 N N . ARG B 1 108 ? -8.258 9.422 10.984 1 95.19 108 ARG B N 1
ATOM 2582 C CA . ARG B 1 108 ? -7.602 9.922 12.188 1 95.19 108 ARG B CA 1
ATOM 2583 C C . ARG B 1 108 ? -6.934 11.266 11.938 1 95.19 108 ARG B C 1
ATOM 2585 O O . ARG B 1 108 ? -7.094 12.203 12.719 1 95.19 108 ARG B O 1
ATOM 2592 N N . GLY B 1 109 ? -6.203 11.359 10.875 1 90.88 109 GLY B N 1
ATOM 2593 C CA . GLY B 1 109 ? -5.57 12.617 10.516 1 90.88 109 GLY B CA 1
ATOM 2594 C C . GLY B 1 109 ? -6.566 13.734 10.281 1 90.88 109 GLY B C 1
ATOM 2595 O O . GLY B 1 109 ? -6.352 14.867 10.719 1 90.88 109 GLY B O 1
ATOM 2596 N N . ALA B 1 110 ? -7.602 13.453 9.617 1 91.69 110 ALA B N 1
ATOM 2597 C CA . ALA B 1 110 ? -8.633 14.445 9.32 1 91.69 110 ALA B CA 1
ATOM 2598 C C . ALA B 1 110 ? -9.32 14.922 10.602 1 91.69 110 ALA B C 1
ATOM 2600 O O . ALA B 1 110 ? -9.562 16.109 10.773 1 91.69 110 ALA B O 1
ATOM 2601 N N . LEU B 1 111 ? -9.609 14.078 11.484 1 95.31 111 LEU B N 1
ATOM 2602 C CA . LEU B 1 111 ? -10.273 14.422 12.734 1 95.31 111 LEU B CA 1
ATOM 2603 C C . LEU B 1 111 ? -9.367 15.273 13.617 1 95.31 111 LEU B C 1
ATOM 2605 O O . LEU B 1 111 ? -9.828 16.203 14.281 1 95.31 111 LEU B O 1
ATOM 2609 N N . GLU B 1 112 ? -8.109 14.93 13.57 1 92.06 112 GLU B N 1
ATOM 2610 C CA . GLU B 1 112 ? -7.148 15.648 14.398 1 92.06 112 GLU B CA 1
ATOM 2611 C C . GLU B 1 112 ? -6.938 17.078 13.883 1 92.06 112 GLU B C 1
ATOM 2613 O O . GLU B 1 112 ? -6.484 17.953 14.625 1 92.06 112 GLU B O 1
ATOM 2618 N N . GLN B 1 113 ? -7.262 17.281 12.672 1 89.38 113 GLN B N 1
ATOM 2619 C CA . GLN B 1 113 ? -7.051 18.594 12.07 1 89.38 113 GLN B CA 1
ATOM 2620 C C . GLN B 1 113 ? -8.234 19.516 12.336 1 89.38 113 GLN B C 1
ATOM 2622 O O . GLN B 1 113 ? -8.164 20.719 12.062 1 89.38 113 GLN B O 1
ATOM 2627 N N . VAL B 1 114 ? -9.266 18.984 12.859 1 92.94 114 VAL B N 1
ATOM 2628 C CA . VAL B 1 114 ? -10.43 19.797 13.156 1 92.94 114 VAL B CA 1
ATOM 2629 C C . VAL B 1 114 ? -10.086 20.828 14.234 1 92.94 114 VAL B C 1
ATOM 2631 O O . VAL B 1 114 ? -9.445 20.5 15.234 1 92.94 114 VAL B O 1
ATOM 2634 N N . ASP B 1 115 ? -10.484 22.047 14.039 1 93.56 115 ASP B N 1
ATOM 2635 C CA . ASP B 1 115 ? -10.219 23.141 14.961 1 93.56 115 ASP B CA 1
ATOM 2636 C C . ASP B 1 115 ? -10.789 22.859 16.344 1 93.56 115 ASP B C 1
ATOM 2638 O O . ASP B 1 115 ? -12.008 22.75 16.516 1 93.56 115 ASP B O 1
ATOM 2642 N N . GLU B 1 116 ? -9.93 22.844 17.234 1 92.88 116 GLU B N 1
ATOM 2643 C CA . GLU B 1 116 ? -10.344 22.531 18.594 1 92.88 116 GLU B CA 1
ATOM 2644 C C . GLU B 1 116 ? -11.305 23.594 19.141 1 92.88 116 GLU B C 1
ATOM 2646 O O . GLU B 1 116 ? -12.148 23.297 19.984 1 92.88 116 GLU B O 1
ATOM 2651 N N . ASN B 1 117 ? -11.164 24.781 18.641 1 94.69 117 ASN B N 1
ATOM 2652 C CA . ASN B 1 117 ? -12.047 25.844 19.094 1 94.69 117 ASN B CA 1
ATOM 2653 C C . ASN B 1 117 ? -13.5 25.578 18.75 1 94.69 117 ASN B C 1
ATOM 2655 O O . ASN B 1 117 ? -14.414 25.953 19.484 1 94.69 117 ASN B O 1
ATOM 2659 N N . LEU B 1 118 ? -13.695 24.938 17.609 1 94.5 118 LEU B N 1
ATOM 2660 C CA . LEU B 1 118 ? -15.047 24.547 17.219 1 94.5 118 LEU B CA 1
ATOM 2661 C C . LEU B 1 118 ? -15.625 23.516 18.172 1 94.5 118 LEU B C 1
ATOM 2663 O O . LEU B 1 118 ? -16.812 23.547 18.5 1 94.5 118 LEU B O 1
ATOM 2667 N N . ILE B 1 119 ? -14.773 22.672 18.594 1 94.06 119 ILE B N 1
ATOM 2668 C CA . ILE B 1 119 ? -15.18 21.594 19.516 1 94.06 119 ILE B CA 1
ATOM 2669 C C . ILE B 1 119 ? -15.508 22.188 20.875 1 94.06 119 ILE B C 1
ATOM 2671 O O . ILE B 1 119 ? -16.562 21.891 21.453 1 94.06 119 ILE B O 1
ATOM 2675 N N . PHE B 1 120 ? -14.703 23.094 21.312 1 94.5 120 PHE B N 1
ATOM 2676 C CA . PHE B 1 120 ? -14.914 23.75 22.609 1 94.5 120 PHE B CA 1
ATOM 2677 C C . PHE B 1 120 ? -16.188 24.594 22.578 1 94.5 120 PHE B C 1
ATOM 2679 O O . PHE B 1 120 ? -16.969 24.578 23.531 1 94.5 120 PHE B O 1
ATOM 2686 N N . ALA B 1 121 ? -16.328 25.328 21.484 1 96.31 121 ALA B N 1
ATOM 2687 C CA . ALA B 1 121 ? -17.531 26.156 21.344 1 96.31 121 ALA B CA 1
ATOM 2688 C C . ALA B 1 121 ? -18.797 25.297 21.391 1 96.31 121 ALA B C 1
ATOM 2690 O O . ALA B 1 121 ? -19.766 25.672 22.062 1 96.31 121 ALA B O 1
ATOM 2691 N N . ALA B 1 122 ? -18.766 24.203 20.75 1 96 122 ALA B N 1
ATOM 2692 C CA . ALA B 1 122 ? -19.906 23.297 20.75 1 96 122 ALA B CA 1
ATOM 2693 C C . ALA B 1 122 ? -20.188 22.766 22.156 1 96 122 ALA B C 1
ATOM 2695 O O . ALA B 1 122 ? -21.344 22.625 22.547 1 96 122 ALA B O 1
ATOM 2696 N N . ARG B 1 123 ? -19.141 22.453 22.828 1 94.69 123 ARG B N 1
ATOM 2697 C CA . ARG B 1 123 ? -19.281 21.984 24.203 1 94.69 123 ARG B CA 1
ATOM 2698 C C . ARG B 1 123 ? -19.906 23.062 25.094 1 94.69 123 ARG B C 1
ATOM 2700 O O . ARG B 1 123 ? -20.75 22.766 25.938 1 94.69 123 ARG B O 1
ATOM 2707 N N . THR B 1 124 ? -19.438 24.297 24.844 1 96.38 124 THR B N 1
ATOM 2708 C CA . THR B 1 124 ? -19.969 25.422 25.594 1 96.38 124 THR B CA 1
ATOM 2709 C C . THR B 1 124 ? -21.453 25.609 25.297 1 96.38 124 THR B C 1
ATOM 2711 O O . THR B 1 124 ? -22.219 26.031 26.172 1 96.38 124 THR B O 1
ATOM 2714 N N . LEU B 1 125 ? -21.906 25.297 24.141 1 96.38 125 LEU B N 1
ATOM 2715 C CA . LEU B 1 125 ? -23.297 25.438 23.719 1 96.38 125 LEU B CA 1
ATOM 2716 C C . LEU B 1 125 ? -24.141 24.266 24.234 1 96.38 125 LEU B C 1
ATOM 2718 O O . LEU B 1 125 ? -25.359 24.234 24.031 1 96.38 125 LEU B O 1
ATOM 2722 N N . GLY B 1 126 ? -23.562 23.281 24.891 1 95.75 126 GLY B N 1
ATOM 2723 C CA . GLY B 1 126 ? -24.281 22.203 25.531 1 95.75 126 GLY B CA 1
ATOM 2724 C C . GLY B 1 126 ? -24.438 20.969 24.656 1 95.75 126 GLY B C 1
ATOM 2725 O O . GLY B 1 126 ? -25.234 20.078 24.953 1 95.75 126 GLY B O 1
ATOM 2726 N N . PHE B 1 127 ? -23.688 20.906 23.609 1 96.19 127 PHE B N 1
ATOM 2727 C CA . PHE B 1 127 ? -23.781 19.75 22.734 1 96.19 127 PHE B CA 1
ATOM 2728 C C . PHE B 1 127 ? -23.188 18.516 23.406 1 96.19 127 PHE B C 1
ATOM 2730 O O . PHE B 1 127 ? -22.172 18.609 24.094 1 96.19 127 PHE B O 1
ATOM 2737 N N . SER B 1 128 ? -23.828 17.359 23.188 1 96.38 128 SER B N 1
ATOM 2738 C CA . SER B 1 128 ? -23.25 16.094 23.609 1 96.38 128 SER B CA 1
ATOM 2739 C C . SER B 1 128 ? -22.062 15.703 22.75 1 96.38 128 SER B C 1
ATOM 2741 O O . SER B 1 128 ? -21.922 16.203 21.625 1 96.38 128 SER B O 1
ATOM 2743 N N . GLU B 1 129 ? -21.203 14.836 23.219 1 94.31 129 GLU B N 1
ATOM 2744 C CA . GLU B 1 129 ? -20.047 14.398 22.453 1 94.31 129 GLU B CA 1
ATOM 2745 C C . GLU B 1 129 ? -20.469 13.727 21.156 1 94.31 129 GLU B C 1
ATOM 2747 O O . GLU B 1 129 ? -19.781 13.844 20.141 1 94.31 129 GLU B O 1
ATOM 2752 N N . TRP B 1 130 ? -21.5 13 21.219 1 94.88 130 TRP B N 1
ATOM 2753 C CA . TRP B 1 130 ? -22.031 12.344 20.016 1 94.88 130 TRP B CA 1
ATOM 2754 C C . TRP B 1 130 ? -22.484 13.375 19 1 94.88 130 TRP B C 1
ATOM 2756 O O . TRP B 1 130 ? -22.234 13.227 17.797 1 94.88 130 TRP B O 1
ATOM 2766 N N . ARG B 1 131 ? -23.109 14.383 19.453 1 95.44 131 ARG B N 1
ATOM 2767 C CA . ARG B 1 131 ? -23.562 15.453 18.578 1 95.44 131 ARG B CA 1
ATOM 2768 C C . ARG B 1 131 ? -22.391 16.25 18.016 1 95.44 131 ARG B C 1
ATOM 2770 O O . ARG B 1 131 ? -22.406 16.656 16.859 1 95.44 131 ARG B O 1
ATOM 2777 N N . ILE B 1 132 ? -21.453 16.484 18.859 1 96.12 132 ILE B N 1
ATOM 2778 C CA . ILE B 1 132 ? -20.25 17.188 18.422 1 96.12 132 ILE B CA 1
ATOM 2779 C C . ILE B 1 132 ? -19.562 16.406 17.312 1 96.12 132 ILE B C 1
ATOM 2781 O O . ILE B 1 132 ? -19.156 17 16.297 1 96.12 132 ILE B O 1
ATOM 2785 N N . PHE B 1 133 ? -19.5 15.125 17.422 1 96.06 133 PHE B N 1
ATOM 2786 C CA . PHE B 1 133 ? -18.844 14.305 16.422 1 96.06 133 PHE B CA 1
ATOM 2787 C C . PHE B 1 133 ? -19.594 14.391 15.086 1 96.06 133 PHE B C 1
ATOM 2789 O O . PHE B 1 133 ? -18.984 14.68 14.055 1 96.06 133 PHE B O 1
ATOM 2796 N N . TRP B 1 134 ? -20.859 14.273 15.086 1 95.44 134 TRP B N 1
ATOM 2797 C CA . TRP B 1 134 ? -21.609 14.117 13.844 1 95.44 134 TRP B CA 1
ATOM 2798 C C . TRP B 1 134 ? -21.891 15.477 13.203 1 95.44 134 TRP B C 1
ATOM 2800 O O . TRP B 1 134 ? -21.984 15.586 11.977 1 95.44 134 TRP B O 1
ATOM 2810 N N . LYS B 1 135 ? -21.938 16.531 14.039 1 95.69 135 LYS B N 1
ATOM 2811 C CA . LYS B 1 135 ? -22.344 17.828 13.5 1 95.69 135 LYS B CA 1
ATOM 2812 C C . LYS B 1 135 ? -21.156 18.75 13.297 1 95.69 135 LYS B C 1
ATOM 2814 O O . LYS B 1 135 ? -21.219 19.688 12.5 1 95.69 135 LYS B O 1
ATOM 2819 N N . VAL B 1 136 ? -20.094 18.484 13.984 1 95.44 136 VAL B N 1
ATOM 2820 C CA . VAL B 1 136 ? -18.969 19.406 13.914 1 95.44 136 VAL B CA 1
ATOM 2821 C C . VAL B 1 136 ? -17.75 18.672 13.336 1 95.44 136 VAL B C 1
ATOM 2823 O O . VAL B 1 136 ? -17.297 18.984 12.234 1 95.44 136 VAL B O 1
ATOM 2826 N N . MET B 1 137 ? -17.328 17.594 13.93 1 96.12 137 MET B N 1
ATOM 2827 C CA . MET B 1 137 ? -16.078 16.938 13.578 1 96.12 137 MET B CA 1
ATOM 2828 C C . MET B 1 137 ? -16.188 16.219 12.242 1 96.12 137 MET B C 1
ATOM 2830 O O . MET B 1 137 ? -15.336 16.406 11.367 1 96.12 137 MET B O 1
ATOM 2834 N N . PHE B 1 138 ? -17.234 15.445 12.102 1 95.81 138 PHE B N 1
ATOM 2835 C CA . PHE B 1 138 ? -17.391 14.609 10.914 1 95.81 138 PHE B CA 1
ATOM 2836 C C . PHE B 1 138 ? -17.516 15.469 9.664 1 95.81 138 PHE B C 1
ATOM 2838 O O . PHE B 1 138 ? -16.766 15.281 8.695 1 95.81 138 PHE B O 1
ATOM 2845 N N . PRO B 1 139 ? -18.391 16.469 9.695 1 94.5 139 PRO B N 1
ATOM 2846 C CA . PRO B 1 139 ? -18.5 17.312 8.508 1 94.5 139 PRO B CA 1
ATOM 2847 C C . PRO B 1 139 ? -17.203 18.062 8.195 1 94.5 139 PRO B C 1
ATOM 2849 O O . PRO B 1 139 ? -16.844 18.203 7.027 1 94.5 139 PRO B O 1
ATOM 2852 N N . ALA B 1 140 ? -16.547 18.516 9.234 1 93.25 140 ALA B N 1
ATOM 2853 C CA . ALA B 1 140 ? -15.297 19.25 9.039 1 93.25 140 ALA B CA 1
ATOM 2854 C C . ALA B 1 140 ? -14.195 18.328 8.508 1 93.25 140 ALA B C 1
ATOM 2856 O O . ALA B 1 140 ? -13.32 18.766 7.758 1 93.25 140 ALA B O 1
ATOM 2857 N N . ALA B 1 141 ? -14.258 17.078 8.781 1 94.94 141 ALA B N 1
ATOM 2858 C CA . ALA B 1 141 ? -13.211 16.125 8.422 1 94.94 141 ALA B CA 1
ATOM 2859 C C . ALA B 1 141 ? -13.602 15.312 7.188 1 94.94 141 ALA B C 1
ATOM 2861 O O . ALA B 1 141 ? -12.836 14.453 6.734 1 94.94 141 ALA B O 1
ATOM 2862 N N . LEU B 1 142 ? -14.703 15.555 6.641 1 93.06 142 LEU B N 1
ATOM 2863 C CA . LEU B 1 142 ? -15.305 14.719 5.609 1 93.06 142 LEU B CA 1
ATOM 2864 C C . LEU B 1 142 ? -14.383 14.594 4.406 1 93.06 142 LEU B C 1
ATOM 2866 O O . LEU B 1 142 ? -14.211 13.5 3.863 1 93.06 142 LEU B O 1
ATOM 2870 N N . PRO B 1 143 ? -13.703 15.664 4.02 1 87.81 143 PRO B N 1
ATOM 2871 C CA . PRO B 1 143 ? -12.812 15.508 2.865 1 87.81 143 PRO B CA 1
ATOM 2872 C C . PRO B 1 143 ? -11.695 14.5 3.117 1 87.81 143 PRO B C 1
ATOM 2874 O O . PRO B 1 143 ? -11.406 13.664 2.254 1 87.81 143 PRO B O 1
ATOM 2877 N N . GLY B 1 144 ? -11.133 14.602 4.27 1 89.5 144 GLY B N 1
ATOM 2878 C CA . GLY B 1 144 ? -10.094 13.648 4.625 1 89.5 144 GLY B CA 1
ATOM 2879 C C . GLY B 1 144 ? -10.617 12.234 4.801 1 89.5 144 GLY B C 1
ATOM 2880 O O . GLY B 1 144 ? -9.977 11.266 4.371 1 89.5 144 GLY B O 1
ATOM 2881 N N . ILE B 1 145 ? -11.789 12.117 5.387 1 93.94 145 ILE B N 1
ATOM 2882 C CA . ILE B 1 145 ? -12.414 10.812 5.602 1 93.94 145 ILE B CA 1
ATOM 2883 C C . ILE B 1 145 ? -12.773 10.188 4.254 1 93.94 145 ILE B C 1
ATOM 2885 O O . ILE B 1 145 ? -12.5 9.008 4.023 1 93.94 145 ILE B O 1
ATOM 2889 N N . ALA B 1 146 ? -13.297 10.977 3.41 1 90.44 146 ALA B N 1
ATOM 2890 C CA . ALA B 1 146 ? -13.656 10.5 2.078 1 90.44 146 ALA B CA 1
ATOM 2891 C C . ALA B 1 146 ? -12.422 10.062 1.3 1 90.44 146 ALA B C 1
ATOM 2893 O O . ALA B 1 146 ? -12.445 9.055 0.597 1 90.44 146 ALA B O 1
ATOM 2894 N N . GLY B 1 147 ? -11.359 10.859 1.399 1 88 147 GLY B N 1
ATOM 2895 C CA . GLY B 1 147 ? -10.109 10.469 0.772 1 88 147 GLY B CA 1
ATOM 2896 C C . GLY B 1 147 ? -9.602 9.125 1.244 1 88 147 GLY B C 1
ATOM 2897 O O . GLY B 1 147 ? -9.148 8.305 0.437 1 88 147 GLY B O 1
ATOM 2898 N N . GLY B 1 148 ? -9.719 8.914 2.504 1 90 148 GLY B N 1
ATOM 2899 C CA . GLY B 1 148 ? -9.352 7.629 3.066 1 90 148 GLY B CA 1
ATOM 2900 C C . GLY B 1 148 ? -10.195 6.484 2.545 1 90 148 GLY B C 1
ATOM 2901 O O . GLY B 1 148 ? -9.688 5.395 2.277 1 90 148 GLY B O 1
ATOM 2902 N N . GLY B 1 149 ? -11.438 6.785 2.432 1 91.56 149 GLY B N 1
ATOM 2903 C CA . GLY B 1 149 ? -12.344 5.785 1.884 1 91.56 149 GLY B CA 1
ATOM 2904 C C . GLY B 1 149 ? -12 5.391 0.46 1 91.56 149 GLY B C 1
ATOM 2905 O O . GLY B 1 149 ? -12.008 4.203 0.121 1 91.56 149 GLY B O 1
ATOM 2906 N N . ILE B 1 150 ? -11.688 6.336 -0.334 1 88.06 150 ILE B N 1
ATOM 2907 C CA . ILE B 1 150 ? -11.344 6.094 -1.729 1 88.06 150 ILE B CA 1
ATOM 2908 C C . ILE B 1 150 ? -10.07 5.25 -1.808 1 88.06 150 ILE B C 1
ATOM 2910 O O . ILE B 1 150 ? -10.016 4.27 -2.553 1 88.06 150 ILE B O 1
ATOM 2914 N N . LEU B 1 151 ? -9.117 5.621 -1.045 1 85.06 151 LEU B N 1
ATOM 2915 C CA . LEU B 1 151 ? -7.855 4.891 -1.039 1 85.06 151 LEU B CA 1
ATOM 2916 C C . LEU B 1 151 ? -8.055 3.465 -0.538 1 85.06 151 LEU B C 1
ATOM 2918 O O . LEU B 1 151 ? -7.465 2.525 -1.079 1 85.06 151 LEU B O 1
ATOM 2922 N N . ALA B 1 152 ? -8.875 3.342 0.484 1 92.31 152 ALA B N 1
ATOM 2923 C CA . ALA B 1 152 ? -9.141 2.023 1.051 1 92.31 152 ALA B CA 1
ATOM 2924 C C . ALA B 1 152 ? -9.867 1.132 0.046 1 92.31 152 ALA B C 1
ATOM 2926 O O . ALA B 1 152 ? -9.586 -0.066 -0.044 1 92.31 152 ALA B O 1
ATOM 2927 N N . PHE B 1 153 ? -10.789 1.692 -0.643 1 91.38 153 PHE B N 1
ATOM 2928 C CA . PHE B 1 153 ? -11.5 0.932 -1.66 1 91.38 153 PHE B CA 1
ATOM 2929 C C . PHE B 1 153 ? -10.547 0.433 -2.736 1 91.38 153 PHE B C 1
ATOM 2931 O O . PHE B 1 153 ? -10.578 -0.743 -3.107 1 91.38 153 PHE B O 1
ATOM 2938 N N . ALA B 1 154 ? -9.742 1.374 -3.258 1 87.81 154 ALA B N 1
ATOM 2939 C CA . ALA B 1 154 ? -8.781 1.011 -4.293 1 87.81 154 ALA B CA 1
ATOM 2940 C C . ALA B 1 154 ? -7.852 -0.099 -3.809 1 87.81 154 ALA B C 1
ATOM 2942 O O . ALA B 1 154 ? -7.562 -1.041 -4.551 1 87.81 154 ALA B O 1
ATOM 2943 N N . ARG B 1 155 ? -7.422 0.027 -2.625 1 89 155 ARG B N 1
ATOM 2944 C CA . ARG B 1 155 ? -6.531 -0.973 -2.049 1 89 155 ARG B CA 1
ATOM 2945 C C . ARG B 1 155 ? -7.234 -2.316 -1.901 1 89 155 ARG B C 1
ATOM 2947 O O . ARG B 1 155 ? -6.637 -3.367 -2.143 1 89 155 ARG B O 1
ATOM 2954 N N . GLY B 1 156 ? -8.461 -2.291 -1.484 1 92.81 156 GLY B N 1
ATOM 2955 C CA . GLY B 1 156 ? -9.234 -3.51 -1.32 1 92.81 156 GLY B CA 1
ATOM 2956 C C . GLY B 1 156 ? -9.516 -4.223 -2.631 1 92.81 156 GLY B C 1
ATOM 2957 O O . GLY B 1 156 ? -9.43 -5.449 -2.707 1 92.81 156 GLY B O 1
ATOM 2958 N N . LEU B 1 157 ? -9.789 -3.469 -3.598 1 92 157 LEU B N 1
ATOM 2959 C CA . LEU B 1 157 ? -10.062 -4.027 -4.922 1 92 157 LEU B CA 1
ATOM 2960 C C . LEU B 1 157 ? -8.82 -4.719 -5.48 1 92 157 LEU B C 1
ATOM 2962 O O . LEU B 1 157 ? -8.938 -5.711 -6.203 1 92 157 LEU B O 1
ATOM 2966 N N . GLY B 1 158 ? -7.723 -4.211 -5.156 1 92.44 158 GLY B N 1
ATOM 2967 C CA . GLY B 1 158 ? -6.477 -4.711 -5.715 1 92.44 158 GLY B CA 1
ATOM 2968 C C . GLY B 1 158 ? -5.781 -5.719 -4.816 1 92.44 158 GLY B C 1
ATOM 2969 O O . GLY B 1 158 ? -4.648 -6.129 -5.094 1 92.44 158 GLY B O 1
ATOM 2970 N N . GLU B 1 159 ? -6.473 -6.066 -3.752 1 93.75 159 GLU B N 1
ATOM 2971 C CA . GLU B 1 159 ? -5.836 -6.996 -2.824 1 93.75 159 GLU B CA 1
ATOM 2972 C C . GLU B 1 159 ? -5.566 -8.344 -3.49 1 93.75 159 GLU B C 1
ATOM 2974 O O . GLU B 1 159 ? -6.406 -8.852 -4.242 1 93.75 159 GLU B O 1
ATOM 2979 N N . PHE B 1 160 ? -4.34 -8.914 -3.277 1 94.94 160 PHE B N 1
ATOM 2980 C CA . PHE B 1 160 ? -3.9 -10.117 -3.969 1 94.94 160 PHE B CA 1
ATOM 2981 C C . PHE B 1 160 ? -3.252 -11.094 -2.996 1 94.94 160 PHE B C 1
ATOM 2983 O O . PHE B 1 160 ? -3.754 -12.203 -2.789 1 94.94 160 PHE B O 1
ATOM 2990 N N . GLY B 1 161 ? -2.262 -10.641 -2.338 1 93.69 161 GLY B N 1
ATOM 2991 C CA . GLY B 1 161 ? -1.422 -11.531 -1.557 1 93.69 161 GLY B CA 1
ATOM 2992 C C . GLY B 1 161 ? -2.154 -12.172 -0.394 1 93.69 161 GLY B C 1
ATOM 2993 O O . GLY B 1 161 ? -2.127 -13.398 -0.234 1 93.69 161 GLY B O 1
ATOM 2994 N N . ALA B 1 162 ? -2.779 -11.352 0.411 1 96.06 162 ALA B N 1
ATOM 2995 C CA . ALA B 1 162 ? -3.512 -11.891 1.554 1 96.06 162 ALA B CA 1
ATOM 2996 C C . ALA B 1 162 ? -4.68 -12.758 1.095 1 96.06 162 ALA B C 1
ATOM 2998 O O . ALA B 1 162 ? -4.941 -13.82 1.674 1 96.06 162 ALA B O 1
ATOM 2999 N N . THR B 1 163 ? -5.324 -12.344 0.069 1 96.25 163 THR B N 1
ATOM 3000 C CA . THR B 1 163 ? -6.457 -13.078 -0.486 1 96.25 163 THR B CA 1
ATOM 3001 C C . THR B 1 163 ? -6.016 -14.445 -0.999 1 96.25 163 THR B C 1
ATOM 3003 O O . THR B 1 163 ? -6.641 -15.461 -0.695 1 96.25 163 THR B O 1
ATOM 3006 N N . ALA B 1 164 ? -4.949 -14.453 -1.74 1 94.62 164 ALA B N 1
ATOM 3007 C CA . ALA B 1 164 ? -4.438 -15.719 -2.277 1 94.62 164 ALA B CA 1
ATOM 3008 C C . ALA B 1 164 ? -4.145 -16.703 -1.157 1 94.62 164 ALA B C 1
ATOM 3010 O O . ALA B 1 164 ? -4.312 -17.922 -1.333 1 94.62 164 ALA B O 1
ATOM 3011 N N . MET B 1 165 ? -3.756 -16.203 -0.035 1 93 165 MET B N 1
ATOM 3012 C CA . MET B 1 165 ? -3.354 -17.047 1.08 1 93 165 MET B CA 1
ATOM 3013 C C . MET B 1 165 ? -4.57 -17.625 1.792 1 93 165 MET B C 1
ATOM 3015 O O . MET B 1 165 ? -4.664 -18.844 1.981 1 93 165 MET B O 1
ATOM 3019 N N . ILE B 1 166 ? -5.508 -16.812 2.107 1 93.5 166 ILE B N 1
ATOM 3020 C CA . ILE B 1 166 ? -6.562 -17.281 3.004 1 93.5 166 ILE B CA 1
ATOM 3021 C C . ILE B 1 166 ? -7.773 -17.734 2.189 1 93.5 166 ILE B C 1
ATOM 3023 O O . ILE B 1 166 ? -8.5 -18.641 2.592 1 93.5 166 ILE B O 1
ATOM 3027 N N . ALA B 1 167 ? -8.094 -17.078 1.093 1 94.69 167 ALA B N 1
ATOM 3028 C CA . ALA B 1 167 ? -9.273 -17.406 0.299 1 94.69 167 ALA B CA 1
ATOM 3029 C C . ALA B 1 167 ? -8.922 -18.375 -0.834 1 94.69 167 ALA B C 1
ATOM 3031 O O . ALA B 1 167 ? -9.789 -19.078 -1.356 1 94.69 167 ALA B O 1
ATOM 3032 N N . GLY B 1 168 ? -7.672 -18.359 -1.205 1 92.5 168 GLY B N 1
ATOM 3033 C CA . GLY B 1 168 ? -7.254 -19.172 -2.334 1 92.5 168 GLY B CA 1
ATOM 3034 C C . GLY B 1 168 ? -7.668 -18.594 -3.674 1 92.5 168 GLY B C 1
ATOM 3035 O O . GLY B 1 168 ? -8.055 -17.422 -3.76 1 92.5 168 GLY B O 1
ATOM 3036 N N . ASN B 1 169 ? -7.438 -19.328 -4.688 1 93.81 169 ASN B N 1
ATOM 3037 C CA . ASN B 1 169 ? -7.707 -18.953 -6.07 1 93.81 169 ASN B CA 1
ATOM 3038 C C . ASN B 1 169 ? -8.68 -19.922 -6.73 1 93.81 169 ASN B C 1
ATOM 3040 O O . ASN B 1 169 ? -8.367 -20.531 -7.762 1 93.81 169 ASN B O 1
ATOM 3044 N N . ILE B 1 170 ? -9.859 -20 -6.156 1 94.44 170 ILE B N 1
ATOM 3045 C CA . ILE B 1 170 ? -10.844 -20.984 -6.594 1 94.44 170 ILE B CA 1
ATOM 3046 C C . ILE B 1 170 ? -11.789 -20.359 -7.613 1 94.44 170 ILE B C 1
ATOM 3048 O O . ILE B 1 170 ? -12.5 -19.406 -7.301 1 94.44 170 ILE B O 1
ATOM 3052 N N . ALA B 1 171 ? -11.844 -20.969 -8.742 1 94.88 171 ALA B N 1
ATOM 3053 C CA . ALA B 1 171 ? -12.688 -20.469 -9.82 1 94.88 171 ALA B CA 1
ATOM 3054 C C . ALA B 1 171 ? -14.156 -20.453 -9.398 1 94.88 171 ALA B C 1
ATOM 3056 O O . ALA B 1 171 ? -14.664 -21.422 -8.844 1 94.88 171 ALA B O 1
ATOM 3057 N N . GLY B 1 172 ? -14.75 -19.266 -9.625 1 95.38 172 GLY B N 1
ATOM 3058 C CA . GLY B 1 172 ? -16.172 -19.141 -9.375 1 95.38 172 GLY B CA 1
ATOM 3059 C C . GLY B 1 172 ? -16.5 -18.891 -7.914 1 95.38 172 GLY B C 1
ATOM 3060 O O . GLY B 1 172 ? -17.656 -18.656 -7.562 1 95.38 172 GLY B O 1
ATOM 3061 N N . LYS B 1 173 ? -15.484 -18.891 -7.098 1 95.5 173 LYS B N 1
ATOM 3062 C CA . LYS B 1 173 ? -15.773 -18.797 -5.672 1 95.5 173 LYS B CA 1
ATOM 3063 C C . LYS B 1 173 ? -14.922 -17.719 -5.016 1 95.5 173 LYS B C 1
ATOM 3065 O O . LYS B 1 173 ? -15.453 -16.781 -4.406 1 95.5 173 LYS B O 1
ATOM 3070 N N . THR B 1 174 ? -13.609 -17.812 -5.137 1 96.75 174 THR B N 1
ATOM 3071 C CA . THR B 1 174 ? -12.75 -16.875 -4.418 1 96.75 174 THR B CA 1
ATOM 3072 C C . THR B 1 174 ? -11.781 -16.188 -5.375 1 96.75 174 THR B C 1
ATOM 3074 O O . THR B 1 174 ? -11.016 -15.312 -4.969 1 96.75 174 THR B O 1
ATOM 3077 N N . ARG B 1 175 ? -11.82 -16.547 -6.629 1 97.75 175 ARG B N 1
ATOM 3078 C CA . ARG B 1 175 ? -10.914 -15.953 -7.613 1 97.75 175 ARG B CA 1
ATOM 3079 C C . ARG B 1 175 ? -11.336 -14.531 -7.957 1 97.75 175 ARG B C 1
ATOM 3081 O O . ARG B 1 175 ? -12.211 -14.32 -8.797 1 97.75 175 ARG B O 1
ATOM 3088 N N . THR B 1 176 ? -10.609 -13.594 -7.375 1 97.12 176 THR B N 1
ATOM 3089 C CA . THR B 1 176 ? -10.836 -12.188 -7.66 1 97.12 176 THR B CA 1
ATOM 3090 C C . THR B 1 176 ? -10.141 -11.781 -8.961 1 97.12 176 THR B C 1
ATOM 3092 O O . THR B 1 176 ? -9.406 -12.578 -9.555 1 97.12 176 THR B O 1
ATOM 3095 N N . LEU B 1 177 ? -10.383 -10.578 -9.375 1 96.38 177 LEU B N 1
ATOM 3096 C CA . LEU B 1 177 ? -9.812 -10.094 -10.625 1 96.38 177 LEU B CA 1
ATOM 3097 C C . LEU B 1 177 ? -8.289 -10.133 -10.586 1 96.38 177 LEU B C 1
ATOM 3099 O O . LEU B 1 177 ? -7.648 -10.633 -11.508 1 96.38 177 LEU B O 1
ATOM 3103 N N . PRO B 1 178 ? -7.637 -9.648 -9.5 1 96.19 178 PRO B N 1
ATOM 3104 C CA . PRO B 1 178 ? -6.176 -9.742 -9.445 1 96.19 178 PRO B CA 1
ATOM 3105 C C . PRO B 1 178 ? -5.676 -11.188 -9.547 1 96.19 178 PRO B C 1
ATOM 3107 O O . PRO B 1 178 ? -4.699 -11.453 -10.25 1 96.19 178 PRO B O 1
ATOM 3110 N N . LEU B 1 179 ? -6.387 -12.109 -8.922 1 96.06 179 LEU B N 1
ATOM 3111 C CA . LEU B 1 179 ? -6.012 -13.516 -8.977 1 96.06 179 LEU B CA 1
ATOM 3112 C C . LEU B 1 179 ? -6.227 -14.078 -10.383 1 96.06 179 LEU B C 1
ATOM 3114 O O . LEU B 1 179 ? -5.457 -14.922 -10.844 1 96.06 179 LEU B O 1
ATOM 3118 N N . ALA B 1 180 ? -7.289 -13.641 -11.008 1 96.94 180 ALA B N 1
ATOM 3119 C CA . ALA B 1 180 ? -7.57 -14.078 -12.375 1 96.94 180 ALA B CA 1
ATOM 3120 C C . ALA B 1 180 ? -6.477 -13.617 -13.336 1 96.94 180 ALA B C 1
ATOM 3122 O O . ALA B 1 180 ? -6.07 -14.367 -14.227 1 96.94 180 ALA B O 1
ATOM 3123 N N . VAL B 1 181 ? -6.043 -12.391 -13.195 1 95.75 181 VAL B N 1
ATOM 3124 C CA . VAL B 1 181 ? -4.945 -11.891 -14.008 1 95.75 181 VAL B CA 1
ATOM 3125 C C . VAL B 1 181 ? -3.713 -12.766 -13.82 1 95.75 181 VAL B C 1
ATOM 3127 O O . VAL B 1 181 ? -3.09 -13.195 -14.797 1 95.75 181 VAL B O 1
ATOM 3130 N N . TYR B 1 182 ? -3.424 -13.023 -12.594 1 93.81 182 TYR B N 1
ATOM 3131 C CA . TYR B 1 182 ? -2.268 -13.852 -12.281 1 93.81 182 TYR B CA 1
ATOM 3132 C C . TYR B 1 182 ? -2.396 -15.234 -12.906 1 93.81 182 TYR B C 1
ATOM 3134 O O . TYR B 1 182 ? -1.446 -15.742 -13.508 1 93.81 182 TYR B O 1
ATOM 3142 N N . SER B 1 183 ? -3.549 -15.82 -12.742 1 94.19 183 SER B N 1
ATOM 3143 C CA . SER B 1 183 ? -3.785 -17.156 -13.281 1 94.19 183 SER B CA 1
ATOM 3144 C C . SER B 1 183 ? -3.664 -17.172 -14.797 1 94.19 183 SER B C 1
ATOM 3146 O O . SER B 1 183 ? -3.123 -18.109 -15.375 1 94.19 183 SER B O 1
ATOM 3148 N N . ALA B 1 184 ? -4.176 -16.172 -15.43 1 95.06 184 ALA B N 1
ATOM 3149 C CA . ALA B 1 184 ? -4.105 -16.094 -16.891 1 95.06 184 ALA B CA 1
ATOM 3150 C C . ALA B 1 184 ? -2.66 -15.953 -17.359 1 95.06 184 ALA B C 1
ATOM 3152 O O . ALA B 1 184 ? -2.252 -16.609 -18.312 1 95.06 184 ALA B O 1
ATOM 3153 N N . VAL B 1 185 ? -1.876 -15.133 -16.703 1 91.12 185 VAL B N 1
ATOM 3154 C CA . VAL B 1 185 ? -0.472 -14.945 -17.047 1 91.12 185 VAL B CA 1
ATOM 3155 C C . VAL B 1 185 ? 0.293 -16.25 -16.828 1 91.12 185 VAL B C 1
ATOM 3157 O O . VAL B 1 185 ? 1.093 -16.656 -17.672 1 91.12 185 VAL B O 1
ATOM 3160 N N . ALA B 1 186 ? 0.029 -16.906 -15.719 1 88.19 186 ALA B N 1
ATOM 3161 C CA . ALA B 1 186 ? 0.692 -18.156 -15.398 1 88.19 186 ALA B CA 1
ATOM 3162 C C . ALA B 1 186 ? 0.375 -19.234 -16.438 1 88.19 186 ALA B C 1
ATOM 3164 O O . ALA B 1 186 ? 1.209 -20.094 -16.719 1 88.19 186 ALA B O 1
ATOM 3165 N N . ALA B 1 187 ? -0.774 -19.141 -17.031 1 92.06 187 ALA B N 1
ATOM 3166 C CA . ALA B 1 187 ? -1.217 -20.109 -18.031 1 92.06 187 ALA B CA 1
ATOM 3167 C C . ALA B 1 187 ? -0.75 -19.703 -19.438 1 92.06 187 ALA B C 1
ATOM 3169 O O . ALA B 1 187 ? -1.028 -20.391 -20.422 1 92.06 187 ALA B O 1
ATOM 3170 N N . GLY B 1 188 ? -0.175 -18.5 -19.516 1 89.25 188 GLY B N 1
ATOM 3171 C CA . GLY B 1 188 ? 0.296 -18 -20.812 1 89.25 188 GLY B CA 1
ATOM 3172 C C . GLY B 1 188 ? -0.804 -17.391 -21.656 1 89.25 188 GLY B C 1
ATOM 3173 O O . GLY B 1 188 ? -0.611 -17.125 -22.844 1 89.25 188 GLY B O 1
ATOM 3174 N N . ASP B 1 189 ? -1.952 -17.266 -21.094 1 94.25 189 ASP B N 1
ATOM 3175 C CA . ASP B 1 189 ? -3.086 -16.672 -21.781 1 94.25 189 ASP B CA 1
ATOM 3176 C C . ASP B 1 189 ? -3.078 -15.148 -21.625 1 94.25 189 ASP B C 1
ATOM 3178 O O . ASP B 1 189 ? -3.9 -14.594 -20.891 1 94.25 189 ASP B O 1
ATOM 3182 N N . MET B 1 190 ? -2.303 -14.469 -22.391 1 90.25 190 MET B N 1
ATOM 3183 C CA . MET B 1 190 ? -2.076 -13.039 -22.25 1 90.25 190 MET B CA 1
ATOM 3184 C C . MET B 1 190 ? -3.301 -12.242 -22.703 1 90.25 190 MET B C 1
ATOM 3186 O O . MET B 1 190 ? -3.572 -11.164 -22.172 1 90.25 190 MET B O 1
ATOM 3190 N N . ASP B 1 191 ? -3.984 -12.773 -23.609 1 94.19 191 ASP B N 1
ATOM 3191 C CA . ASP B 1 191 ? -5.184 -12.086 -24.078 1 94.19 191 ASP B CA 1
ATOM 3192 C C . ASP B 1 191 ? -6.207 -11.938 -22.953 1 94.19 191 ASP B C 1
ATOM 3194 O O . ASP B 1 191 ? -6.727 -10.844 -22.734 1 94.19 191 ASP B O 1
ATOM 3198 N N . THR B 1 192 ? -6.434 -13.039 -22.312 1 96.12 192 THR B N 1
ATOM 3199 C CA . THR B 1 192 ? -7.367 -13 -21.188 1 96.12 192 THR B CA 1
ATOM 3200 C C . THR B 1 192 ? -6.836 -12.109 -20.078 1 96.12 192 THR B C 1
ATOM 3202 O O . THR B 1 192 ? -7.598 -11.367 -19.453 1 96.12 192 THR B O 1
ATOM 3205 N N . ALA B 1 193 ? -5.555 -12.156 -19.812 1 95.38 193 ALA B N 1
ATOM 3206 C CA . ALA B 1 193 ? -4.934 -11.312 -18.797 1 95.38 193 ALA B CA 1
ATOM 3207 C C . ALA B 1 193 ? -5.148 -9.836 -19.094 1 95.38 193 ALA B C 1
ATOM 3209 O O . ALA B 1 193 ? -5.516 -9.055 -18.219 1 95.38 193 ALA B O 1
ATOM 3210 N N . TYR B 1 194 ? -5.016 -9.469 -20.344 1 94.44 194 TYR B N 1
ATOM 3211 C CA . TYR B 1 194 ? -5.203 -8.086 -20.781 1 94.44 194 TYR B CA 1
ATOM 3212 C C . TYR B 1 194 ? -6.633 -7.625 -20.531 1 94.44 194 TYR B C 1
ATOM 3214 O O . TYR B 1 194 ? -6.855 -6.5 -20.062 1 94.44 194 TYR B O 1
ATOM 3222 N N . LYS B 1 195 ? -7.488 -8.453 -20.828 1 96.44 195 LYS B N 1
ATOM 3223 C CA . LYS B 1 195 ? -8.898 -8.109 -20.656 1 96.44 195 LYS B CA 1
ATOM 3224 C C . LYS B 1 195 ? -9.219 -7.867 -19.188 1 96.44 195 LYS B C 1
ATOM 3226 O O . LYS B 1 195 ? -9.867 -6.879 -18.844 1 96.44 195 LYS B O 1
ATOM 3231 N N . TYR B 1 196 ? -8.781 -8.781 -18.312 1 96.44 196 TYR B N 1
ATOM 3232 C CA . TYR B 1 196 ? -9.016 -8.625 -16.891 1 96.44 196 TYR B CA 1
ATOM 3233 C C . TYR B 1 196 ? -8.367 -7.344 -16.375 1 96.44 196 TYR B C 1
ATOM 3235 O O . TYR B 1 196 ? -8.953 -6.629 -15.555 1 96.44 196 TYR B O 1
ATOM 3243 N N . VAL B 1 197 ? -7.191 -7.02 -16.828 1 95.19 197 VAL B N 1
ATOM 3244 C CA . VAL B 1 197 ? -6.465 -5.832 -16.391 1 95.19 197 VAL B CA 1
ATOM 3245 C C . VAL B 1 197 ? -7.227 -4.578 -16.812 1 95.19 197 VAL B C 1
ATOM 3247 O O . VAL B 1 197 ? -7.371 -3.641 -16.031 1 95.19 197 VAL B O 1
ATOM 3250 N N . MET B 1 198 ? -7.715 -4.598 -18 1 94.81 198 MET B N 1
ATOM 3251 C CA . MET B 1 198 ? -8.484 -3.451 -18.469 1 94.81 198 MET B CA 1
ATOM 3252 C C . MET B 1 198 ? -9.734 -3.248 -17.641 1 94.81 198 MET B C 1
ATOM 3254 O O . MET B 1 198 ? -10.102 -2.113 -17.312 1 94.81 198 MET B O 1
ATOM 3258 N N . ILE B 1 199 ? -10.305 -4.305 -17.266 1 94.88 199 ILE B N 1
ATOM 3259 C CA . ILE B 1 199 ? -11.516 -4.227 -16.469 1 94.88 199 ILE B CA 1
ATOM 3260 C C . ILE B 1 199 ? -11.188 -3.689 -15.078 1 94.88 199 ILE B C 1
ATOM 3262 O O . ILE B 1 199 ? -11.883 -2.812 -14.562 1 94.88 199 ILE B O 1
ATOM 3266 N N . ILE B 1 200 ? -10.141 -4.219 -14.5 1 91.94 200 ILE B N 1
ATOM 3267 C CA . ILE B 1 200 ? -9.727 -3.756 -13.18 1 91.94 200 ILE B CA 1
ATOM 3268 C C . ILE B 1 200 ? -9.43 -2.26 -13.234 1 91.94 200 ILE B C 1
ATOM 3270 O O . ILE B 1 200 ? -9.836 -1.51 -12.344 1 91.94 200 ILE B O 1
ATOM 3274 N N . LEU B 1 201 ? -8.75 -1.832 -14.227 1 90.62 201 LEU B N 1
ATOM 3275 C CA . LEU B 1 201 ? -8.406 -0.423 -14.367 1 90.62 201 LEU B CA 1
ATOM 3276 C C . LEU B 1 201 ? -9.656 0.432 -14.531 1 90.62 201 LEU B C 1
ATOM 3278 O O . LEU B 1 201 ? -9.766 1.501 -13.93 1 90.62 201 LEU B O 1
ATOM 3282 N N . LEU B 1 202 ? -10.531 -0.05 -15.312 1 90.81 202 LEU B N 1
ATOM 3283 C CA . LEU B 1 202 ? -11.773 0.677 -15.547 1 90.81 202 LEU B CA 1
ATOM 3284 C C . LEU B 1 202 ? -12.586 0.791 -14.258 1 90.81 202 LEU B C 1
ATOM 3286 O O . LEU B 1 202 ? -13.078 1.872 -13.922 1 90.81 202 LEU B O 1
ATOM 3290 N N . VAL B 1 203 ? -12.688 -0.294 -13.539 1 86.19 203 VAL B N 1
ATOM 3291 C CA . VAL B 1 203 ? -13.453 -0.308 -12.297 1 86.19 203 VAL B CA 1
ATOM 3292 C C . VAL B 1 203 ? -12.773 0.582 -11.266 1 86.19 203 VAL B C 1
ATOM 3294 O O . VAL B 1 203 ? -13.438 1.37 -10.578 1 86.19 203 VAL B O 1
ATOM 3297 N N . SER B 1 204 ? -11.453 0.4 -11.172 1 81.81 204 SER B N 1
ATOM 3298 C CA . SER B 1 204 ? -10.695 1.222 -10.234 1 81.81 204 SER B CA 1
ATOM 3299 C C . SER B 1 204 ? -10.852 2.707 -10.555 1 81.81 204 SER B C 1
ATOM 3301 O O . SER B 1 204 ? -11.094 3.516 -9.656 1 81.81 204 SER B O 1
ATOM 3303 N N . PHE B 1 205 ? -10.766 3.086 -11.75 1 82.38 205 PHE B N 1
ATOM 3304 C CA . PHE B 1 205 ? -10.883 4.473 -12.188 1 82.38 205 PHE B CA 1
ATOM 3305 C C . PHE B 1 205 ? -12.297 5 -11.93 1 82.38 205 PHE B C 1
ATOM 3307 O O . PHE B 1 205 ? -12.461 6.105 -11.406 1 82.38 205 PHE B O 1
ATOM 3314 N N . LEU B 1 206 ? -13.258 4.289 -12.289 1 82 206 LEU B N 1
ATOM 3315 C CA . LEU B 1 206 ? -14.648 4.707 -12.141 1 82 206 LEU B CA 1
ATOM 3316 C C . LEU B 1 206 ? -15 4.926 -10.672 1 82 206 LEU B C 1
ATOM 3318 O O . LEU B 1 206 ? -15.594 5.941 -10.32 1 82 206 LEU B O 1
ATOM 3322 N N . VAL B 1 207 ? -14.562 4.059 -9.867 1 74.31 207 VAL B N 1
ATOM 3323 C CA . VAL B 1 207 ? -14.93 4.137 -8.453 1 74.31 207 VAL B CA 1
ATOM 3324 C C . VAL B 1 207 ? -14.172 5.285 -7.789 1 74.31 207 VAL B C 1
ATOM 3326 O O . VAL B 1 207 ? -14.742 6.031 -6.984 1 74.31 207 VAL B O 1
ATOM 3329 N N . VAL B 1 208 ? -12.93 5.438 -8.227 1 72.75 208 VAL B N 1
ATOM 3330 C CA . VAL B 1 208 ? -12.125 6.512 -7.66 1 72.75 208 VAL B CA 1
ATOM 3331 C C . VAL B 1 208 ? -12.695 7.863 -8.086 1 72.75 208 VAL B C 1
ATOM 3333 O O . VAL B 1 208 ? -12.82 8.781 -7.27 1 72.75 208 VAL B O 1
ATOM 3336 N N . VAL B 1 209 ? -13.086 8.016 -9.281 1 76.81 209 VAL B N 1
ATOM 3337 C CA . VAL B 1 209 ? -13.633 9.266 -9.805 1 76.81 209 VAL B CA 1
ATOM 3338 C C . VAL B 1 209 ? -14.984 9.555 -9.148 1 76.81 209 VAL B C 1
ATOM 3340 O O . VAL B 1 209 ? -15.258 10.688 -8.766 1 76.81 209 VAL B O 1
ATOM 3343 N N . LEU B 1 210 ? -15.75 8.562 -9.008 1 73.81 210 LEU B N 1
ATOM 3344 C CA . LEU B 1 210 ? -17.062 8.727 -8.391 1 73.81 210 LEU B CA 1
ATOM 3345 C C . LEU B 1 210 ? -16.938 9.141 -6.93 1 73.81 210 LEU B C 1
ATOM 3347 O O . LEU B 1 210 ? -17.641 10.031 -6.465 1 73.81 210 LEU B O 1
ATOM 3351 N N . MET B 1 211 ? -16.031 8.492 -6.34 1 69.25 211 MET B N 1
ATOM 3352 C CA . MET B 1 211 ? -15.82 8.812 -4.93 1 69.25 211 MET B CA 1
ATOM 3353 C C . MET B 1 211 ? -15.258 10.227 -4.773 1 69.25 211 MET B C 1
ATOM 3355 O O . MET B 1 211 ? -15.648 10.953 -3.857 1 69.25 211 MET B O 1
ATOM 3359 N N . ASP B 1 212 ? -14.359 10.555 -5.699 1 66.25 212 ASP B N 1
ATOM 3360 C CA . ASP B 1 212 ? -13.781 11.891 -5.664 1 66.25 212 ASP B CA 1
ATOM 3361 C C . ASP B 1 212 ? -14.836 12.953 -5.957 1 66.25 212 ASP B C 1
ATOM 3363 O O . ASP B 1 212 ? -14.836 14.031 -5.352 1 66.25 212 ASP B O 1
ATOM 3367 N N . TYR B 1 213 ? -15.641 12.742 -6.875 1 67.88 213 TYR B N 1
ATOM 3368 C CA . TYR B 1 213 ? -16.719 13.656 -7.254 1 67.88 213 TYR B CA 1
ATOM 3369 C C . TYR B 1 213 ? -17.641 13.93 -6.082 1 67.88 213 TYR B C 1
ATOM 3371 O O . TYR B 1 213 ? -18.016 15.07 -5.824 1 67.88 213 TYR B O 1
ATOM 3379 N N . PHE B 1 214 ? -17.891 12.969 -5.383 1 63 214 PHE B N 1
ATOM 3380 C CA . PHE B 1 214 ? -18.844 13.117 -4.285 1 63 214 PHE B CA 1
ATOM 3381 C C . PHE B 1 214 ? -18.172 13.742 -3.068 1 63 214 PHE B C 1
ATOM 3383 O O . PHE B 1 214 ? -18.844 14.367 -2.24 1 63 214 PHE B O 1
ATOM 3390 N N . THR B 1 215 ? -16.828 13.617 -3.041 1 61.25 215 THR B N 1
ATOM 3391 C CA . THR B 1 215 ? -16.109 14.18 -1.896 1 61.25 215 THR B CA 1
ATOM 3392 C C . THR B 1 215 ? -15.648 15.602 -2.189 1 61.25 215 THR B C 1
ATOM 3394 O O . THR B 1 215 ? -15.531 16.422 -1.278 1 61.25 215 THR B O 1
ATOM 3397 N N . ALA B 1 216 ? -15.086 15.93 -3.402 1 55.84 216 ALA B N 1
ATOM 3398 C CA . ALA B 1 216 ? -14.672 17.266 -3.801 1 55.84 216 ALA B CA 1
ATOM 3399 C C . ALA B 1 216 ? -15.781 18.281 -3.555 1 55.84 216 ALA B C 1
ATOM 3401 O O . ALA B 1 216 ? -15.508 19.422 -3.16 1 55.84 216 ALA B O 1
ATOM 3402 N N . LYS B 1 217 ? -16.891 17.938 -3.84 1 52.09 217 LYS B N 1
ATOM 3403 C CA . LYS B 1 217 ? -17.984 18.875 -3.588 1 52.09 217 LYS B CA 1
ATOM 3404 C C . LYS B 1 217 ? -18.016 19.297 -2.123 1 52.09 217 LYS B C 1
ATOM 3406 O O . LYS B 1 217 ? -18.312 20.453 -1.813 1 52.09 217 LYS B O 1
ATOM 3411 N N . GLU B 1 218 ? -17.547 18.469 -1.334 1 49.81 218 GLU B N 1
ATOM 3412 C CA . GLU B 1 218 ? -17.578 18.812 0.084 1 49.81 218 GLU B CA 1
ATOM 3413 C C . GLU B 1 218 ? -16.328 19.594 0.488 1 49.81 218 GLU B C 1
ATOM 3415 O O . GLU B 1 218 ? -16.375 20.406 1.419 1 49.81 218 GLU B O 1
ATOM 3420 N N . ARG B 1 219 ? -15.172 19.375 -0.221 1 51.34 219 ARG B N 1
ATOM 3421 C CA . ARG B 1 219 ? -13.945 20.141 0.03 1 51.34 219 ARG B CA 1
ATOM 3422 C C . ARG B 1 219 ? -14.156 21.625 -0.248 1 51.34 219 ARG B C 1
ATOM 3424 O O . ARG B 1 219 ? -13.617 22.469 0.46 1 51.34 219 ARG B O 1
ATOM 3431 N N . THR B 1 220 ? -14.781 21.922 -1.322 1 44.25 220 THR B N 1
ATOM 3432 C CA . THR B 1 220 ? -15.07 23.312 -1.64 1 44.25 220 THR B CA 1
ATOM 3433 C C . THR B 1 220 ? -15.977 23.938 -0.579 1 44.25 220 THR B C 1
ATOM 3435 O O . THR B 1 220 ? -15.836 25.109 -0.248 1 44.25 220 THR B O 1
ATOM 3438 N N . TYR B 1 221 ? -16.75 23.109 -0.132 1 41.88 221 TYR B N 1
ATOM 3439 C CA . TYR B 1 221 ? -17.656 23.703 0.84 1 41.88 221 TYR B CA 1
ATOM 3440 C C . TYR B 1 221 ? -16.953 23.984 2.158 1 41.88 221 TYR B C 1
ATOM 3442 O O . TYR B 1 221 ? -17.297 24.906 2.881 1 41.88 221 TYR B O 1
ATOM 3450 N N . GLY B 1 222 ? -15.961 23.094 2.457 1 43.88 222 GLY B N 1
ATOM 3451 C CA . GLY B 1 222 ? -15.281 23.375 3.709 1 43.88 222 GLY B CA 1
ATOM 3452 C C . GLY B 1 222 ? -14.367 24.594 3.627 1 43.88 222 GLY B C 1
ATOM 3453 O O . GLY B 1 222 ? -14.055 25.219 4.645 1 43.88 222 GLY B O 1
ATOM 3454 N N . LYS B 1 223 ? -13.648 24.922 2.592 1 44 223 LYS B N 1
ATOM 3455 C CA . LYS B 1 223 ? -12.883 26.156 2.424 1 44 223 LYS B CA 1
ATOM 3456 C C . LYS B 1 223 ? -13.797 27.375 2.443 1 44 223 LYS B C 1
ATOM 3458 O O . LYS B 1 223 ? -13.383 28.453 2.863 1 44 223 LYS B O 1
ATOM 3463 N N . ARG B 1 224 ? -14.93 27.297 1.966 1 41.5 224 ARG B N 1
ATOM 3464 C CA . ARG B 1 224 ? -15.773 28.484 1.941 1 41.5 224 ARG B CA 1
ATOM 3465 C C . ARG B 1 224 ? -16.219 28.875 3.35 1 41.5 224 ARG B C 1
ATOM 3467 O O . ARG B 1 224 ? -16.469 30.047 3.623 1 41.5 224 ARG B O 1
ATOM 3474 N N . GLY B 1 225 ? -16.25 27.906 4.199 1 41.44 225 GLY B N 1
ATOM 3475 C CA . GLY B 1 225 ? -16.672 28.375 5.508 1 41.44 225 GLY B CA 1
ATOM 3476 C C . GLY B 1 225 ? -15.594 29.141 6.254 1 41.44 225 GLY B C 1
ATOM 3477 O O . GLY B 1 225 ? -15.836 29.672 7.332 1 41.44 225 GLY B O 1
ATOM 3478 N N . LYS B 1 226 ? -14.312 29 6.027 1 44.34 226 LYS B N 1
ATOM 3479 C CA . LYS B 1 226 ? -13.305 29.828 6.68 1 44.34 226 LYS B CA 1
ATOM 3480 C C . LYS B 1 226 ? -13.328 31.25 6.129 1 44.34 226 LYS B C 1
ATOM 3482 O O . LYS B 1 226 ? -12.711 32.156 6.699 1 44.34 226 LYS B O 1
ATOM 3487 N N . LYS B 1 227 ? -13.711 31.609 4.988 1 41.44 227 LYS B N 1
ATOM 3488 C CA . LYS B 1 227 ? -13.703 33 4.586 1 41.44 227 LYS B CA 1
ATOM 3489 C C . LYS B 1 227 ? -14.891 33.75 5.176 1 41.44 227 LYS B C 1
ATOM 3491 O O . LYS B 1 227 ? -15.008 34.969 5.016 1 41.44 227 LYS B O 1
ATOM 3496 N N . ALA B 1 228 ? -15.828 33.094 5.809 1 37.06 228 ALA B N 1
ATOM 3497 C CA . ALA B 1 228 ? -16.812 34 6.41 1 37.06 228 ALA B CA 1
ATOM 3498 C C . ALA B 1 228 ? -16.469 34.281 7.875 1 37.06 228 ALA B C 1
ATOM 3500 O O . ALA B 1 228 ? -15.977 33.406 8.578 1 37.06 228 ALA B O 1
#

Sequence (456 aa):
MDYSPIWISVKTAALTIVIVFFIGLAAAKLVAGLKNEKLKMVLDGIFTLPLVLPPTVAGFFLLYLFGIRRPIGAFFVEYFGVKIAFSWGATVLAAVVISFPLMYRSARGALEQVDENLIFAARTLGFSEWRIFWKVMFPAALPGIAGGGILAFARGLGEFGATAMIAGNIAGKTRTLPLAVYSAVAAGDMDTAYKYVMIILLVSFLVVVLMDYFTAKERTYGKRGKKAMDYSPIWISVKTAALTIVIVFFIGLAAAKLVAGLKNEKLKMVLDGIFTLPLVLPPTVAGFFLLYLFGIRRPIGAFFVEYFGVKIAFSWGATVLAAVVISFPLMYRSARGALEQVDENLIFAARTLGFSEWRIFWKVMFPAALPGIAGGGILAFARGLGEFGATAMIAGNIAGKTRTLPLAVYSAVAAGDMDTAYKYVMIILLVSFLVVVLMDYFTAKERTYGKRGKKA

Nearest PDB structures (foldseek):
  3d31-assembly1_C  TM=9.155E-01  e=1.577E-08  unclassified
  7cad-assembly1_A  TM=8.289E-01  e=1.290E-06  Mycolicibacterium smegmatis MC2 155
  8ja7-assembly1_A  TM=8.282E-01  e=2.105E-06  Mycobacterium tuberculosis H37Rv
  7ahd-assembly1_B  TM=7.995E-01  e=1.194E-05  Lactococcus lactis subsp. lactis
  8hpl-assembly1_A  TM=8.226E-01  e=1.862E-05  Mycolicibacterium smegmatis MC2 155

Radius of gyration: 23.11 Å; Cα contacts (8 Å, |Δi|>4): 684; chains: 2; bounding box: 49×64×55 Å

Foldseek 3Di:
DACLQVVLLVVLLVVLLVVLLVVLLVLLVVLLPDPDPVVSVVSLCVQQVLVVDDLQVVLQVCCQCQPCPHDNVVVCCVPPVDRCFQFSVQLNVSLNSNLNNLLNVLNNVLLNPFDVVLLVVCVVVVDDPVCCCVPGRCLSSVLSNLVSSLSSSLSSSQDDNSLCRGNNCDPSGRNHLNNQLVVCVVVVNVVSNVVSVVSSVVVSVVSSVVSCVVSVVSVVVNVVVVVD/DACLQVVLLVVLLVVLLVVLLVVLLVLLVVLLPDPDPVVSVVSLCVQQVLVVDDLLVVLQVCCQCQPCPHDNVVVCCVPPVDRCFQFSVQLNVSLNSNLNNLLNVLNNVLLNPFDVVLLVVCVVVVDDPVCCCVPGRCLSSVLSNLVSSLSSSLSSSQDDNSLCRGNNCDPSGSNHLNNQLVVCVVVVNVVSNVVSVVSSVVVSVVSSVVSCVVSVVSVVVNVVVVVD

InterPro domains:
  IPR000515 ABC transporter type 1, transmembrane domain MetI-like [PF00528] (25-217)
  IPR000515 ABC transporter type 1, transmembrane domain MetI-like [PS50928] (6-215)
  IPR000515 ABC transporter type 1, transmembrane domain MetI-like [cd06261] (6-193)
  IPR011867 Molybdenum transport system permease protein ModB [TIGR02141] (7-215)
  IPR035906 MetI-like superfamily [G3DSA:1.10.3720.10] (3-223)
  IPR035906 MetI-like superfamily [SSF161098] (4-214)